Protein 5AJN (pdb70)

Radius of gyration: 24.86 Å; Cα contacts (8 Å, |Δi|>4): 1108; chains: 2; bounding box: 70×55×61 Å

Nearest PDB structures (foldseek):
  4d0z-assembly1_B  TM=9.347E-01  e=5.220E-97  Homo sapiens
  6nqt-assembly1_A  TM=9.256E-01  e=2.186E-97  Homo sapiens
  4d0z-assembly5_F  TM=9.179E-01  e=6.213E-97  Homo sapiens
  6nqt-assembly1_C  TM=9.306E-01  e=1.666E-96  Homo sapiens
  2ffu-assembly1_A  TM=7.455E-01  e=7.258E-98  Homo sapiens

Organism: Homo sapiens (NCBI:txid9606)

B-factor: mean 24.56, std 9.85, range [11.88, 100.44]

Foldseek 3Di:
DDALVPQDLCVLLPPVDADVVGDCCPQPQFRVNQLSPADLQHDADQPFDPVLVVDDDDPPQWAEEEEEEDASDNLSQQSSAVVLCVVADDVVNHQAYEYEYQPHVDPCSQVSCCVYPRYHYHYDPHHQAPQLSVVVSLVVIPTQKYKYAYRGKHWDHPQPRLQSVVCVVPQLEKEWEQEWAQERYNRHTGHDDLQWDWDDALLQAIDIAGHDPVQVVVCVVPVQDKDFAQWDDHRTIMHRSVNCVLLPPGDSLDGHADDNTPLVSLSSVQLPGTYIYGRSRYMYGYDNDPDDDDPPDCSSQRHLLNVCLRCVQAAVPSNQQSCLLRVVSVPHDRDDNVVSNVSCVVSVTHHNVCCCVPHNVVHDDDPPFFQFWDFKDQPQKTWFQVPDDFPAFIAIDGDPSHDPRRTWTLGNLQFTDDPQWTWFDPDPDAPDTTGTHGDDSPDLRRHWDQDDVQFFIARPPDQWTWFRPCRVVGHITTHRDDDDSRGTIHGSGRD/DDDDDDDDDDDPDDD

Structure (mmCIF, N/CA/C/O backbone):
data_5AJN
#
_entry.id   5AJN
#
_cell.length_a   87.351
_cell.length_b   87.351
_cell.length_c   178.433
_cell.angle_alpha   90.00
_cell.angle_beta   90.00
_cell.angle_gamma   90.00
#
_symmetry.space_group_name_H-M   'I 41'
#
loop_
_entity.id
_entity.type
_entity.pdbx_description
1 polymer 'POLYPEPTIDE N-ACETYLGALACTOSAMINYLTRANSFERASE 2'
2 polymer MUCIN
3 non-polymer 'SULFATE ION'
4 non-polymer 1,2-ETHANEDIOL
5 non-polymer 2-acetamido-2-deoxy-alpha-D-galactopyranose
6 water water
#
loop_
_atom_site.group_PDB
_atom_site.id
_atom_site.type_symbol
_atom_site.label_atom_id
_atom_site.label_alt_id
_atom_site.label_comp_id
_atom_site.label_asym_id
_atom_site.label_entity_id
_atom_site.label_seq_id
_atom_site.pdbx_PDB_ins_code
_atom_site.Cartn_x
_atom_site.Cartn_y
_atom_site.Cartn_z
_atom_site.occupancy
_atom_site.B_iso_or_equiv
_atom_site.auth_seq_id
_atom_site.auth_comp_id
_atom_site.auth_asym_id
_atom_site.auth_atom_id
_atom_site.pdbx_PDB_model_num
ATOM 1 N N . LYS A 1 75 ? 8.579 50.743 27.251 1.00 48.85 75 LYS A N 1
ATOM 2 C CA . LYS A 1 75 ? 8.514 50.275 25.825 1.00 48.43 75 LYS A CA 1
ATOM 3 C C . LYS A 1 75 ? 8.268 51.462 24.939 1.00 47.54 75 LYS A C 1
ATOM 4 O O . LYS A 1 75 ? 7.311 52.222 25.183 1.00 49.43 75 LYS A O 1
ATOM 10 N N . VAL A 1 76 ? 9.061 51.624 23.884 1.00 36.64 76 VAL A N 1
ATOM 11 C CA . VAL A 1 76 ? 8.825 52.762 22.979 1.00 36.19 76 VAL A CA 1
ATOM 12 C C . VAL A 1 76 ? 8.619 52.262 21.564 1.00 32.13 76 VAL A C 1
ATOM 13 O O . VAL A 1 76 ? 9.299 51.296 21.139 1.00 28.60 76 VAL A O 1
ATOM 17 N N . ARG A 1 77 ? 7.695 52.933 20.853 1.00 28.10 77 ARG A N 1
ATOM 18 C CA . ARG A 1 77 ? 7.509 52.732 19.428 1.00 27.27 77 ARG A CA 1
ATOM 19 C C . ARG A 1 77 ? 8.757 53.258 18.753 1.00 25.28 77 ARG A C 1
ATOM 20 O O . ARG A 1 77 ? 9.363 54.272 19.156 1.00 25.09 77 ARG A O 1
ATOM 28 N N . TRP A 1 78 ? 9.155 52.575 17.692 1.00 25.11 78 TRP A N 1
ATOM 29 C CA . TRP A 1 78 ? 10.446 52.866 17.111 1.00 22.64 78 TRP A CA 1
ATOM 30 C C . TRP A 1 78 ? 10.559 54.324 16.688 1.00 24.21 78 TRP A C 1
ATOM 31 O O . TRP A 1 78 ? 11.611 54.902 16.956 1.00 24.37 78 TRP A O 1
ATOM 42 N N . PRO A 1 79 ? 9.486 54.952 16.130 1.00 23.78 79 PRO A N 1
ATOM 43 C CA . PRO A 1 79 ? 9.703 56.352 15.779 1.00 24.25 79 PRO A CA 1
ATOM 44 C C . PRO A 1 79 ? 10.090 57.225 16.961 1.00 24.46 79 PRO A C 1
ATOM 45 O O . PRO A 1 79 ? 10.628 58.284 16.751 1.00 26.65 79 PRO A O 1
ATOM 49 N N . ASP A 1 80 ? 9.747 56.815 18.182 1.00 25.45 80 ASP A N 1
ATOM 50 C CA . ASP A 1 80 ? 10.037 57.664 19.344 1.00 24.86 80 ASP A CA 1
ATOM 51 C C . ASP A 1 80 ? 11.362 57.369 19.974 1.00 25.18 80 ASP A C 1
ATOM 52 O O . ASP A 1 80 ? 11.751 57.977 20.977 1.00 24.92 80 ASP A O 1
ATOM 57 N N . PHE A 1 81 ? 12.124 56.457 19.363 1.00 24.21 81 PHE A N 1
ATOM 58 C CA . PHE A 1 81 ? 13.380 56.062 19.951 1.00 23.83 81 PHE A CA 1
ATOM 59 C C . PHE A 1 81 ? 14.381 57.184 19.700 1.00 24.38 81 PHE A C 1
ATOM 60 O O . PHE A 1 81 ? 14.465 57.725 18.595 1.00 25.07 81 PHE A O 1
ATOM 68 N N . ASN A 1 82 ? 15.135 57.523 20.711 1.00 26.62 82 ASN A N 1
ATOM 69 C CA . ASN A 1 82 ? 16.091 58.648 20.646 1.00 29.21 82 ASN A CA 1
ATOM 70 C C . ASN A 1 82 ? 17.469 58.192 20.094 1.00 25.81 82 ASN A C 1
ATOM 71 O O . ASN A 1 82 ? 18.340 57.736 20.819 1.00 25.36 82 ASN A O 1
ATOM 76 N N . GLN A 1 83 ? 17.583 58.282 18.785 1.00 25.08 83 GLN A N 1
ATOM 77 C CA . GLN A 1 83 ? 18.752 57.894 18.017 1.00 23.57 83 GLN A CA 1
ATOM 78 C C . GLN A 1 83 ? 19.970 58.666 18.476 1.00 24.86 83 GLN A C 1
ATOM 79 O O . GLN A 1 83 ? 21.032 58.125 18.595 1.00 23.15 83 GLN A O 1
ATOM 85 N N . GLU A 1 84 ? 19.817 59.969 18.696 1.00 26.18 84 GLU A N 1
ATOM 86 C CA . GLU A 1 84 ? 20.995 60.838 18.905 1.00 28.68 84 GLU A CA 1
ATOM 87 C C . GLU A 1 84 ? 21.582 60.519 20.267 1.00 25.74 84 GLU A C 1
ATOM 88 O O . GLU A 1 84 ? 22.792 60.474 20.408 1.00 24.16 84 GLU A O 1
ATOM 94 N N . ALA A 1 85 ? 20.719 60.179 21.209 1.00 25.80 85 ALA A N 1
ATOM 95 C CA . ALA A 1 85 ? 21.194 59.759 22.529 1.00 26.36 85 ALA A CA 1
ATOM 96 C C . ALA A 1 85 ? 21.818 58.342 22.478 1.00 23.97 85 ALA A C 1
ATOM 97 O O . ALA A 1 85 ? 22.841 58.094 23.138 1.00 27.71 85 ALA A O 1
ATOM 99 N N . TYR A 1 86 ? 21.279 57.446 21.640 1.00 21.97 86 TYR A N 1
ATOM 100 C CA . TYR A 1 86 ? 21.847 56.138 21.562 1.00 20.68 86 TYR A CA 1
ATOM 101 C C . TYR A 1 86 ? 23.205 56.152 20.914 1.00 20.46 86 TYR A C 1
ATOM 102 O O . TYR A 1 86 ? 24.158 55.565 21.400 1.00 24.12 86 TYR A O 1
ATOM 111 N N . VAL A 1 87 ? 23.334 56.838 19.801 1.00 22.20 87 VAL A N 1
ATOM 112 C CA . VAL A 1 87 ? 24.595 56.776 19.066 1.00 24.52 87 VAL A CA 1
ATOM 113 C C . VAL A 1 87 ? 25.632 57.543 19.916 1.00 30.02 87 VAL A C 1
ATOM 114 O O . VAL A 1 87 ? 26.750 57.061 20.205 1.00 30.43 87 VAL A O 1
ATOM 118 N N . GLY A 1 88 ? 25.209 58.702 20.410 1.00 27.35 88 GLY A N 1
ATOM 119 C CA . GLY A 1 88 ? 25.812 59.253 21.630 1.00 28.96 88 GLY A CA 1
ATOM 120 C C . GLY A 1 88 ? 27.313 59.456 21.719 1.00 27.31 88 GLY A C 1
ATOM 121 O O . GLY A 1 88 ? 27.966 60.043 20.847 1.00 26.28 88 GLY A O 1
ATOM 122 N N . GLY A 1 89 ? 27.855 58.975 22.815 1.00 30.03 89 GLY A N 1
ATOM 123 C CA . GLY A 1 89 ? 29.266 58.978 23.096 1.00 31.36 89 GLY A CA 1
ATOM 124 C C . GLY A 1 89 ? 30.095 58.027 22.284 1.00 29.18 89 GLY A C 1
ATOM 125 O O . GLY A 1 89 ? 31.346 58.106 22.354 1.00 33.58 89 GLY A O 1
ATOM 126 N N . THR A 1 90 ? 29.451 57.161 21.490 1.00 31.96 90 THR A N 1
ATOM 127 C CA . THR A 1 90 ? 30.208 56.312 20.564 1.00 25.58 90 THR A CA 1
ATOM 128 C C . THR A 1 90 ? 30.592 56.970 19.223 1.00 23.55 90 THR A C 1
ATOM 129 O O . THR A 1 90 ? 31.293 56.348 18.446 1.00 22.40 90 THR A O 1
ATOM 133 N N . MET A 1 91 ? 30.242 58.233 18.982 1.00 21.90 91 MET A N 1
ATOM 134 C CA . MET A 1 91 ? 30.688 58.876 17.743 1.00 21.23 91 MET A CA 1
ATOM 135 C C . MET A 1 91 ? 32.182 58.936 17.638 1.00 21.68 91 MET A C 1
ATOM 136 O O . MET A 1 91 ? 32.895 58.909 18.652 1.00 23.94 91 MET A O 1
ATOM 141 N N . VAL A 1 92 ? 32.668 59.044 16.417 1.00 18.58 92 VAL A N 1
ATOM 142 C CA . VAL A 1 92 ? 34.123 59.054 16.139 1.00 19.01 92 VAL A CA 1
ATOM 143 C C . VAL A 1 92 ? 34.683 60.447 16.497 1.00 19.76 92 VAL A C 1
ATOM 144 O O . VAL A 1 92 ? 34.169 61.453 16.075 1.00 21.58 92 VAL A O 1
ATOM 148 N N . ARG A 1 93 ? 35.696 60.474 17.314 1.00 19.06 93 ARG A N 1
ATOM 149 C CA . ARG A 1 93 ? 36.392 61.707 17.583 1.00 21.18 93 ARG A CA 1
ATOM 150 C C . ARG A 1 93 ? 37.302 62.119 16.420 1.00 20.91 93 ARG A C 1
ATOM 151 O O . ARG A 1 93 ? 37.862 61.266 15.669 1.00 20.92 93 ARG A O 1
ATOM 159 N N . SER A 1 94 ? 37.557 63.423 16.291 1.00 21.64 94 SER A N 1
ATOM 160 C CA . SER A 1 94 ? 38.453 63.838 15.176 1.00 22.99 94 SER A CA 1
ATOM 161 C C . SER A 1 94 ? 39.868 63.263 15.395 1.00 23.75 94 SER A C 1
ATOM 162 O O . SER A 1 94 ? 40.473 63.476 16.417 1.00 26.79 94 SER A O 1
ATOM 165 N N . GLY A 1 95 ? 40.397 62.520 14.456 1.00 21.68 95 GLY A N 1
ATOM 166 C CA . GLY A 1 95 ? 41.699 61.924 14.737 1.00 22.08 95 GLY A CA 1
ATOM 167 C C . GLY A 1 95 ? 41.596 60.427 14.901 1.00 21.69 95 GLY A C 1
ATOM 168 O O . GLY A 1 95 ? 42.641 59.734 14.705 1.00 21.93 95 GLY A O 1
ATOM 169 N N . GLN A 1 96 ? 40.387 59.929 15.253 1.00 21.04 96 GLN A N 1
ATOM 170 C CA . GLN A 1 96 ? 40.176 58.508 15.347 1.00 21.27 96 GLN A CA 1
ATOM 171 C C . GLN A 1 96 ? 39.823 57.928 13.980 1.00 19.18 96 GLN A C 1
ATOM 172 O O . GLN A 1 96 ? 39.181 58.572 13.182 1.00 20.69 96 GLN A O 1
ATOM 178 N N . ASP A 1 97 ? 40.292 56.718 13.708 1.00 20.33 97 ASP A N 1
ATOM 179 C CA . ASP A 1 97 ? 40.029 56.005 12.422 1.00 19.75 97 ASP A CA 1
ATOM 180 C C . ASP A 1 97 ? 38.495 55.735 12.312 1.00 21.23 97 ASP A C 1
ATOM 181 O O . ASP A 1 97 ? 37.944 54.977 13.087 1.00 23.27 97 ASP A O 1
ATOM 186 N N . PRO A 1 98 ? 37.830 56.349 11.330 1.00 20.60 98 PRO A N 1
ATOM 187 C CA . PRO A 1 98 ? 36.369 56.097 11.216 1.00 20.40 98 PRO A CA 1
ATOM 188 C C . PRO A 1 98 ? 36.018 54.658 10.969 1.00 20.57 98 PRO A C 1
ATOM 189 O O . PRO A 1 98 ? 34.843 54.247 11.255 1.00 19.48 98 PRO A O 1
ATOM 193 N N . TYR A 1 99 ? 36.971 53.899 10.456 1.00 17.78 99 TYR A N 1
ATOM 194 C CA . TYR A 1 99 ? 36.764 52.510 10.052 1.00 19.98 99 TYR A CA 1
ATOM 195 C C . TYR A 1 99 ? 37.111 51.536 11.154 1.00 20.93 99 TYR A C 1
ATOM 196 O O . TYR A 1 99 ? 37.090 50.280 10.911 1.00 22.05 99 TYR A O 1
ATOM 205 N N . ALA A 1 100 ? 37.507 52.021 12.334 1.00 22.24 100 ALA A N 1
ATOM 206 C CA . ALA A 1 100 ? 38.088 51.161 13.363 1.00 24.43 100 ALA A CA 1
ATOM 207 C C . ALA A 1 100 ? 37.075 50.184 14.032 1.00 24.37 100 ALA A C 1
ATOM 208 O O . ALA A 1 100 ? 37.416 49.046 14.302 1.00 25.53 100 ALA A O 1
ATOM 210 N N . ARG A 1 101 ? 35.844 50.622 14.283 1.00 26.31 101 ARG A N 1
ATOM 211 C CA . ARG A 1 101 ? 34.856 49.814 15.033 1.00 25.90 101 ARG A CA 1
ATOM 212 C C . ARG A 1 101 ? 34.484 48.548 14.244 1.00 24.31 101 ARG A C 1
ATOM 213 O O . ARG A 1 101 ? 34.571 47.445 14.788 1.00 25.86 101 ARG A O 1
ATOM 221 N N . ASN A 1 102 ? 34.100 48.696 12.971 1.00 23.52 102 ASN A N 1
ATOM 222 C CA . ASN A 1 102 ? 33.643 47.551 12.162 1.00 21.39 102 ASN A CA 1
ATOM 223 C C . ASN A 1 102 ? 33.912 47.610 10.670 1.00 20.98 102 ASN A C 1
ATOM 224 O O . ASN A 1 102 ? 33.093 47.189 9.851 1.00 20.51 102 ASN A O 1
ATOM 229 N N . LYS A 1 103 ? 35.107 48.092 10.251 1.00 20.56 103 LYS A N 1
ATOM 230 C CA . LYS A 1 103 ? 35.525 48.047 8.856 1.00 21.45 103 LYS A CA 1
ATOM 231 C C . LYS A 1 103 ? 34.678 48.786 7.838 1.00 22.32 103 LYS A C 1
ATOM 232 O O . LYS A 1 103 ? 34.697 48.431 6.629 1.00 26.88 103 LYS A O 1
ATOM 238 N N . PHE A 1 104 ? 33.852 49.712 8.272 1.00 19.28 104 PHE A N 1
ATOM 239 C CA . PHE A 1 104 ? 33.186 50.615 7.328 1.00 17.04 104 PHE A CA 1
ATOM 240 C C . PHE A 1 104 ? 33.183 52.002 7.918 1.00 17.64 104 PHE A C 1
ATOM 241 O O . PHE A 1 104 ? 33.571 52.184 9.074 1.00 18.45 104 PHE A O 1
ATOM 249 N N . ASN A 1 105 ? 32.820 53.023 7.150 1.00 17.40 105 ASN A N 1
ATOM 250 C CA . ASN A 1 105 ? 33.022 54.366 7.661 1.00 17.41 105 ASN A CA 1
ATOM 251 C C . ASN A 1 105 ? 31.936 54.742 8.633 1.00 17.18 105 ASN A C 1
ATOM 252 O O . ASN A 1 105 ? 30.804 55.078 8.215 1.00 18.00 105 ASN A O 1
ATOM 257 N N . GLN A 1 106 ? 32.229 54.705 9.908 1.00 18.41 106 GLN A N 1
ATOM 258 C CA . GLN A 1 106 ? 31.268 55.053 10.931 1.00 19.01 106 GLN A CA 1
ATOM 259 C C . GLN A 1 106 ? 30.766 56.513 10.919 1.00 20.47 106 GLN A C 1
ATOM 260 O O . GLN A 1 106 ? 29.643 56.786 11.333 1.00 18.35 106 GLN A O 1
ATOM 266 N N . VAL A 1 107 ? 31.617 57.440 10.478 1.00 21.18 107 VAL A N 1
ATOM 267 C CA . VAL A 1 107 ? 31.285 58.833 10.410 1.00 21.16 107 VAL A CA 1
ATOM 268 C C . VAL A 1 107 ? 30.085 58.954 9.483 1.00 23.10 107 VAL A C 1
ATOM 269 O O . VAL A 1 107 ? 29.094 59.594 9.840 1.00 22.42 107 VAL A O 1
ATOM 273 N N . GLU A 1 108 ? 30.169 58.341 8.315 1.00 22.33 108 GLU A N 1
ATOM 274 C CA . GLU A 1 108 ? 29.051 58.374 7.405 1.00 21.40 108 GLU A CA 1
ATOM 275 C C . GLU A 1 108 ? 27.860 57.575 7.904 1.00 19.34 108 GLU A C 1
ATOM 276 O O . GLU A 1 108 ? 26.721 57.995 7.707 1.00 20.29 108 GLU A O 1
ATOM 282 N N . SER A 1 109 ? 28.071 56.411 8.503 1.00 17.03 109 SER A N 1
ATOM 283 C CA . SER A 1 109 ? 26.888 55.699 9.095 1.00 18.58 109 SER A CA 1
ATOM 284 C C . SER A 1 109 ? 26.148 56.589 10.125 1.00 18.45 109 SER A C 1
ATOM 285 O O . SER A 1 109 ? 24.905 56.628 10.231 1.00 19.85 109 SER A O 1
ATOM 288 N N . ASP A 1 110 ? 26.927 57.293 10.923 1.00 18.44 110 ASP A N 1
ATOM 289 C CA . ASP A 1 110 ? 26.330 58.063 12.010 1.00 19.62 110 ASP A CA 1
ATOM 290 C C . ASP A 1 110 ? 25.575 59.268 11.511 1.00 19.30 110 ASP A C 1
ATOM 291 O O . ASP A 1 110 ? 24.689 59.727 12.196 1.00 21.76 110 ASP A O 1
ATOM 296 N N . LYS A 1 111 ? 25.844 59.718 10.293 1.00 20.27 111 LYS A N 1
ATOM 297 C CA A LYS A 1 111 ? 25.164 60.876 9.729 0.50 20.77 111 LYS A CA 1
ATOM 298 C CA B LYS A 1 111 ? 25.166 60.870 9.697 0.50 21.03 111 LYS A CA 1
ATOM 299 C C . LYS A 1 111 ? 23.770 60.509 9.259 1.00 21.57 111 LYS A C 1
ATOM 300 O O . LYS A 1 111 ? 22.949 61.405 9.059 1.00 23.54 111 LYS A O 1
ATOM 311 N N . LEU A 1 112 ? 23.483 59.209 9.077 1.00 19.10 112 LEU A N 1
ATOM 312 C CA . LEU A 1 112 ? 22.176 58.845 8.552 1.00 21.12 112 LEU A CA 1
ATOM 313 C C . LEU A 1 112 ? 21.150 58.722 9.639 1.00 21.95 112 LEU A C 1
ATOM 314 O O . LEU A 1 112 ? 21.452 58.278 10.743 1.00 22.90 112 LEU A O 1
ATOM 319 N N . ARG A 1 113 ? 19.906 59.023 9.316 1.00 23.04 113 ARG A N 1
ATOM 320 C CA . ARG A 1 113 ? 18.869 58.698 10.254 1.00 24.73 113 ARG A CA 1
ATOM 321 C C . ARG A 1 113 ? 18.570 57.222 10.242 1.00 21.42 113 ARG A C 1
ATOM 322 O O . ARG A 1 113 ? 18.764 56.543 9.226 1.00 19.95 113 ARG A O 1
ATOM 330 N N . MET A 1 114 ? 18.001 56.791 11.350 1.00 19.53 114 MET A N 1
ATOM 331 C CA . MET A 1 114 ? 17.643 55.394 11.576 1.00 18.52 114 MET A CA 1
ATOM 332 C C . MET A 1 114 ? 16.644 54.849 10.561 1.00 17.03 114 MET A C 1
ATOM 333 O O . MET A 1 114 ? 16.579 53.685 10.391 1.00 17.36 114 MET A O 1
ATOM 338 N N . ASP A 1 115 ? 15.764 55.706 10.043 1.00 18.88 115 ASP A N 1
ATOM 339 C CA . ASP A 1 115 ? 14.741 55.384 9.088 1.00 18.86 115 ASP A CA 1
ATOM 340 C C . ASP A 1 115 ? 14.994 56.042 7.730 1.00 19.39 115 ASP A C 1
ATOM 341 O O . ASP A 1 115 ? 14.071 56.321 6.994 1.00 20.09 115 ASP A O 1
ATOM 346 N N . ARG A 1 116 ? 16.277 56.221 7.350 1.00 17.95 116 ARG A N 1
ATOM 347 C CA . ARG A 1 116 ? 16.611 56.951 6.155 1.00 17.45 116 ARG A CA 1
ATOM 348 C C . ARG A 1 116 ? 15.963 56.309 4.918 1.00 16.58 116 ARG A C 1
ATOM 349 O O . ARG A 1 116 ? 15.886 55.082 4.811 1.00 17.40 116 ARG A O 1
ATOM 357 N N . ALA A 1 117 ? 15.403 57.102 4.020 1.00 18.30 117 ALA A N 1
ATOM 358 C CA . ALA A 1 117 ? 14.920 56.582 2.729 1.00 18.54 117 ALA A CA 1
ATOM 359 C C . ALA A 1 117 ? 15.975 55.947 1.890 1.00 17.81 117 ALA A C 1
ATOM 360 O O . ALA A 1 117 ? 17.114 56.472 1.827 1.00 18.50 117 ALA A O 1
ATOM 362 N N . ILE A 1 118 ? 15.581 54.829 1.239 1.00 16.40 118 ILE A N 1
ATOM 363 C CA . ILE A 1 118 ? 16.425 54.127 0.293 1.00 16.14 118 ILE A CA 1
ATOM 364 C C . ILE A 1 118 ? 15.668 53.883 -0.993 1.00 15.63 118 ILE A C 1
ATOM 365 O O . ILE A 1 118 ? 14.433 53.872 -1.001 1.00 16.28 118 ILE A O 1
ATOM 370 N N . PRO A 1 119 ? 16.392 53.738 -2.104 1.00 15.92 119 PRO A N 1
ATOM 371 C CA . PRO A 1 119 ? 15.647 53.577 -3.366 1.00 16.59 119 PRO A CA 1
ATOM 372 C C . PRO A 1 119 ? 15.106 52.193 -3.472 1.00 17.05 119 PRO A C 1
ATOM 373 O O . PRO A 1 119 ? 15.729 51.244 -2.952 1.00 17.59 119 PRO A O 1
ATOM 377 N N . ASP A 1 120 ? 13.980 52.088 -4.159 1.00 17.92 120 ASP A N 1
ATOM 378 C CA . ASP A 1 120 ? 13.339 50.821 -4.430 1.00 17.85 120 ASP A CA 1
ATOM 379 C C . ASP A 1 120 ? 14.002 50.222 -5.626 1.00 16.41 120 ASP A C 1
ATOM 380 O O . ASP A 1 120 ? 13.673 50.572 -6.785 1.00 16.78 120 ASP A O 1
ATOM 385 N N . THR A 1 121 ? 14.865 49.232 -5.382 1.00 14.83 121 THR A N 1
ATOM 386 C CA . THR A 1 121 ? 15.618 48.604 -6.441 1.00 15.47 121 THR A CA 1
ATOM 387 C C . THR A 1 121 ? 14.974 47.328 -7.032 1.00 15.00 121 THR A C 1
ATOM 388 O O . THR A 1 121 ? 15.538 46.680 -7.950 1.00 15.95 121 THR A O 1
ATOM 392 N N . ARG A 1 122 ? 13.744 47.031 -6.656 1.00 14.83 122 ARG A N 1
ATOM 393 C CA . ARG A 1 122 ? 13.037 45.907 -7.232 1.00 14.77 122 ARG A CA 1
ATOM 394 C C . ARG A 1 122 ? 12.692 46.159 -8.713 1.00 15.26 122 ARG A C 1
ATOM 395 O O . ARG A 1 122 ? 12.442 47.298 -9.131 1.00 17.25 122 ARG A O 1
ATOM 403 N N . HIS A 1 123 ? 12.623 45.081 -9.476 1.00 16.28 123 HIS A N 1
ATOM 404 C CA . HIS A 1 123 ? 12.074 45.121 -10.805 1.00 18.20 123 HIS A CA 1
ATOM 405 C C . HIS A 1 123 ? 10.610 45.546 -10.753 1.00 19.12 123 HIS A C 1
ATOM 406 O O . HIS A 1 123 ? 9.954 45.295 -9.775 1.00 17.03 123 HIS A O 1
ATOM 413 N N . ASP A 1 124 ? 10.134 46.284 -11.767 1.00 21.01 124 ASP A N 1
ATOM 414 C CA . ASP A 1 124 ? 8.776 46.748 -11.841 1.00 25.79 124 ASP A CA 1
ATOM 415 C C . ASP A 1 124 ? 7.678 45.687 -11.663 1.00 22.41 124 ASP A C 1
ATOM 416 O O . ASP A 1 124 ? 6.633 45.953 -11.046 1.00 23.75 124 ASP A O 1
ATOM 421 N N . GLN A 1 125 ? 7.913 44.474 -12.157 1.00 22.33 125 GLN A N 1
ATOM 422 C CA . GLN A 1 125 ? 6.930 43.393 -11.954 1.00 24.28 125 GLN A CA 1
ATOM 423 C C . GLN A 1 125 ? 6.657 43.107 -10.456 1.00 21.60 125 GLN A C 1
ATOM 424 O O . GLN A 1 125 ? 5.591 42.668 -10.088 1.00 22.17 125 GLN A O 1
ATOM 430 N N . CYS A 1 126 ? 7.631 43.366 -9.579 1.00 18.59 126 CYS A N 1
ATOM 431 C CA . CYS A 1 126 ? 7.484 43.023 -8.197 1.00 17.66 126 CYS A CA 1
ATOM 432 C C . CYS A 1 126 ? 6.386 43.879 -7.528 1.00 20.00 126 CYS A C 1
ATOM 433 O O . CYS A 1 126 ? 5.879 43.497 -6.483 1.00 20.42 126 CYS A O 1
ATOM 436 N N . GLN A 1 127 ? 6.105 45.043 -8.100 1.00 18.74 127 GLN A N 1
ATOM 437 C CA . GLN A 1 127 ? 5.098 45.940 -7.548 1.00 26.55 127 GLN A CA 1
ATOM 438 C C . GLN A 1 127 ? 3.686 45.475 -7.830 1.00 25.35 127 GLN A C 1
ATOM 439 O O . GLN A 1 127 ? 2.728 46.049 -7.298 1.00 31.30 127 GLN A O 1
ATOM 445 N N . ARG A 1 128 ? 3.527 44.502 -8.681 1.00 23.41 128 ARG A N 1
ATOM 446 C CA . ARG A 1 128 ? 2.183 44.044 -9.007 1.00 28.64 128 ARG A CA 1
ATOM 447 C C . ARG A 1 128 ? 1.816 42.735 -8.309 1.00 28.66 128 ARG A C 1
ATOM 448 O O . ARG A 1 128 ? 1.156 41.919 -8.870 1.00 34.58 128 ARG A O 1
ATOM 456 N N . LYS A 1 129 ? 2.279 42.526 -7.077 1.00 31.19 129 LYS A N 1
ATOM 457 C CA . LYS A 1 129 ? 2.141 41.233 -6.401 1.00 28.28 129 LYS A CA 1
ATOM 458 C C . LYS A 1 129 ? 1.381 41.569 -5.138 1.00 26.88 129 LYS A C 1
ATOM 459 O O . LYS A 1 129 ? 1.626 42.628 -4.484 1.00 22.78 129 LYS A O 1
ATOM 465 N N . GLN A 1 130 ? 0.444 40.664 -4.830 1.00 23.80 130 GLN A N 1
ATOM 466 C CA . GLN A 1 130 ? -0.373 40.753 -3.659 1.00 22.99 130 GLN A CA 1
ATOM 467 C C . GLN A 1 130 ? -0.186 39.569 -2.762 1.00 20.60 130 GLN A C 1
ATOM 468 O O . GLN A 1 130 ? -0.006 38.462 -3.288 1.00 22.66 130 GLN A O 1
ATOM 474 N N . TRP A 1 131 ? -0.235 39.722 -1.425 1.00 20.75 131 TRP A N 1
ATOM 475 C CA . TRP A 1 131 ? -0.081 38.533 -0.566 1.00 18.88 131 TRP A CA 1
ATOM 476 C C . TRP A 1 131 ? -1.230 38.277 0.402 1.00 21.00 131 TRP A C 1
ATOM 477 O O . TRP A 1 131 ? -1.860 39.242 0.857 1.00 21.00 131 TRP A O 1
ATOM 488 N N . ARG A 1 132 ? -1.423 37.014 0.767 1.00 19.01 132 ARG A N 1
ATOM 489 C CA . ARG A 1 132 ? -2.443 36.689 1.779 1.00 20.18 132 ARG A CA 1
ATOM 490 C C . ARG A 1 132 ? -2.086 37.306 3.126 1.00 19.54 132 ARG A C 1
ATOM 491 O O . ARG A 1 132 ? -0.925 37.355 3.540 1.00 18.91 132 ARG A O 1
ATOM 499 N N . VAL A 1 133 ? -3.091 37.689 3.876 1.00 20.30 133 VAL A N 1
ATOM 500 C CA . VAL A 1 133 ? -2.877 38.221 5.170 1.00 22.28 133 VAL A CA 1
ATOM 501 C C . VAL A 1 133 ? -2.452 37.169 6.180 1.00 21.73 133 VAL A C 1
ATOM 502 O O . VAL A 1 133 ? -1.834 37.517 7.173 1.00 27.27 133 VAL A O 1
ATOM 506 N N . ASP A 1 134 ? -2.627 35.910 5.847 1.00 22.03 134 ASP A N 1
ATOM 507 C CA . ASP A 1 134 ? -2.377 34.799 6.779 1.00 25.55 134 ASP A CA 1
ATOM 508 C C . ASP A 1 134 ? -0.965 34.146 6.542 1.00 21.57 134 ASP A C 1
ATOM 509 O O . ASP A 1 134 ? -0.701 33.006 6.943 1.00 23.98 134 ASP A O 1
ATOM 514 N N . LEU A 1 135 ? -0.067 34.855 5.873 1.00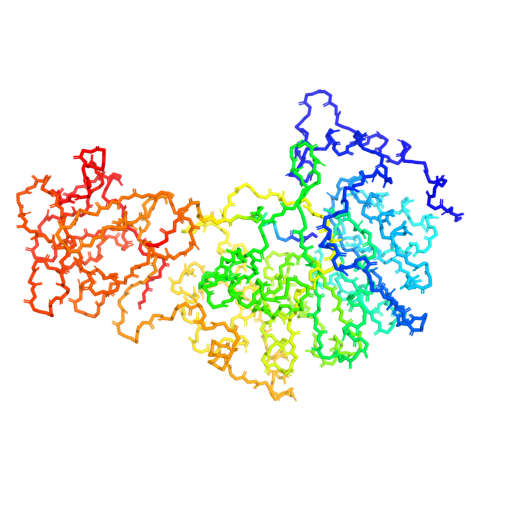 20.67 135 LEU A N 1
ATOM 515 C CA . LEU A 1 135 ? 1.307 34.370 5.792 1.00 19.41 135 LEU A CA 1
ATOM 516 C C . LEU A 1 135 ? 1.798 34.188 7.211 1.00 17.51 135 LEU A C 1
ATOM 517 O O . LEU A 1 135 ? 1.449 34.945 8.116 1.00 18.58 135 LEU A O 1
ATOM 522 N N . PRO A 1 136 ? 2.648 33.182 7.444 1.00 17.73 136 PRO A N 1
ATOM 523 C CA . PRO A 1 136 ? 3.134 32.940 8.807 1.00 18.60 136 PRO A CA 1
ATOM 524 C C . PRO A 1 136 ? 4.096 34.013 9.314 1.00 17.37 136 PRO A C 1
ATOM 525 O O . PRO A 1 136 ? 4.982 34.441 8.562 1.00 19.32 136 PRO A O 1
ATOM 529 N N . ALA A 1 137 ? 3.981 34.403 10.555 1.00 17.05 137 ALA A N 1
ATOM 530 C CA . ALA A 1 137 ? 4.832 35.423 11.141 1.00 17.05 137 ALA A CA 1
ATOM 531 C C . ALA A 1 137 ? 6.182 34.744 11.392 1.00 18.02 137 ALA A C 1
ATOM 532 O O . ALA A 1 137 ? 6.297 33.517 11.553 1.00 17.53 137 ALA A O 1
ATOM 534 N N . THR A 1 138 ? 7.142 35.608 11.527 1.00 17.03 138 THR A N 1
ATOM 535 C CA . THR A 1 138 ? 8.533 35.193 11.745 1.00 16.18 138 THR A CA 1
ATOM 536 C C . THR A 1 138 ? 9.161 35.831 12.985 1.00 16.12 138 THR A C 1
ATOM 537 O O . THR A 1 138 ? 8.859 36.920 13.386 1.00 16.99 138 THR A O 1
ATOM 541 N N . SER A 1 139 ? 10.080 35.102 13.577 1.00 16.58 139 SER A N 1
ATOM 542 C CA . SER A 1 139 ? 10.994 35.634 14.567 1.00 16.84 139 SER A CA 1
ATOM 543 C C . SER A 1 139 ? 12.291 35.992 13.829 1.00 15.94 139 SER A C 1
ATOM 544 O O . SER A 1 139 ? 12.940 35.140 13.265 1.00 16.84 139 SER A O 1
ATOM 547 N N . VAL A 1 140 ? 12.668 37.251 13.912 1.00 16.21 140 VAL A N 1
ATOM 548 C CA . VAL A 1 140 ? 13.879 37.762 13.224 1.00 16.11 140 VAL A CA 1
ATOM 549 C C . VAL A 1 140 ? 15.022 37.683 14.224 1.00 16.97 140 VAL A C 1
ATOM 550 O O . VAL A 1 140 ? 14.899 38.216 15.327 1.00 18.53 140 VAL A O 1
ATOM 554 N N . VAL A 1 141 ? 16.071 36.963 13.907 1.00 15.13 141 VAL A N 1
ATOM 555 C CA . VAL A 1 141 ? 17.163 36.743 14.858 1.00 15.82 141 VAL A CA 1
ATOM 556 C C . VAL A 1 141 ? 18.386 37.461 14.283 1.00 15.70 141 VAL A C 1
ATOM 557 O O . VAL A 1 141 ? 18.801 37.148 13.163 1.00 14.63 141 VAL A O 1
ATOM 561 N N . ILE A 1 142 ? 18.878 38.500 14.991 1.00 15.43 142 ILE A N 1
ATOM 562 C CA . ILE A 1 142 ? 20.068 39.251 14.585 1.00 16.24 142 ILE A CA 1
ATOM 563 C C . ILE A 1 142 ? 21.205 39.020 15.608 1.00 16.56 142 ILE A C 1
ATOM 564 O O . ILE A 1 142 ? 21.156 39.482 16.763 1.00 18.55 142 ILE A O 1
ATOM 569 N N . THR A 1 143 ? 22.234 38.337 15.181 1.00 15.92 143 THR A N 1
ATOM 570 C CA . THR A 1 143 ? 23.429 38.191 16.025 1.00 15.85 143 THR A CA 1
ATOM 571 C C . THR A 1 143 ? 24.387 39.340 15.734 1.00 17.01 143 THR A C 1
ATOM 572 O O . THR A 1 143 ? 24.417 39.864 14.592 1.00 17.78 143 THR A O 1
ATOM 576 N N . PHE A 1 144 ? 25.160 39.762 16.735 1.00 15.56 144 PHE A N 1
ATOM 577 C CA . PHE A 1 144 ? 26.149 40.793 16.548 1.00 16.38 144 PHE A CA 1
ATOM 578 C C . PHE A 1 144 ? 27.261 40.770 17.556 1.00 16.71 144 PHE A C 1
ATOM 579 O O . PHE A 1 144 ? 27.117 40.210 18.645 1.00 17.86 144 PHE A O 1
ATOM 587 N N . HIS A 1 145 ? 28.362 41.378 17.145 1.00 16.75 145 HIS A N 1
ATOM 588 C CA . HIS A 1 145 ? 29.536 41.533 18.009 1.00 17.21 145 HIS A CA 1
ATOM 589 C C . HIS A 1 145 ? 30.255 42.866 17.690 1.00 17.22 145 HIS A C 1
ATOM 590 O O . HIS A 1 145 ? 30.860 43.017 16.644 1.00 19.40 145 HIS A O 1
ATOM 597 N N . ASN A 1 146 ? 30.213 43.804 18.638 1.00 18.71 146 ASN A N 1
ATOM 598 C CA . ASN A 1 146 ? 30.835 45.127 18.478 1.00 18.40 146 ASN A CA 1
ATOM 599 C C . ASN A 1 146 ? 30.385 45.812 17.174 1.00 18.87 146 ASN A C 1
ATOM 600 O O . ASN A 1 146 ? 31.193 46.256 16.365 1.00 18.03 146 ASN A O 1
ATOM 605 N N . GLU A 1 147 ? 29.082 45.878 16.991 1.00 18.09 147 GLU A N 1
ATOM 606 C CA . GLU A 1 147 ? 28.555 46.541 15.811 1.00 17.13 147 GLU A CA 1
ATOM 607 C C . GLU A 1 147 ? 28.580 48.020 16.034 1.00 16.19 147 GLU A C 1
ATOM 608 O O . GLU A 1 147 ? 28.444 48.460 17.162 1.00 19.07 147 GLU A O 1
ATOM 614 N N . ALA A 1 148 ? 28.634 48.792 14.963 1.00 15.52 148 ALA A N 1
ATOM 615 C CA . ALA A 1 148 ? 28.457 50.224 15.099 1.00 16.78 148 ALA A CA 1
ATOM 616 C C . ALA A 1 148 ? 26.987 50.480 15.498 1.00 17.47 148 ALA A C 1
ATOM 617 O O . ALA A 1 148 ? 26.049 50.001 14.878 1.00 16.28 148 ALA A O 1
ATOM 619 N N . ARG A 1 149 ? 26.780 51.261 16.550 1.00 17.62 149 ARG A N 1
ATOM 620 C CA . ARG A 1 149 ? 25.464 51.508 17.016 1.00 17.55 149 ARG A CA 1
ATOM 621 C C . ARG A 1 149 ? 24.540 52.062 15.963 1.00 16.65 149 ARG A C 1
ATOM 622 O O . ARG A 1 149 ? 23.362 51.682 15.927 1.00 17.16 149 ARG A O 1
ATOM 630 N N . SER A 1 150 ? 25.005 52.979 15.130 1.00 17.72 150 SER A N 1
ATOM 631 C CA . SER A 1 150 ? 24.064 53.549 14.159 1.00 16.84 150 SER A CA 1
ATOM 632 C C . SER A 1 150 ? 23.602 52.426 13.218 1.00 16.22 150 SER A C 1
ATOM 633 O O . SER A 1 150 ? 22.412 52.474 12.799 1.00 16.02 150 SER A O 1
ATOM 636 N N . ALA A 1 151 ? 24.515 51.526 12.819 1.00 15.80 151 ALA A N 1
ATOM 637 C CA . ALA A 1 151 ? 24.222 50.532 11.857 1.00 14.84 151 ALA A CA 1
ATOM 638 C C . ALA A 1 151 ? 23.288 49.487 12.480 1.00 14.28 151 ALA A C 1
ATOM 639 O O . ALA A 1 151 ? 22.315 49.055 11.873 1.00 14.70 151 ALA A O 1
ATOM 641 N N . LEU A 1 152 ? 23.524 49.113 13.727 1.00 14.77 152 LEU A N 1
ATOM 642 C CA . LEU A 1 152 ? 22.666 48.113 14.385 1.00 15.31 152 LEU A CA 1
ATOM 643 C C . LEU A 1 152 ? 21.210 48.666 14.509 1.00 14.96 152 LEU A C 1
ATOM 644 O O . LEU A 1 152 ? 20.204 47.999 14.216 1.00 15.94 152 LEU A O 1
ATOM 649 N N . LEU A 1 153 ? 21.079 49.902 14.955 1.00 15.52 153 LEU A N 1
ATOM 650 C CA . LEU A 1 153 ? 19.784 50.506 15.123 1.00 17.14 153 LEU A CA 1
ATOM 651 C C . LEU A 1 153 ? 19.074 50.625 13.745 1.00 16.49 153 LEU A C 1
ATOM 652 O O . LEU A 1 153 ? 17.885 50.332 13.654 1.00 16.11 153 LEU A O 1
ATOM 657 N N . ARG A 1 154 ? 19.770 51.040 12.704 1.00 16.71 154 ARG A N 1
ATOM 658 C CA . ARG A 1 154 ? 19.147 51.160 11.372 1.00 17.19 154 ARG A CA 1
ATOM 659 C C . ARG A 1 154 ? 18.697 49.788 10.842 1.00 16.74 154 ARG A C 1
ATOM 660 O O . ARG A 1 154 ? 17.601 49.673 10.255 1.00 17.69 154 ARG A O 1
ATOM 668 N N . THR A 1 155 ? 19.438 48.724 11.149 1.00 14.92 155 THR A N 1
ATOM 669 C CA . THR A 1 155 ? 19.007 47.390 10.792 1.00 15.14 155 THR A CA 1
ATOM 670 C C . THR A 1 155 ? 17.594 47.093 11.415 1.00 15.55 155 THR A C 1
ATOM 671 O O . THR A 1 155 ? 16.643 46.618 10.710 1.00 16.76 155 THR A O 1
ATOM 675 N N . VAL A 1 156 ? 17.521 47.281 12.742 1.00 14.22 156 VAL A N 1
ATOM 676 C CA . VAL A 1 156 ? 16.282 47.007 13.511 1.00 14.95 156 VAL A CA 1
ATOM 677 C C . VAL A 1 156 ? 15.116 47.864 12.987 1.00 15.25 156 VAL A C 1
ATOM 678 O O . VAL A 1 156 ? 13.972 47.357 12.767 1.00 16.43 156 VAL A O 1
ATOM 682 N N . VAL A 1 157 ? 15.365 49.155 12.836 1.00 15.32 157 VAL A N 1
ATOM 683 C CA . VAL A 1 157 ? 14.319 50.052 12.372 1.00 16.25 157 VAL A CA 1
ATOM 684 C C . VAL A 1 157 ? 13.879 49.634 10.961 1.00 15.92 157 VAL A C 1
ATOM 685 O O . VAL A 1 157 ? 12.730 49.688 10.663 1.00 15.74 157 VAL A O 1
ATOM 689 N N . SER A 1 158 ? 14.811 49.258 10.088 1.00 14.40 158 SER A N 1
ATOM 690 C CA . SER A 1 158 ? 14.428 48.851 8.715 1.00 14.74 158 SER A CA 1
ATOM 691 C C . SER A 1 158 ? 13.428 47.696 8.758 1.00 15.01 158 SER A C 1
ATOM 692 O O . SER A 1 158 ? 12.457 47.659 8.005 1.00 14.28 158 SER A O 1
ATOM 695 N N . VAL A 1 159 ? 13.660 46.718 9.657 1.00 13.60 159 VAL A N 1
ATOM 696 C CA . VAL A 1 159 ? 12.782 45.558 9.788 1.00 14.17 159 VAL A CA 1
ATOM 697 C C . VAL A 1 159 ? 11.370 46.034 10.220 1.00 14.65 159 VAL A C 1
ATOM 698 O O . VAL A 1 159 ? 10.352 45.681 9.645 1.00 15.64 159 VAL A O 1
ATOM 702 N N . LEU A 1 160 ? 11.376 46.883 11.226 1.00 15.97 160 LEU A N 1
ATOM 703 C CA . LEU A 1 160 ? 10.111 47.338 11.825 1.00 15.87 160 LEU A CA 1
ATOM 704 C C . LEU A 1 160 ? 9.333 48.242 10.854 1.00 16.69 160 LEU A C 1
ATOM 705 O O . LEU A 1 160 ? 8.100 48.186 10.821 1.00 17.34 160 LEU A O 1
ATOM 710 N N . LYS A 1 161 ? 10.039 49.078 10.105 1.00 15.51 161 LYS A N 1
ATOM 711 C CA . LYS A 1 161 ? 9.430 50.054 9.227 1.00 16.72 161 LYS A CA 1
ATOM 712 C C . LYS A 1 161 ? 8.914 49.373 7.958 1.00 16.26 161 LYS A C 1
ATOM 713 O O . LYS A 1 161 ? 7.841 49.740 7.463 1.00 17.20 161 LYS A O 1
ATOM 719 N N . LYS A 1 162 ? 9.678 48.457 7.400 1.00 15.48 162 LYS A N 1
ATOM 720 C CA . LYS A 1 162 ? 9.347 47.887 6.091 1.00 15.38 162 LYS A CA 1
ATOM 721 C C . LYS A 1 162 ? 8.501 46.635 6.105 1.00 16.35 162 LYS A C 1
ATOM 722 O O . LYS A 1 162 ? 8.128 46.193 5.052 1.00 16.84 162 LYS A O 1
ATOM 728 N N . SER A 1 163 ? 8.281 46.023 7.280 1.00 15.89 163 SER A N 1
ATOM 729 C CA . SER A 1 163 ? 7.609 44.744 7.355 1.00 17.20 163 SER A CA 1
ATOM 730 C C . SER A 1 163 ? 6.184 44.939 7.893 1.00 16.67 163 SER A C 1
ATOM 731 O O . SER A 1 163 ? 6.020 45.722 8.825 1.00 16.57 163 SER A O 1
ATOM 734 N N . PRO A 1 164 ? 5.202 44.238 7.318 1.00 16.88 164 PRO A N 1
ATOM 735 C CA . PRO A 1 164 ? 3.885 44.189 7.965 1.00 17.07 164 PRO A CA 1
ATOM 736 C C . PRO A 1 164 ? 4.031 43.821 9.424 1.00 15.97 164 PRO A C 1
ATOM 737 O O . PRO A 1 164 ? 4.639 42.803 9.725 1.00 17.61 164 PRO A O 1
ATOM 741 N N . PRO A 1 165 ? 3.575 44.695 10.353 1.00 16.90 165 PRO A N 1
ATOM 742 C CA . PRO A 1 165 ? 3.769 44.369 11.766 1.00 15.97 165 PRO A CA 1
ATOM 743 C C . PRO A 1 165 ? 3.345 43.029 12.206 1.00 17.85 165 PRO A C 1
ATOM 744 O O . PRO A 1 165 ? 4.054 42.407 13.010 1.00 17.59 165 PRO A O 1
ATOM 748 N N . HIS A 1 166 ? 2.201 42.516 11.739 1.00 17.00 166 HIS A N 1
ATOM 749 C CA A HIS A 1 166 ? 1.826 41.180 12.148 0.50 19.85 166 HIS A CA 1
ATOM 750 C CA B HIS A 1 166 ? 1.772 41.141 12.053 0.50 19.39 166 HIS A CA 1
ATOM 751 C C . HIS A 1 166 ? 2.800 40.051 11.782 1.00 19.75 166 HIS A C 1
ATOM 752 O O . HIS A 1 166 ? 2.842 39.028 12.492 1.00 22.61 166 HIS A O 1
ATOM 765 N N . LEU A 1 167 ? 3.620 40.253 10.753 1.00 17.86 167 LEU A N 1
ATOM 766 C CA . LEU A 1 167 ? 4.588 39.267 10.332 1.00 17.23 167 LEU A CA 1
ATOM 767 C C . LEU A 1 167 ? 5.853 39.262 11.154 1.00 17.47 167 LEU A C 1
ATOM 768 O O . LEU A 1 167 ? 6.598 38.271 11.105 1.00 18.01 167 LEU A O 1
ATOM 773 N N . ILE A 1 168 ? 6.041 40.305 11.953 1.00 16.57 168 ILE A N 1
ATOM 774 C CA . ILE A 1 168 ? 7.160 40.342 12.890 1.00 15.74 168 ILE A CA 1
ATOM 775 C C . ILE A 1 168 ? 6.645 39.909 14.266 1.00 16.73 168 ILE A C 1
ATOM 776 O O . ILE A 1 168 ? 6.129 40.733 15.055 1.00 17.12 168 ILE A O 1
ATOM 781 N N . LYS A 1 169 ? 6.818 38.632 14.578 1.00 17.65 169 LYS A N 1
ATOM 782 C CA . LYS A 1 169 ? 6.486 38.158 15.913 1.00 19.14 169 LYS A CA 1
ATOM 783 C C . LYS A 1 169 ? 7.367 38.841 16.969 1.00 19.64 169 LYS A C 1
ATOM 784 O O . LYS A 1 169 ? 6.867 39.295 18.055 1.00 19.88 169 LYS A O 1
ATOM 790 N N . GLU A 1 170 ? 8.668 38.975 16.657 1.00 17.82 170 GLU A N 1
ATOM 791 C CA . GLU A 1 170 ? 9.662 39.499 17.573 1.00 17.32 170 GLU A CA 1
ATOM 792 C C . GLU A 1 170 ? 10.963 39.649 16.799 1.00 16.92 170 GLU A C 1
ATOM 793 O O . GLU A 1 170 ? 11.127 39.022 15.751 1.00 17.44 170 GLU A O 1
ATOM 799 N N . ILE A 1 171 ? 11.809 40.530 17.292 1.00 16.72 171 ILE A N 1
ATOM 800 C CA . ILE A 1 171 ? 13.214 40.647 16.847 1.00 17.15 171 ILE A CA 1
ATOM 801 C C . ILE A 1 171 ? 14.066 40.232 18.056 1.00 17.38 171 ILE A C 1
ATOM 802 O O . ILE A 1 171 ? 14.002 40.866 19.090 1.00 19.71 171 ILE A O 1
ATOM 807 N N . ILE A 1 172 ? 14.819 39.171 17.917 1.00 17.44 172 ILE A N 1
ATOM 808 C CA . ILE A 1 172 ? 15.691 38.684 18.972 1.00 17.15 172 ILE A CA 1
ATOM 809 C C . ILE A 1 172 ? 17.092 39.112 18.588 1.00 17.42 172 ILE A C 1
ATOM 810 O O . ILE A 1 172 ? 17.610 38.646 17.573 1.00 17.17 172 ILE A O 1
ATOM 815 N N . LEU A 1 173 ? 17.661 40.056 19.322 1.00 17.54 173 LEU A N 1
ATOM 816 C CA . LEU A 1 173 ? 19.081 40.415 19.159 1.00 17.20 173 LEU A CA 1
ATOM 817 C C . LEU A 1 173 ? 19.905 39.534 20.024 1.00 19.05 173 LEU A C 1
ATOM 818 O O . LEU A 1 173 ? 19.689 39.499 21.253 1.00 19.66 173 LEU A O 1
ATOM 823 N N . VAL A 1 174 ? 20.905 38.856 19.444 1.00 17.17 174 VAL A N 1
ATOM 824 C CA . VAL A 1 174 ? 21.796 38.001 20.242 1.00 16.31 174 VAL A CA 1
ATOM 825 C C . VAL A 1 174 ? 23.146 38.713 20.243 1.00 17.23 174 VAL A C 1
ATOM 826 O O . VAL A 1 174 ? 23.902 38.700 19.255 1.00 15.61 174 VAL A O 1
ATOM 830 N N . ASP A 1 175 ? 23.418 39.375 21.380 1.00 16.75 175 ASP A N 1
ATOM 831 C CA . ASP A 1 175 ? 24.640 40.078 21.607 1.00 17.25 175 ASP A CA 1
ATOM 832 C C . ASP A 1 175 ? 25.735 39.088 21.989 1.00 17.57 175 ASP A C 1
ATOM 833 O O . ASP A 1 175 ? 25.681 38.569 23.106 1.00 18.17 175 ASP A O 1
ATOM 838 N N . ASP A 1 176 ? 26.626 38.799 21.034 1.00 15.48 176 ASP A N 1
ATOM 839 C CA . ASP A 1 176 ? 27.670 37.792 21.204 1.00 16.91 176 ASP A CA 1
ATOM 840 C C . ASP A 1 176 ? 28.890 38.383 21.942 1.00 16.91 176 ASP A C 1
ATOM 841 O O . ASP A 1 176 ? 29.967 38.564 21.371 1.00 19.26 176 ASP A O 1
ATOM 846 N N . TYR A 1 177 ? 28.659 38.781 23.193 1.00 18.42 177 TYR A N 1
ATOM 847 C CA . TYR A 1 177 ? 29.674 39.283 24.093 1.00 20.78 177 TYR A CA 1
ATOM 848 C C . TYR A 1 177 ? 30.385 40.515 23.556 1.00 19.67 177 TYR A C 1
ATOM 849 O O . TYR A 1 177 ? 31.630 40.625 23.538 1.00 21.31 177 TYR A O 1
ATOM 858 N N . SER A 1 178 ? 29.608 41.480 23.104 1.00 19.34 178 SER A N 1
ATOM 859 C CA . SER A 1 178 ? 30.173 42.765 22.689 1.00 19.06 178 SER A CA 1
ATOM 860 C C . SER A 1 178 ? 30.831 43.409 23.912 1.00 20.62 178 SER A C 1
ATOM 861 O O . SER A 1 178 ? 30.388 43.194 25.046 1.00 20.81 178 SER A O 1
ATOM 864 N N . ASN A 1 179 ? 31.853 44.216 23.674 1.00 22.03 179 ASN A N 1
ATOM 865 C CA . ASN A 1 179 ? 32.523 44.918 24.763 1.00 23.32 179 ASN A CA 1
ATOM 866 C C . ASN A 1 179 ? 31.581 45.702 25.646 1.00 24.82 179 ASN A C 1
ATOM 867 O O . ASN A 1 179 ? 31.693 45.585 26.844 1.00 24.01 179 ASN A O 1
ATOM 872 N N . ASP A 1 180 ? 30.614 46.451 25.087 1.00 21.96 180 ASP A N 1
ATOM 873 C CA . ASP A 1 180 ? 29.677 47.174 25.909 1.00 23.73 180 ASP A CA 1
ATOM 874 C C . ASP A 1 180 ? 28.315 46.586 25.826 1.00 22.01 180 ASP A C 1
ATOM 875 O O . ASP A 1 180 ? 27.694 46.640 24.779 1.00 20.77 180 ASP A O 1
ATOM 880 N N . PRO A 1 181 ? 27.802 46.053 26.915 1.00 24.29 181 PRO A N 1
ATOM 881 C CA . PRO A 1 181 ? 26.473 45.470 26.825 1.00 22.72 181 PRO A CA 1
ATOM 882 C C . PRO A 1 181 ? 25.348 46.481 26.577 1.00 23.21 181 PRO A C 1
ATOM 883 O O . PRO A 1 181 ? 24.209 46.052 26.273 1.00 22.30 181 PRO A O 1
ATOM 887 N N . GLU A 1 182 ? 25.636 47.788 26.751 1.00 23.28 182 GLU A N 1
ATOM 888 C CA . GLU A 1 182 ? 24.620 48.805 26.419 1.00 24.35 182 GLU A CA 1
ATOM 889 C C . GLU A 1 182 ? 24.283 48.819 24.957 1.00 22.47 182 GLU A C 1
ATOM 890 O O . GLU A 1 182 ? 23.194 49.099 24.649 1.00 21.24 182 GLU A O 1
ATOM 896 N N . ASP A 1 183 ? 25.192 48.463 24.053 1.00 22.78 183 ASP A N 1
ATOM 897 C CA . ASP A 1 183 ? 24.825 48.536 22.603 1.00 24.75 183 ASP A CA 1
ATOM 898 C C . ASP A 1 183 ? 23.532 47.793 22.370 1.00 20.63 183 ASP A C 1
ATOM 899 O O . ASP A 1 183 ? 22.624 48.250 21.683 1.00 20.33 183 ASP A O 1
ATOM 904 N N . GLY A 1 184 ? 23.442 46.606 22.929 1.00 21.21 184 GLY A N 1
ATOM 905 C CA . GLY A 1 184 ? 22.206 45.872 22.850 1.00 21.19 184 GLY A CA 1
ATOM 906 C C . GLY A 1 184 ? 21.123 46.278 23.851 1.00 22.29 184 GLY A C 1
ATOM 907 O O . GLY A 1 184 ? 19.941 46.415 23.506 1.00 23.62 184 GLY A O 1
ATOM 908 N N . ALA A 1 185 ? 21.466 46.402 25.106 1.00 22.46 185 ALA A N 1
ATOM 909 C CA . ALA A 1 185 ? 20.427 46.573 26.110 1.00 23.15 185 ALA A CA 1
ATOM 910 C C . ALA A 1 185 ? 19.622 47.819 25.833 1.00 21.37 185 ALA A C 1
ATOM 911 O O . ALA A 1 185 ? 18.402 47.822 26.002 1.00 22.61 185 ALA A O 1
ATOM 913 N N . LEU A 1 186 ? 20.271 48.913 25.462 1.00 21.30 186 LEU A N 1
ATOM 914 C CA . LEU A 1 186 ? 19.473 50.107 25.168 1.00 22.73 186 LEU A CA 1
ATOM 915 C C . LEU A 1 186 ? 18.382 49.874 24.063 1.00 22.71 186 LEU A C 1
ATOM 916 O O . LEU A 1 186 ? 17.344 50.563 24.037 1.00 23.62 186 LEU A O 1
ATOM 921 N N . LEU A 1 187 ? 18.616 48.944 23.128 1.00 20.88 187 LEU A N 1
ATOM 922 C CA . LEU A 1 187 ? 17.652 48.706 22.051 1.00 20.84 187 LEU A CA 1
ATOM 923 C C . LEU A 1 187 ? 16.465 47.853 22.476 1.00 21.64 187 LEU A C 1
ATOM 924 O O . LEU A 1 187 ? 15.402 47.839 21.808 1.00 20.71 187 LEU A O 1
ATOM 929 N N . GLY A 1 188 ? 16.610 47.157 23.594 1.00 23.37 188 GLY A N 1
ATOM 930 C CA . GLY A 1 188 ? 15.560 46.309 24.105 1.00 25.00 188 GLY A CA 1
ATOM 931 C C . GLY A 1 188 ? 14.360 47.104 24.582 1.00 25.07 188 GLY A C 1
ATOM 932 O O . GLY A 1 188 ? 13.303 46.529 24.723 1.00 26.10 188 GLY A O 1
ATOM 933 N N . LYS A 1 189 ? 14.511 48.412 24.755 1.00 25.87 189 LYS A N 1
ATOM 934 C CA . LYS A 1 189 ? 13.365 49.295 25.028 1.00 28.55 189 LYS A CA 1
ATOM 935 C C . LYS A 1 189 ? 12.354 49.367 23.828 1.00 27.75 189 LYS A C 1
ATOM 936 O O . LYS A 1 189 ? 11.207 49.732 23.960 1.00 29.52 189 LYS A O 1
ATOM 942 N N . ILE A 1 190 ? 12.822 49.085 22.627 1.00 22.57 190 ILE A N 1
ATOM 943 C CA A ILE A 1 190 ? 11.990 49.207 21.449 0.50 22.60 190 ILE A CA 1
ATOM 944 C CA B ILE A 1 190 ? 11.996 49.224 21.448 0.50 21.53 190 ILE A CA 1
ATOM 945 C C . ILE A 1 190 ? 10.980 48.090 21.353 1.00 22.82 190 ILE A C 1
ATOM 946 O O . ILE A 1 190 ? 11.298 46.909 21.637 1.00 20.65 190 ILE A O 1
ATOM 955 N N . GLU A 1 191 ? 9.737 48.486 21.019 1.00 25.65 191 GLU A N 1
ATOM 956 C CA . GLU A 1 191 ? 8.649 47.595 20.672 1.00 28.11 191 GLU A CA 1
ATOM 957 C C . GLU A 1 191 ? 9.167 46.393 19.927 1.00 24.86 191 GLU A C 1
ATOM 958 O O . GLU A 1 191 ? 9.804 46.559 18.958 1.00 27.31 191 GLU A O 1
ATOM 964 N N . LYS A 1 192 ? 8.875 45.179 20.397 1.00 24.36 192 LYS A N 1
ATOM 965 C CA . LYS A 1 192 ? 9.151 43.925 19.697 1.00 23.18 192 LYS A CA 1
ATOM 966 C C . LYS A 1 192 ? 10.586 43.409 19.879 1.00 21.14 192 LYS A C 1
ATOM 967 O O . LYS A 1 192 ? 10.857 42.250 19.522 1.00 20.04 192 LYS A O 1
ATOM 973 N N . VAL A 1 193 ? 11.479 44.223 20.414 1.00 21.89 193 VAL A N 1
ATOM 974 C CA . VAL A 1 193 ? 12.935 43.852 20.459 1.00 21.34 193 VAL A CA 1
ATOM 975 C C . VAL A 1 193 ? 13.280 43.209 21.775 1.00 22.54 193 VAL A C 1
ATOM 976 O O . VAL A 1 193 ? 13.066 43.830 22.837 1.00 24.60 193 VAL A O 1
ATOM 980 N N . ARG A 1 194 ? 13.790 41.974 21.711 1.00 23.34 194 ARG A N 1
ATOM 981 C CA . ARG A 1 194 ? 14.258 41.220 22.859 1.00 23.72 194 ARG A CA 1
ATOM 982 C C . ARG A 1 194 ? 15.744 41.030 22.734 1.00 21.94 194 ARG A C 1
ATOM 983 O O . ARG A 1 194 ? 16.209 40.705 21.664 1.00 20.55 194 ARG A O 1
ATOM 991 N N . VAL A 1 195 ? 16.453 41.103 23.824 1.00 20.92 195 VAL A N 1
ATOM 992 C CA . VAL A 1 195 ? 17.941 41.030 23.788 1.00 22.90 195 VAL A CA 1
ATOM 993 C C . VAL A 1 195 ? 18.450 39.844 24.642 1.00 23.42 195 VAL A C 1
ATOM 994 O O . VAL A 1 195 ? 18.103 39.710 25.820 1.00 24.47 195 VAL A O 1
ATOM 998 N N . LEU A 1 196 ? 19.220 38.959 24.016 1.00 21.05 196 LEU A N 1
ATOM 999 C CA . LEU A 1 196 ? 19.869 37.850 24.679 1.00 20.91 196 LEU A CA 1
ATOM 1000 C C . LEU A 1 196 ? 21.360 38.169 24.647 1.00 20.53 196 LEU A C 1
ATOM 1001 O O . LEU A 1 196 ? 21.872 38.539 23.571 1.00 19.29 196 LEU A O 1
ATOM 1006 N N . ARG A 1 197 ? 22.041 38.194 25.802 1.00 20.13 197 ARG A N 1
ATOM 1007 C CA . ARG A 1 197 ? 23.461 38.494 25.782 1.00 20.93 197 ARG A CA 1
ATOM 1008 C C . ARG A 1 197 ? 24.291 37.270 26.173 1.00 21.86 197 ARG A C 1
ATOM 1009 O O . ARG A 1 197 ? 24.028 36.660 27.201 1.00 23.44 197 ARG A O 1
ATOM 1017 N N . ASN A 1 198 ? 25.197 36.834 25.309 1.00 19.86 198 ASN A N 1
ATOM 1018 C CA . ASN A 1 198 ? 26.128 35.757 25.620 1.00 20.18 198 ASN A CA 1
ATOM 1019 C C . ASN A 1 198 ? 27.221 36.259 26.554 1.00 21.40 198 ASN A C 1
ATOM 1020 O O . ASN A 1 198 ? 27.721 37.365 26.374 1.00 22.72 198 ASN A O 1
ATOM 1025 N N . ASP A 1 199 ? 27.534 35.441 27.567 1.00 22.52 199 ASP A N 1
ATOM 1026 C CA . ASP A 1 199 ? 28.533 35.784 28.548 1.00 23.31 199 ASP A CA 1
ATOM 1027 C C . ASP A 1 199 ? 29.948 35.508 28.098 1.00 22.54 199 ASP A C 1
ATOM 1028 O O . ASP A 1 199 ? 30.828 35.662 28.904 1.00 22.42 199 ASP A O 1
ATOM 1033 N N . ARG A 1 200 ? 30.177 35.089 26.844 1.00 18.67 200 ARG A N 1
ATOM 1034 C CA . ARG A 1 200 ? 31.443 34.946 26.219 1.00 19.53 200 ARG A CA 1
ATOM 1035 C C . ARG A 1 200 ? 31.159 34.878 24.710 1.00 19.26 200 ARG A C 1
ATOM 1036 O O . ARG A 1 200 ? 29.998 34.67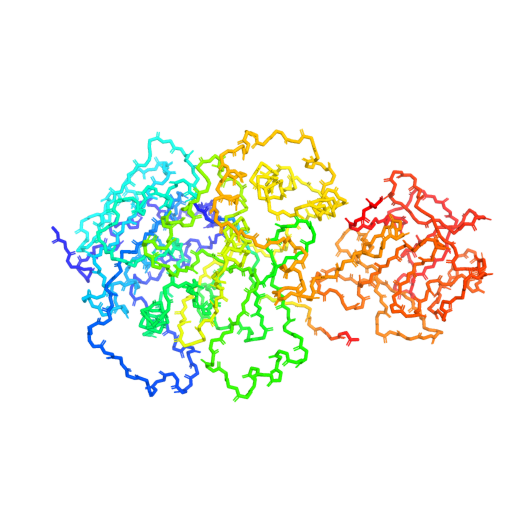5 24.312 1.00 19.78 200 ARG A O 1
ATOM 1044 N N . ARG A 1 201 ? 32.205 35.029 23.911 1.00 19.70 201 ARG A N 1
ATOM 1045 C CA . ARG A 1 201 ? 32.077 35.036 22.443 1.00 20.03 201 ARG A CA 1
ATOM 1046 C C . ARG A 1 201 ? 31.896 33.615 21.931 1.00 19.70 201 ARG A C 1
ATOM 1047 O O . ARG A 1 201 ? 32.830 32.824 22.039 1.00 21.03 201 ARG A O 1
ATOM 1055 N N . GLU A 1 202 ? 30.689 33.276 21.444 1.00 17.13 202 GLU A N 1
ATOM 1056 C CA . GLU A 1 202 ? 30.331 31.979 20.999 1.00 18.19 202 GLU A CA 1
ATOM 1057 C C . GLU A 1 202 ? 30.412 31.824 19.485 1.00 17.68 202 GLU A C 1
ATOM 1058 O O . GLU A 1 202 ? 30.604 30.739 19.013 1.00 19.52 202 GLU A O 1
ATOM 1064 N N . GLY A 1 203 ? 30.279 32.915 18.743 1.00 16.80 203 GLY A N 1
ATOM 1065 C CA . GLY A 1 203 ? 30.267 32.839 17.291 1.00 16.43 203 GLY A CA 1
ATOM 1066 C C . GLY A 1 203 ? 28.842 32.894 16.754 1.00 17.00 203 GLY A C 1
ATOM 1067 O O . GLY A 1 203 ? 27.845 32.675 17.506 1.00 16.23 203 GLY A O 1
ATOM 1068 N N . LEU A 1 204 ? 28.735 33.276 15.466 1.00 16.97 204 LEU A N 1
ATOM 1069 C CA . LEU A 1 204 ? 27.424 33.485 14.834 1.00 16.24 204 LEU A CA 1
ATOM 1070 C C . LEU A 1 204 ? 26.613 32.231 14.855 1.00 15.65 204 LEU A C 1
ATOM 1071 O O . LEU A 1 204 ? 25.391 32.306 15.126 1.00 15.86 204 LEU A O 1
ATOM 1076 N N . MET A 1 205 ? 27.234 31.082 14.598 1.00 15.12 205 MET A N 1
ATOM 1077 C CA . MET A 1 205 ? 26.449 29.859 14.452 1.00 16.33 205 MET A CA 1
ATOM 1078 C C . MET A 1 205 ? 25.838 29.460 15.788 1.00 16.27 205 MET A C 1
ATOM 1079 O O . MET A 1 205 ? 24.605 29.248 15.884 1.00 15.35 205 MET A O 1
ATOM 1084 N N . ARG A 1 206 ? 26.665 29.419 16.849 1.00 17.04 206 ARG A N 1
ATOM 1085 C CA . ARG A 1 206 ? 26.095 29.124 18.141 1.00 16.83 206 ARG A CA 1
ATOM 1086 C C . ARG A 1 206 ? 25.096 30.166 18.618 1.00 17.30 206 ARG A C 1
ATOM 1087 O O . ARG A 1 206 ? 24.095 29.827 19.278 1.00 17.76 206 ARG A O 1
ATOM 1095 N N . SER A 1 207 ? 25.362 31.438 18.308 1.00 15.49 207 SER A N 1
ATOM 1096 C CA . SER A 1 207 ? 24.461 32.494 18.697 1.00 15.58 207 SER A CA 1
ATOM 1097 C C . SER A 1 207 ? 23.120 32.315 17.992 1.00 15.28 207 SER A C 1
ATOM 1098 O O . SER A 1 207 ? 22.063 32.552 18.597 1.00 16.25 207 SER A O 1
ATOM 1101 N N . ARG A 1 208 ? 23.150 31.951 16.702 1.00 14.86 208 ARG A N 1
ATOM 1102 C CA . ARG A 1 208 ? 21.866 31.764 15.940 1.00 15.96 208 ARG A CA 1
ATOM 1103 C C . ARG A 1 208 ? 21.060 30.635 16.520 1.00 15.61 208 ARG A C 1
ATOM 1104 O O . ARG A 1 208 ? 19.831 30.703 16.550 1.00 18.77 208 ARG A O 1
ATOM 1112 N N . VAL A 1 209 ? 21.708 29.584 16.973 1.00 16.27 209 VAL A N 1
ATOM 1113 C CA . VAL A 1 209 ? 20.999 28.500 17.620 1.00 17.38 209 VAL A CA 1
ATOM 1114 C C . VAL A 1 209 ? 20.323 29.000 18.903 1.00 17.70 209 VAL A C 1
ATOM 1115 O O . VAL A 1 209 ? 19.167 28.686 19.191 1.00 18.19 209 VAL A O 1
ATOM 1119 N N . ARG A 1 210 ? 21.029 29.828 19.655 1.00 18.44 210 ARG A N 1
ATOM 1120 C CA . ARG A 1 210 ? 20.404 30.338 20.851 1.00 19.79 210 ARG A CA 1
ATOM 1121 C C . ARG A 1 210 ? 19.179 31.135 20.530 1.00 19.15 210 ARG A C 1
ATOM 1122 O O . ARG A 1 210 ? 18.139 31.004 21.194 1.00 17.76 210 ARG A O 1
ATOM 1130 N N . GLY A 1 211 ? 19.299 32.011 19.519 1.00 17.17 211 GLY A N 1
ATOM 1131 C CA . GLY A 1 211 ? 18.151 32.836 19.101 1.00 16.65 211 GLY A CA 1
ATOM 1132 C C . GLY A 1 211 ? 16.998 32.018 18.583 1.00 16.79 211 GLY A C 1
ATOM 1133 O O . GLY A 1 211 ? 15.857 32.237 19.013 1.00 17.93 211 GLY A O 1
ATOM 1134 N N . ALA A 1 212 ? 17.306 31.002 17.787 1.00 17.99 212 ALA A N 1
ATOM 1135 C CA . ALA A 1 212 ? 16.329 30.062 17.254 1.00 18.62 212 ALA A CA 1
ATOM 1136 C C . ALA A 1 212 ? 15.622 29.211 18.290 1.00 19.95 212 ALA A C 1
ATOM 1137 O O . ALA A 1 212 ? 14.387 29.042 18.219 1.00 18.55 212 ALA A O 1
ATOM 1139 N N . ASP A 1 213 ? 16.352 28.772 19.302 1.00 19.90 213 ASP A N 1
ATOM 1140 C CA . ASP A 1 213 ? 15.709 28.050 20.395 1.00 23.15 213 ASP A CA 1
ATOM 1141 C C . ASP A 1 213 ? 14.728 28.907 21.162 1.00 22.30 213 ASP A C 1
ATOM 1142 O O . ASP A 1 213 ? 13.767 28.403 21.704 1.00 22.54 213 ASP A O 1
ATOM 1147 N N . ALA A 1 214 ? 15.025 30.204 21.273 1.00 22.46 214 ALA A N 1
ATOM 1148 C CA . ALA A 1 214 ? 14.187 31.177 21.930 1.00 21.63 214 ALA A CA 1
ATOM 1149 C C . ALA A 1 214 ? 12.976 31.629 21.078 1.00 22.04 214 ALA A C 1
ATOM 1150 O O . ALA A 1 214 ? 12.026 32.201 21.632 1.00 21.47 214 ALA A O 1
ATOM 1152 N N . ALA A 1 215 ? 13.016 31.402 19.766 1.00 20.20 215 ALA A N 1
ATOM 1153 C CA . ALA A 1 215 ? 11.971 31.904 18.851 1.00 20.22 215 ALA A CA 1
ATOM 1154 C C . ALA A 1 215 ? 10.585 31.339 19.085 1.00 20.65 215 ALA A C 1
ATOM 1155 O O . ALA A 1 215 ? 10.429 30.123 19.149 1.00 24.03 215 ALA A O 1
ATOM 1157 N N . GLN A 1 216 ? 9.593 32.213 19.109 1.00 21.24 216 GLN A N 1
ATOM 1158 C CA . GLN A 1 216 ? 8.158 31.846 19.308 1.00 22.19 216 GLN A CA 1
ATOM 1159 C C . GLN A 1 216 ? 7.408 31.534 18.021 1.00 22.66 216 GLN A C 1
ATOM 1160 O O . GLN A 1 216 ? 6.394 30.828 18.040 1.00 23.82 216 GLN A O 1
ATOM 1166 N N . ALA A 1 217 ? 7.892 32.057 16.877 1.00 20.77 217 ALA A N 1
ATOM 1167 C CA . ALA A 1 217 ? 7.181 31.925 15.605 1.00 19.46 217 ALA A CA 1
ATOM 1168 C C . ALA A 1 217 ? 7.506 30.602 14.947 1.00 20.05 217 ALA A C 1
ATOM 1169 O O . ALA A 1 217 ? 8.466 29.885 15.367 1.00 22.76 217 ALA A O 1
ATOM 1171 N N . LYS A 1 218 ? 6.797 30.314 13.867 1.00 19.55 218 LYS A N 1
ATOM 1172 C CA . LYS A 1 218 ? 7.011 29.026 13.165 1.00 21.26 218 LYS A CA 1
ATOM 1173 C C . LYS A 1 218 ? 8.055 29.155 12.032 1.00 19.32 218 LYS A C 1
ATOM 1174 O O . LYS A 1 218 ? 8.372 28.175 11.329 1.00 18.17 218 LYS A O 1
ATOM 1180 N N . VAL A 1 219 ? 8.493 30.381 11.803 1.00 17.73 219 VAL A N 1
ATOM 1181 C CA . VAL A 1 219 ? 9.449 30.679 10.683 1.00 16.61 219 VAL A CA 1
ATOM 1182 C C . VAL A 1 219 ? 10.538 31.543 11.205 1.00 15.98 219 VAL A C 1
ATOM 1183 O O . VAL A 1 219 ? 10.277 32.470 11.957 1.00 16.65 219 VAL A O 1
ATOM 1187 N N . LEU A 1 220 ? 11.804 31.166 10.948 1.00 15.35 220 LEU A N 1
ATOM 1188 C CA . LEU A 1 220 ? 12.955 31.964 11.386 1.00 14.54 220 LEU A CA 1
ATOM 1189 C C . LEU A 1 220 ? 13.496 32.859 10.266 1.00 14.26 220 LEU A C 1
ATOM 1190 O O . LEU A 1 220 ? 13.588 32.400 9.129 1.00 15.14 220 LEU A O 1
ATOM 1195 N N . THR A 1 221 ? 13.850 34.096 10.602 1.00 14.46 221 THR A N 1
ATOM 1196 C CA . THR A 1 221 ? 14.489 34.941 9.661 1.00 14.86 221 THR A CA 1
ATOM 1197 C C . THR A 1 221 ? 15.818 35.367 10.283 1.00 15.90 221 THR A C 1
ATOM 1198 O O . THR A 1 221 ? 15.835 35.967 11.347 1.00 15.79 221 THR A O 1
ATOM 1202 N N . PHE A 1 222 ? 16.945 35.095 9.615 1.00 15.20 222 PHE A N 1
ATOM 1203 C CA . PHE A 1 222 ? 18.226 35.457 10.138 1.00 14.82 222 PHE A CA 1
ATOM 1204 C C . PHE A 1 222 ? 18.706 36.670 9.334 1.00 15.12 222 PHE A C 1
ATOM 1205 O O . PHE A 1 222 ? 18.734 36.608 8.104 1.00 14.52 222 PHE A O 1
ATOM 1213 N N . LEU A 1 223 ? 19.042 37.750 10.043 1.00 15.54 223 LEU A N 1
ATOM 1214 C CA . LEU A 1 223 ? 19.661 38.911 9.430 1.00 17.17 223 LEU A CA 1
ATOM 1215 C C . LEU A 1 223 ? 20.988 39.230 10.048 1.00 17.93 223 LEU A C 1
ATOM 1216 O O . LEU A 1 223 ? 21.208 38.947 11.187 1.00 19.01 223 LEU A O 1
ATOM 1221 N N . ASP A 1 224 ? 21.903 39.820 9.299 1.00 18.22 224 ASP A N 1
ATOM 1222 C CA . ASP A 1 224 ? 23.062 40.442 9.936 1.00 16.96 224 ASP A CA 1
ATOM 1223 C C . ASP A 1 224 ? 22.807 41.815 10.496 1.00 16.65 224 ASP A C 1
ATOM 1224 O O . ASP A 1 224 ? 21.770 42.408 10.307 1.00 16.90 224 ASP A O 1
ATOM 1229 N N . SER A 1 225 ? 23.814 42.370 11.191 1.00 14.32 225 SER A N 1
ATOM 1230 C CA . SER A 1 225 ? 23.630 43.530 12.018 1.00 14.63 225 SER A CA 1
ATOM 1231 C C . SER A 1 225 ? 23.938 44.868 11.307 1.00 14.49 225 SER A C 1
ATOM 1232 O O . SER A 1 225 ? 23.820 45.934 11.890 1.00 15.33 225 SER A O 1
ATOM 1235 N N . HIS A 1 226 ? 24.235 44.805 10.037 1.00 13.72 226 HIS A N 1
ATOM 1236 C CA . HIS A 1 226 ? 24.421 46.012 9.258 1.00 14.08 226 HIS A CA 1
ATOM 1237 C C . HIS A 1 226 ? 23.783 45.890 7.871 1.00 13.80 226 HIS A C 1
ATOM 1238 O O . HIS A 1 226 ? 24.486 45.874 6.907 1.00 14.87 226 HIS A O 1
ATOM 1245 N N A CYS A 1 227 ? 22.443 45.792 7.961 0.50 15.46 227 CYS A N 1
ATOM 1246 N N B CYS A 1 227 ? 22.463 45.792 7.903 0.50 13.53 227 CYS A N 1
ATOM 1247 C CA A CYS A 1 227 ? 21.561 45.632 6.783 0.50 16.47 227 CYS A CA 1
ATOM 1248 C CA B CYS A 1 227 ? 21.743 45.693 6.641 0.50 13.19 227 CYS A CA 1
ATOM 1249 C C A CYS A 1 227 ? 20.522 46.723 6.752 0.50 15.04 227 CYS A C 1
ATOM 1250 C C B CYS A 1 227 ? 20.500 46.606 6.742 0.50 13.24 227 CYS A C 1
ATOM 1251 O O A CYS A 1 227 ? 20.270 47.417 7.779 0.50 14.95 227 CYS A O 1
ATOM 1252 O O B CYS A 1 227 ? 20.150 47.138 7.834 0.50 13.21 227 CYS A O 1
ATOM 1257 N N . GLU A 1 228 ? 19.872 46.867 5.594 1.00 14.07 228 GLU A N 1
ATOM 1258 C CA . GLU A 1 228 ? 18.684 47.753 5.539 1.00 13.66 228 GLU A CA 1
ATOM 1259 C C . GLU A 1 228 ? 17.670 47.113 4.623 1.00 14.94 228 GLU A C 1
ATOM 1260 O O . GLU A 1 228 ? 17.890 46.942 3.430 1.00 15.28 228 GLU A O 1
ATOM 1266 N N . CYS A 1 229 ? 16.551 46.717 5.201 1.00 14.66 229 CYS A N 1
ATOM 1267 C CA . CYS A 1 229 ? 15.495 46.061 4.417 1.00 15.49 229 CYS A CA 1
ATOM 1268 C C . CYS A 1 229 ? 14.827 47.011 3.488 1.00 14.74 229 CYS A C 1
ATOM 1269 O O . CYS A 1 229 ? 14.547 48.143 3.873 1.00 15.12 229 CYS A O 1
ATOM 1272 N N . ASN A 1 230 ? 14.452 46.543 2.299 1.00 14.89 230 ASN A N 1
ATOM 1273 C CA . ASN A 1 230 ? 13.718 47.363 1.360 1.00 15.12 230 ASN A CA 1
ATOM 1274 C C . ASN A 1 230 ? 12.221 47.045 1.315 1.00 15.01 230 ASN A C 1
ATOM 1275 O O . ASN A 1 230 ? 11.726 46.177 2.023 1.00 14.14 230 ASN A O 1
ATOM 1280 N N . GLU A 1 231 ? 11.539 47.798 0.464 1.00 15.17 231 GLU A N 1
ATOM 1281 C CA . GLU A 1 231 ? 10.058 47.763 0.277 1.00 15.33 231 GLU A CA 1
ATOM 1282 C C . GLU A 1 231 ? 9.588 46.328 0.047 1.00 14.42 231 GLU A C 1
ATOM 1283 O O . GLU A 1 231 ? 10.008 45.662 -0.898 1.00 14.04 231 GLU A O 1
ATOM 1289 N N . HIS A 1 232 ? 8.603 45.855 0.846 1.00 13.75 232 HIS A N 1
ATOM 1290 C CA . HIS A 1 232 ? 8.080 44.482 0.694 1.00 13.95 232 HIS A CA 1
ATOM 1291 C C . HIS A 1 232 ? 9.106 43.394 0.559 1.00 14.65 232 HIS A C 1
ATOM 1292 O O . HIS A 1 232 ? 8.958 42.499 -0.239 1.00 14.43 232 HIS A O 1
ATOM 1299 N N . TRP A 1 233 ? 10.191 43.477 1.341 1.00 14.33 233 TRP A N 1
ATOM 1300 C CA . TRP A 1 233 ? 11.229 42.483 1.324 1.00 13.84 233 TRP A CA 1
ATOM 1301 C C . TRP A 1 233 ? 10.764 41.169 1.926 1.00 13.82 233 TRP A C 1
ATOM 1302 O O . TRP A 1 233 ? 11.275 40.127 1.576 1.00 13.66 233 TRP A O 1
ATOM 1313 N N . LEU A 1 234 ? 9.858 41.198 2.899 1.00 13.60 234 LEU A N 1
ATOM 1314 C CA . LEU A 1 234 ? 9.647 39.998 3.729 1.00 14.37 234 LEU A CA 1
ATOM 1315 C C . LEU A 1 234 ? 8.632 39.060 3.116 1.00 14.07 234 LEU A C 1
ATOM 1316 O O . LEU A 1 234 ? 8.828 37.824 3.069 1.00 12.60 234 LEU A O 1
ATOM 1321 N N . GLU A 1 235 ? 7.528 39.590 2.587 1.00 13.72 235 GLU A N 1
ATOM 1322 C CA . GLU A 1 235 ? 6.476 38.725 2.068 1.00 14.46 235 GLU A CA 1
ATOM 1323 C C . GLU A 1 235 ? 6.885 37.710 0.992 1.00 14.05 235 GLU A C 1
ATOM 1324 O O . GLU A 1 235 ? 6.499 36.569 1.060 1.00 12.38 235 GLU A O 1
ATOM 1330 N N . PRO A 1 236 ? 7.728 38.129 0.014 1.00 13.58 236 PRO A N 1
ATOM 1331 C CA . PRO A 1 236 ? 8.149 37.151 -1.009 1.00 13.39 236 PRO A CA 1
ATOM 1332 C C . PRO A 1 236 ? 8.895 35.969 -0.424 1.00 14.29 236 PRO A C 1
ATOM 1333 O O . PRO A 1 236 ? 8.802 34.855 -0.945 1.00 14.22 236 PRO A O 1
ATOM 1337 N N . LEU A 1 237 ? 9.671 36.199 0.661 1.00 14.29 237 LEU A N 1
ATOM 1338 C CA . LEU A 1 237 ? 10.437 35.153 1.300 1.00 13.76 237 LEU A CA 1
ATOM 1339 C C . LEU A 1 237 ? 9.494 34.210 2.025 1.00 14.53 237 LEU A C 1
ATOM 1340 O O . LEU A 1 237 ? 9.563 33.024 1.928 1.00 14.89 237 LEU A O 1
ATOM 1345 N N . LEU A 1 238 ? 8.554 34.772 2.763 1.00 15.15 238 LEU A N 1
ATOM 1346 C CA . LEU A 1 238 ? 7.662 33.943 3.551 1.00 16.38 238 LEU A CA 1
ATOM 1347 C C . LEU A 1 238 ? 6.742 33.166 2.635 1.00 16.26 238 LEU A C 1
ATOM 1348 O O . LEU A 1 238 ? 6.364 32.034 2.960 1.00 16.03 238 LEU A O 1
ATOM 1353 N N . GLU A 1 239 ? 6.340 33.765 1.526 1.00 16.73 239 GLU A N 1
ATOM 1354 C CA . GLU A 1 239 ? 5.376 33.075 0.659 1.00 18.63 239 GLU A CA 1
ATOM 1355 C C . GLU A 1 239 ? 6.054 31.786 0.122 1.00 17.07 239 GLU A C 1
ATOM 1356 O O . GLU A 1 239 ? 5.434 30.723 0.004 1.00 17.31 239 GLU A O 1
ATOM 1362 N N . ARG A 1 240 ? 7.359 31.836 -0.177 1.00 16.16 240 ARG A N 1
ATOM 1363 C CA . ARG A 1 240 ? 8.024 30.596 -0.683 1.00 16.09 240 ARG A CA 1
ATOM 1364 C C . ARG A 1 240 ? 8.053 29.512 0.368 1.00 16.85 240 ARG A C 1
ATOM 1365 O O . ARG A 1 240 ? 7.831 28.349 0.068 1.00 16.90 240 ARG A O 1
ATOM 1373 N N . VAL A 1 241 ? 8.391 29.884 1.601 1.00 16.57 241 VAL A N 1
ATOM 1374 C CA . VAL A 1 241 ? 8.565 28.911 2.689 1.00 17.65 241 VAL A CA 1
ATOM 1375 C C . VAL A 1 241 ? 7.237 28.352 3.138 1.00 17.25 241 VAL A C 1
ATOM 1376 O O . VAL A 1 241 ? 7.135 27.166 3.493 1.00 18.20 241 VAL A O 1
ATOM 1380 N N . ALA A 1 242 ? 6.222 29.202 3.083 1.00 17.53 242 ALA A N 1
ATOM 1381 C CA . ALA A 1 242 ? 4.858 28.751 3.451 1.00 19.30 242 ALA A CA 1
ATOM 1382 C C . ALA A 1 242 ? 4.365 27.754 2.441 1.00 20.19 242 ALA A C 1
ATOM 1383 O O . ALA A 1 242 ? 3.682 26.769 2.845 1.00 21.99 242 ALA A O 1
ATOM 1385 N N . GLU A 1 243 ? 4.694 27.919 1.166 1.00 20.70 243 GLU A N 1
ATOM 1386 C CA . GLU A 1 243 ? 4.321 26.936 0.143 1.00 21.40 243 GLU A CA 1
ATOM 1387 C C . GLU A 1 243 ? 5.091 25.619 0.259 1.00 22.35 243 GLU A C 1
ATOM 1388 O O . GLU A 1 243 ? 4.514 24.540 0.100 1.00 23.42 243 GLU A O 1
ATOM 1394 N N . ASP A 1 244 ? 6.385 25.692 0.533 1.00 21.35 244 ASP A N 1
ATOM 1395 C CA . ASP A 1 244 ? 7.213 24.459 0.673 1.00 19.92 244 ASP A CA 1
ATOM 1396 C C . ASP A 1 244 ? 8.259 24.699 1.731 1.00 19.93 244 ASP A C 1
ATOM 1397 O O . ASP A 1 244 ? 9.163 25.500 1.550 1.00 20.49 244 ASP A O 1
ATOM 1402 N N . ARG A 1 245 ? 8.114 23.970 2.836 1.00 19.12 245 ARG A N 1
ATOM 1403 C CA . ARG A 1 245 ? 8.875 24.177 4.063 1.00 19.50 245 ARG A CA 1
ATOM 1404 C C . ARG A 1 245 ? 10.328 23.737 3.855 1.00 18.10 245 ARG A C 1
ATOM 1405 O O . ARG A 1 245 ? 11.124 23.975 4.730 1.00 18.42 245 ARG A O 1
ATOM 1413 N N . THR A 1 246 ? 10.635 23.093 2.745 1.00 16.78 246 THR A N 1
ATOM 1414 C CA . THR A 1 246 ? 11.989 22.628 2.498 1.00 17.60 246 THR A CA 1
ATOM 1415 C C . THR A 1 246 ? 12.822 23.661 1.733 1.00 17.07 246 THR A C 1
ATOM 1416 O O . THR A 1 246 ? 14.031 23.442 1.457 1.00 16.88 246 THR A O 1
ATOM 1420 N N . ARG A 1 247 ? 12.231 24.811 1.398 1.00 16.88 247 ARG A N 1
ATOM 1421 C CA . ARG A 1 247 ? 12.982 25.878 0.719 1.00 16.27 247 ARG A CA 1
ATOM 1422 C C . ARG A 1 247 ? 13.620 26.774 1.758 1.00 15.86 247 ARG A C 1
ATOM 1423 O O . ARG A 1 247 ? 12.952 27.285 2.618 1.00 15.84 247 ARG A O 1
ATOM 1431 N N . VAL A 1 248 ? 14.897 27.097 1.572 1.00 15.05 248 VAL A N 1
ATOM 1432 C CA . VAL A 1 248 ? 15.655 28.063 2.408 1.00 15.36 248 VAL A CA 1
ATOM 1433 C C . VAL A 1 248 ? 15.964 29.217 1.493 1.00 14.60 248 VAL A C 1
ATOM 1434 O O . VAL A 1 248 ? 16.575 29.023 0.413 1.00 15.74 248 VAL A O 1
ATOM 1438 N N . VAL A 1 249 ? 15.472 30.401 1.807 1.00 12.81 249 VAL A N 1
ATOM 1439 C CA . VAL A 1 249 ? 15.338 31.426 0.793 1.00 13.59 249 VAL A CA 1
ATOM 1440 C C . VAL A 1 249 ? 16.021 32.732 1.264 1.00 13.51 249 VAL A C 1
ATOM 1441 O O . VAL A 1 249 ? 15.982 33.089 2.434 1.00 14.33 249 VAL A O 1
ATOM 1445 N N . SER A 1 250 ? 16.579 33.470 0.317 1.00 13.46 250 SER A N 1
ATOM 1446 C CA . SER A 1 250 ? 17.262 34.719 0.606 1.00 14.03 250 SER A CA 1
ATOM 1447 C C . SER A 1 250 ? 16.838 35.823 -0.331 1.00 13.14 250 SER A C 1
ATOM 1448 O O . SER A 1 250 ? 16.424 35.565 -1.478 1.00 13.66 250 SER A O 1
ATOM 1451 N N . PRO A 1 251 ? 16.989 37.061 0.087 1.00 12.87 251 PRO A N 1
ATOM 1452 C CA . PRO A 1 251 ? 16.845 38.175 -0.833 1.00 13.19 251 PRO A CA 1
ATOM 1453 C C . PRO A 1 251 ? 17.991 38.303 -1.819 1.00 14.11 251 PRO A C 1
ATOM 1454 O O . PRO A 1 251 ? 19.086 37.749 -1.589 1.00 15.46 251 PRO A O 1
ATOM 1458 N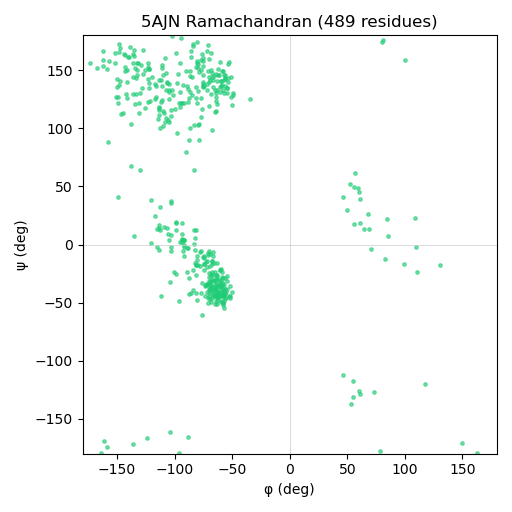 N . ILE A 1 252 ? 17.797 39.104 -2.850 1.00 12.98 252 ILE A N 1
ATOM 1459 C CA . ILE A 1 252 ? 18.963 39.727 -3.524 1.00 13.93 252 ILE A CA 1
ATOM 1460 C C . ILE A 1 252 ? 19.581 40.698 -2.558 1.00 14.70 252 ILE A C 1
ATOM 1461 O O . ILE A 1 252 ? 18.886 41.487 -1.941 1.00 15.58 252 ILE A O 1
ATOM 1466 N N A ILE A 1 253 ? 20.901 40.621 -2.412 0.50 14.90 253 ILE A N 1
ATOM 1467 N N B ILE A 1 253 ? 20.892 40.684 -2.430 0.50 13.97 253 ILE A N 1
ATOM 1468 C CA A ILE A 1 253 ? 21.671 41.516 -1.575 0.50 15.17 253 ILE A CA 1
ATOM 1469 C CA B ILE A 1 253 ? 21.540 41.576 -1.520 0.50 13.73 253 ILE A CA 1
ATOM 1470 C C A ILE A 1 253 ? 22.011 42.760 -2.396 0.50 15.00 253 ILE A C 1
ATOM 1471 C C B ILE A 1 253 ? 22.099 42.757 -2.253 0.50 14.05 253 ILE A C 1
ATOM 1472 O O A ILE A 1 253 ? 22.685 42.652 -3.418 0.50 15.04 253 ILE A O 1
ATOM 1473 O O B ILE A 1 253 ? 23.054 42.615 -3.003 0.50 13.60 253 ILE A O 1
ATOM 1482 N N . ASP A 1 254 ? 21.542 43.920 -1.962 1.00 13.99 254 ASP A N 1
ATOM 1483 C CA . ASP A 1 254 ? 21.968 45.172 -2.549 1.00 14.62 254 ASP A CA 1
ATOM 1484 C C . ASP A 1 254 ? 23.192 45.644 -1.715 1.00 14.21 254 ASP A C 1
ATOM 1485 O O . ASP A 1 254 ? 23.462 45.129 -0.628 1.00 13.72 254 ASP A O 1
ATOM 1490 N N . VAL A 1 255 ? 23.936 46.644 -2.228 1.00 13.78 255 VAL A N 1
ATOM 1491 C CA . VAL A 1 255 ? 25.193 47.075 -1.661 1.00 14.09 255 VAL A CA 1
ATOM 1492 C C . VAL A 1 255 ? 24.946 48.385 -0.933 1.00 14.27 255 VAL A C 1
ATOM 1493 O O . VAL A 1 255 ? 24.409 49.320 -1.503 1.00 16.11 255 VAL A O 1
ATOM 1497 N N . ILE A 1 256 ? 25.453 48.480 0.287 1.00 14.24 256 ILE A N 1
ATOM 1498 C CA . ILE A 1 256 ? 25.504 49.742 0.966 1.00 13.70 256 ILE A CA 1
ATOM 1499 C C . ILE A 1 256 ? 26.997 50.073 0.982 1.00 15.34 256 ILE A C 1
ATOM 1500 O O . ILE A 1 256 ? 27.734 49.318 1.615 1.00 13.96 256 ILE A O 1
ATOM 1505 N N . ASN A 1 257 ? 27.421 51.124 0.255 1.00 14.48 257 ASN A N 1
ATOM 1506 C CA . ASN A 1 257 ? 28.853 51.366 0.076 1.00 17.18 257 ASN A CA 1
ATOM 1507 C C . ASN A 1 257 ? 29.514 51.585 1.427 1.00 17.06 257 ASN A C 1
ATOM 1508 O O . ASN A 1 257 ? 29.003 52.356 2.231 1.00 16.37 257 ASN A O 1
ATOM 1513 N N . MET A 1 258 ? 30.673 50.985 1.678 1.00 18.10 258 MET A N 1
ATOM 1514 C CA . MET A 1 258 ? 31.314 51.017 2.996 1.00 19.49 258 MET A CA 1
ATOM 1515 C C . MET A 1 258 ? 31.938 52.362 3.296 1.00 20.12 258 MET A C 1
ATOM 1516 O O . MET A 1 258 ? 32.189 52.679 4.460 1.00 19.43 258 MET A O 1
ATOM 1521 N N . ASP A 1 259 ? 32.135 53.173 2.265 1.00 20.85 259 ASP A N 1
ATOM 1522 C CA . ASP A 1 259 ? 32.767 54.514 2.391 1.00 24.06 259 ASP A CA 1
ATOM 1523 C C . ASP A 1 259 ? 31.730 55.603 2.488 1.00 22.40 259 ASP A C 1
ATOM 1524 O O . ASP A 1 259 ? 31.835 56.463 3.355 1.00 26.18 259 ASP A O 1
ATOM 1529 N N . ASN A 1 260 ? 30.736 55.608 1.600 1.00 21.41 260 ASN A N 1
ATOM 1530 C CA . ASN A 1 260 ? 29.800 56.710 1.547 1.00 20.47 260 ASN A CA 1
ATOM 1531 C C . ASN A 1 260 ? 28.352 56.356 1.903 1.00 18.66 260 ASN A C 1
ATOM 1532 O O . ASN A 1 260 ? 27.445 57.215 1.927 1.00 19.46 260 ASN A O 1
ATOM 1537 N N . PHE A 1 261 ? 28.130 55.080 2.174 1.00 16.90 261 PHE A N 1
ATOM 1538 C CA . PHE A 1 261 ? 26.823 54.584 2.612 1.00 16.35 261 PHE A CA 1
ATOM 1539 C C . PHE A 1 261 ? 25.689 54.708 1.605 1.00 16.05 261 PHE A C 1
ATOM 1540 O O . PHE A 1 261 ? 24.502 54.529 1.955 1.00 16.94 261 PHE A O 1
ATOM 1548 N N . GLN A 1 262 ? 26.018 54.997 0.342 1.00 16.65 262 GLN A N 1
ATOM 1549 C CA . GLN A 1 262 ? 24.937 54.991 -0.663 1.00 16.70 262 GLN A CA 1
ATOM 1550 C C . GLN A 1 262 ? 24.458 53.552 -0.880 1.00 15.41 262 GLN A C 1
ATOM 1551 O O . GLN A 1 262 ? 25.242 52.619 -0.843 1.00 14.79 262 GLN A O 1
ATOM 1557 N N . TYR A 1 263 ? 23.132 53.418 -1.042 1.00 14.96 263 TYR A N 1
ATOM 1558 C CA . TYR A 1 263 ? 22.457 52.167 -1.268 1.00 14.26 263 TYR A CA 1
ATOM 1559 C C . TYR A 1 263 ? 22.254 51.952 -2.770 1.00 14.12 263 TYR A C 1
ATOM 1560 O O . TYR A 1 263 ? 21.586 52.754 -3.389 1.00 14.04 263 TYR A O 1
ATOM 1569 N N . VAL A 1 264 ? 22.828 50.905 -3.314 1.00 13.71 264 VAL A N 1
ATOM 1570 C CA . VAL A 1 264 ? 22.744 50.632 -4.742 1.00 13.99 264 VAL A CA 1
ATOM 1571 C C . VAL A 1 264 ? 22.559 49.146 -5.058 1.00 14.72 264 VAL A C 1
ATOM 1572 O O . VAL A 1 264 ? 22.881 48.224 -4.266 1.00 15.50 264 VAL A O 1
ATOM 1576 N N . GLY A 1 265 ? 22.092 48.893 -6.275 1.00 14.78 265 GLY A N 1
ATOM 1577 C CA . GLY A 1 265 ? 22.050 47.506 -6.758 1.00 14.29 265 GLY A CA 1
ATOM 1578 C C . GLY A 1 265 ? 23.306 46.994 -7.416 1.00 14.31 265 GLY A C 1
ATOM 1579 O O . GLY A 1 265 ? 23.928 47.725 -8.176 1.00 16.16 265 GLY A O 1
ATOM 1580 N N . ALA A 1 266 ? 23.619 45.724 -7.230 1.00 14.33 266 ALA A N 1
ATOM 1581 C CA . ALA A 1 266 ? 24.684 45.032 -7.918 1.00 15.38 266 ALA A CA 1
ATOM 1582 C C . ALA A 1 266 ? 24.156 44.303 -9.145 1.00 16.11 266 ALA A C 1
ATOM 1583 O O . ALA A 1 266 ? 22.977 44.462 -9.468 1.00 17.65 266 ALA A O 1
ATOM 1585 N N . SER A 1 267 ? 25.065 43.671 -9.880 1.00 16.31 267 SER A N 1
ATOM 1586 C CA . SER A 1 267 ? 24.643 42.896 -11.033 1.00 17.64 267 SER A CA 1
ATOM 1587 C C . SER A 1 267 ? 23.707 41.814 -10.677 1.00 17.70 267 SER A C 1
ATOM 1588 O O . SER A 1 267 ? 23.925 41.025 -9.785 1.00 16.94 267 SER A O 1
ATOM 1591 N N . ALA A 1 268 ? 22.687 41.705 -11.507 1.00 20.04 268 ALA A N 1
ATOM 1592 C CA . ALA A 1 268 ? 21.719 40.693 -11.389 1.00 21.01 268 ALA A CA 1
ATOM 1593 C C . ALA A 1 268 ? 22.207 39.306 -11.843 1.00 19.30 268 ALA A C 1
ATOM 1594 O O . ALA A 1 268 ? 21.601 38.289 -11.538 1.00 20.36 268 ALA A O 1
ATOM 1596 N N . ASP A 1 269 ? 23.358 39.254 -12.460 1.00 19.21 269 ASP A N 1
ATOM 1597 C CA . ASP A 1 269 ? 23.880 38.023 -12.965 1.00 19.67 269 ASP A CA 1
ATOM 1598 C C . ASP A 1 269 ? 24.904 37.372 -12.078 1.00 21.58 269 ASP A C 1
ATOM 1599 O O . ASP A 1 269 ? 25.721 36.575 -12.621 1.00 23.00 269 ASP A O 1
ATOM 1604 N N . LEU A 1 270 ? 24.919 37.770 -10.792 1.00 21.07 270 LEU A N 1
ATOM 1605 C CA . LEU A 1 270 ? 25.831 37.253 -9.778 1.00 20.95 270 LEU A CA 1
ATOM 1606 C C . LEU A 1 270 ? 25.068 36.427 -8.735 1.00 19.93 270 LEU A C 1
ATOM 1607 O O . LEU A 1 270 ? 23.887 36.696 -8.412 1.00 23.09 270 LEU A O 1
ATOM 1612 N N . LYS A 1 271 ? 25.668 35.335 -8.273 1.00 18.22 271 LYS A N 1
ATOM 1613 C CA . LYS A 1 271 ? 25.056 34.525 -7.240 1.00 19.83 271 LYS A CA 1
ATOM 1614 C C . LYS A 1 271 ? 26.202 33.926 -6.426 1.00 18.96 271 LYS A C 1
ATOM 1615 O O . LYS A 1 271 ? 27.406 33.978 -6.838 1.00 16.71 271 LYS A O 1
ATOM 1621 N N . GLY A 1 272 ? 25.855 33.268 -5.328 1.00 18.42 272 GLY A N 1
ATOM 1622 C CA . GLY A 1 272 ? 26.864 32.738 -4.427 1.00 18.39 272 GLY A CA 1
ATOM 1623 C C . GLY A 1 272 ? 27.465 31.432 -4.953 1.00 16.68 272 GLY A C 1
ATOM 1624 O O . GLY A 1 272 ? 26.921 30.772 -5.748 1.00 17.87 272 GLY A O 1
ATOM 1625 N N . GLY A 1 273 ? 28.742 31.245 -4.611 1.00 16.97 273 GLY A N 1
ATOM 1626 C CA . GLY A 1 273 ? 29.556 30.134 -5.067 1.00 15.83 273 GLY A CA 1
ATOM 1627 C C . GLY A 1 273 ? 30.774 29.969 -4.159 1.00 15.29 273 GLY A C 1
ATOM 1628 O O . GLY A 1 273 ? 30.912 30.588 -3.114 1.00 15.41 273 GLY A O 1
ATOM 1629 N N . PHE A 1 274 ? 31.693 29.128 -4.614 1.00 14.77 274 PHE A N 1
ATOM 1630 C CA . PHE A 1 274 ? 32.987 28.889 -3.948 1.00 14.13 274 PHE A CA 1
ATOM 1631 C C . PHE A 1 274 ? 33.905 28.130 -4.848 1.00 14.41 274 PHE A C 1
ATOM 1632 O O . PHE A 1 274 ? 33.512 27.359 -5.716 1.00 14.67 274 PHE A O 1
ATOM 1640 N N . ASP A 1 275 ? 35.229 28.346 -4.643 1.00 15.69 275 ASP A N 1
ATOM 1641 C CA . ASP A 1 275 ? 36.243 27.500 -5.227 1.00 17.50 275 ASP A CA 1
ATOM 1642 C 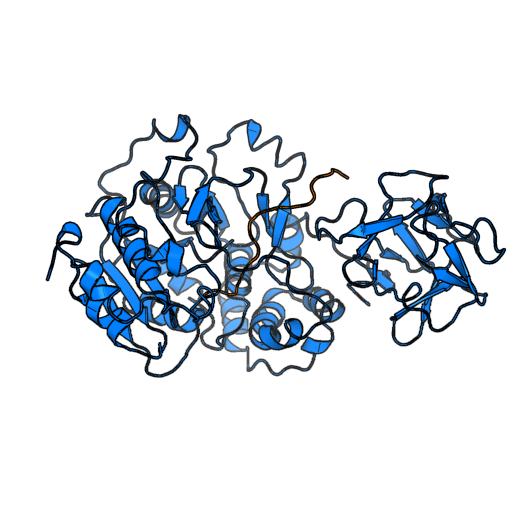C . ASP A 1 275 ? 36.661 26.435 -4.185 1.00 17.04 275 ASP A C 1
ATOM 1643 O O . ASP A 1 275 ? 36.096 26.369 -3.083 1.00 16.24 275 ASP A O 1
ATOM 1648 N N . TRP A 1 276 ? 37.597 25.580 -4.554 1.00 16.18 276 TRP A N 1
ATOM 1649 C CA . TRP A 1 276 ? 37.962 24.417 -3.734 1.00 16.49 276 TRP A CA 1
ATOM 1650 C C . TRP A 1 276 ? 38.608 24.876 -2.408 1.00 15.79 276 TRP A C 1
ATOM 1651 O O . TRP A 1 276 ? 38.690 24.056 -1.519 1.00 17.04 276 TRP A O 1
ATOM 1662 N N . ASN A 1 277 ? 39.055 26.143 -2.276 1.00 15.23 277 ASN A N 1
ATOM 1663 C CA . ASN A 1 277 ? 39.492 26.670 -0.925 1.00 14.90 277 ASN A CA 1
ATOM 1664 C C . ASN A 1 277 ? 38.328 26.842 0.069 1.00 15.04 277 ASN A C 1
ATOM 1665 O O . ASN A 1 277 ? 38.534 27.061 1.236 1.00 16.01 277 ASN A O 1
ATOM 1670 N N . LEU A 1 278 ? 37.081 26.677 -0.391 1.00 15.34 278 LEU A N 1
ATOM 1671 C CA . LEU A 1 278 ? 35.865 26.685 0.376 1.00 15.83 278 LEU A CA 1
ATOM 1672 C C . LEU A 1 278 ? 35.543 28.048 1.043 1.00 16.69 278 LEU A C 1
ATOM 1673 O O . LEU A 1 278 ? 34.915 28.119 2.083 1.00 18.76 278 LEU A O 1
ATOM 1678 N N A VAL A 1 279 ? 36.015 29.120 0.451 0.50 16.31 279 VAL A N 1
ATOM 1679 N N B VAL A 1 279 ? 36.001 29.113 0.424 0.50 16.24 279 VAL A N 1
ATOM 1680 C CA A VAL A 1 279 ? 35.633 30.446 0.937 0.50 16.27 279 VAL A CA 1
ATOM 1681 C CA B VAL A 1 279 ? 35.642 30.443 0.907 0.50 16.16 279 VAL A CA 1
ATOM 1682 C C A VAL A 1 279 ? 34.520 30.879 0.002 0.50 16.26 279 VAL A C 1
ATOM 1683 C C B VAL A 1 279 ? 34.559 30.943 -0.035 0.50 16.28 279 VAL A C 1
ATOM 1684 O O A VAL A 1 279 ? 34.530 30.507 -1.178 0.50 16.66 279 VAL A O 1
ATOM 1685 O O B VAL A 1 279 ? 34.621 30.676 -1.254 0.50 16.57 279 VAL A O 1
ATOM 1692 N N . PHE A 1 280 ? 33.579 31.667 0.525 1.00 17.19 280 PHE A N 1
ATOM 1693 C CA . PHE A 1 280 ? 32.521 32.253 -0.276 1.00 17.98 280 PHE A CA 1
ATOM 1694 C C . PHE A 1 280 ? 33.100 33.115 -1.402 1.00 18.12 280 PHE A C 1
ATOM 1695 O O . PHE A 1 280 ? 34.017 33.923 -1.173 1.00 16.07 280 PHE A O 1
ATOM 1703 N N . LYS A 1 281 ? 32.522 33.022 -2.615 1.00 16.43 281 LYS A N 1
ATOM 1704 C CA . LYS A 1 281 ? 32.747 34.013 -3.668 1.00 17.66 281 LYS A CA 1
ATOM 1705 C C . LYS A 1 281 ? 31.494 34.261 -4.471 1.00 17.78 281 LYS A C 1
ATOM 1706 O O . LYS A 1 281 ? 30.569 33.527 -4.425 1.00 17.63 281 LYS A O 1
ATOM 1712 N N . TRP A 1 282 ? 31.484 35.368 -5.206 1.00 16.73 282 TRP A N 1
ATOM 1713 C CA . TRP A 1 282 ? 30.435 35.658 -6.131 1.00 16.83 282 TRP A CA 1
ATOM 1714 C C . TRP A 1 282 ? 30.782 34.997 -7.453 1.00 17.85 282 TRP A C 1
ATOM 1715 O O . TRP A 1 282 ? 31.922 35.129 -8.001 1.00 18.98 282 TRP A O 1
ATOM 1726 N N . ASP A 1 283 ? 29.825 34.292 -8.003 1.00 15.87 283 ASP A N 1
ATOM 1727 C CA . ASP A 1 283 ? 29.965 33.659 -9.344 1.00 17.10 283 ASP A CA 1
ATOM 1728 C C . ASP A 1 283 ? 29.140 34.424 -10.358 1.00 19.01 283 ASP A C 1
ATOM 1729 O O . ASP A 1 283 ? 27.997 34.790 -10.044 1.00 19.63 283 ASP A O 1
ATOM 1734 N N . TYR A 1 284 ? 29.695 34.584 -11.552 1.00 18.79 284 TYR A N 1
ATOM 1735 C CA . TYR A 1 284 ? 28.964 35.168 -12.688 1.00 20.16 284 TYR A CA 1
ATOM 1736 C C . TYR A 1 284 ? 28.181 34.066 -13.343 1.00 19.33 284 TYR A C 1
ATOM 1737 O O . TYR A 1 284 ? 28.736 32.979 -13.717 1.00 20.85 284 TYR A O 1
ATOM 1746 N N . MET A 1 285 ? 26.888 34.299 -13.532 1.00 19.85 285 MET A N 1
ATOM 1747 C CA . MET A 1 285 ? 26.035 33.293 -14.156 1.00 19.72 285 MET A CA 1
ATOM 1748 C C . MET A 1 285 ? 26.538 32.881 -15.532 1.00 19.37 285 MET A C 1
ATOM 1749 O O . MET A 1 285 ? 27.017 33.722 -16.311 1.00 21.07 285 MET A O 1
ATOM 1754 N N . THR A 1 286 ? 26.334 31.612 -15.850 1.00 19.31 286 THR A N 1
ATOM 1755 C CA . THR A 1 286 ? 26.707 31.082 -17.166 1.00 21.51 286 THR A CA 1
ATOM 1756 C C . THR A 1 286 ? 25.786 31.617 -18.195 1.00 22.23 286 THR A C 1
ATOM 1757 O O . THR A 1 286 ? 24.727 32.183 -17.887 1.00 21.60 286 THR A O 1
ATOM 1761 N N . PRO A 1 287 ? 26.124 31.356 -19.457 1.00 24.01 287 PRO A N 1
ATOM 1762 C CA . PRO A 1 287 ? 25.185 31.794 -20.485 1.00 24.79 287 PRO A CA 1
ATOM 1763 C C . PRO A 1 287 ? 23.791 31.244 -20.390 1.00 22.86 287 PRO A C 1
ATOM 1764 O O . PRO A 1 287 ? 22.882 31.963 -20.606 1.00 23.00 287 PRO A O 1
ATOM 1768 N N . GLU A 1 288 ? 23.615 29.934 -20.130 1.00 23.74 288 GLU A N 1
ATOM 1769 C CA . GLU A 1 288 ? 22.326 29.336 -19.901 1.00 25.31 288 GLU A CA 1
ATOM 1770 C C . GLU A 1 288 ? 21.588 30.018 -18.737 1.00 22.19 288 GLU A C 1
ATOM 1771 O O . GLU A 1 288 ? 20.471 30.394 -18.850 1.00 26.88 288 GLU A O 1
ATOM 1777 N N . GLN A 1 289 ? 22.277 30.196 -17.629 1.00 23.39 289 GLN A N 1
ATOM 1778 C CA . GLN A 1 289 ? 21.631 30.807 -16.485 1.00 21.48 289 GLN A CA 1
ATOM 1779 C C . GLN A 1 289 ? 21.210 32.242 -16.781 1.00 20.20 289 GLN A C 1
ATOM 1780 O O . GLN A 1 289 ? 20.173 32.715 -16.288 1.00 19.72 289 GLN A O 1
ATOM 1786 N N A ARG A 1 290 ? 22.041 32.967 -17.517 0.50 20.94 290 ARG A N 1
ATOM 1787 N N B ARG A 1 290 ? 22.026 32.967 -17.522 0.50 19.92 290 ARG A N 1
ATOM 1788 C CA A ARG A 1 290 ? 21.726 34.351 -17.840 0.50 22.36 290 ARG A CA 1
ATOM 1789 C CA B ARG A 1 290 ? 21.690 34.346 -17.810 0.50 20.64 290 ARG A CA 1
ATOM 1790 C C A ARG A 1 290 ? 20.547 34.397 -18.796 0.50 22.78 290 ARG A C 1
ATOM 1791 C C B ARG A 1 290 ? 20.555 34.416 -18.818 0.50 21.77 290 ARG A C 1
ATOM 1792 O O A ARG A 1 290 ? 19.694 35.261 -18.685 0.50 22.63 290 ARG A O 1
ATOM 1793 O O B ARG A 1 290 ? 19.738 35.317 -18.766 0.50 21.88 290 ARG A O 1
ATOM 1808 N N . ARG A 1 291 ? 20.508 33.446 -19.730 1.00 23.53 291 ARG A N 1
ATOM 1809 C CA . ARG A 1 291 ? 19.362 33.340 -20.685 1.00 25.46 291 ARG A CA 1
ATOM 1810 C C . ARG A 1 291 ? 18.104 33.102 -19.919 1.00 24.44 291 ARG A C 1
ATOM 1811 O O . ARG A 1 291 ? 17.073 33.706 -20.173 1.00 25.63 291 ARG A O 1
ATOM 1819 N N A SER A 1 292 ? 18.159 32.170 -18.973 0.50 23.56 292 SER A N 1
ATOM 1820 N N B SER A 1 292 ? 18.175 32.165 -18.994 0.50 22.75 292 SER A N 1
ATOM 1821 C CA A SER A 1 292 ? 16.998 31.841 -18.174 0.50 22.71 292 SER A CA 1
ATOM 1822 C CA B SER A 1 292 ? 17.048 31.845 -18.186 0.50 21.34 292 SER A CA 1
ATOM 1823 C C A SER A 1 292 ? 16.532 33.027 -17.340 0.50 22.28 292 SER A C 1
ATOM 1824 C C B SER A 1 292 ? 16.554 33.095 -17.465 0.50 21.51 292 SER A C 1
ATOM 1825 O O A SER A 1 292 ? 15.337 33.232 -17.138 0.50 21.72 292 SER A O 1
ATOM 1826 O O B SER A 1 292 ? 15.370 33.452 -17.528 0.50 21.35 292 SER A O 1
ATOM 1831 N N . ARG A 1 293 ? 17.484 33.780 -16.808 1.00 20.68 293 ARG A N 1
ATOM 1832 C CA . ARG A 1 293 ? 17.133 34.955 -15.948 1.00 19.99 293 ARG A CA 1
ATOM 1833 C C . ARG A 1 293 ? 16.453 36.069 -16.696 1.00 20.04 293 ARG A C 1
ATOM 1834 O O . ARG A 1 293 ? 15.448 36.627 -16.240 1.00 19.78 293 ARG A O 1
ATOM 1842 N N . GLN A 1 294 ? 16.934 36.294 -17.906 1.00 22.80 294 GLN A N 1
ATOM 1843 C CA . GLN A 1 294 ? 16.343 37.254 -18.821 1.00 27.60 294 GLN A CA 1
ATOM 1844 C C . GLN A 1 294 ? 14.904 36.940 -19.134 1.00 24.92 294 GLN A C 1
ATOM 1845 O O . GLN A 1 294 ? 14.120 37.851 -19.272 1.00 28.07 294 GLN A O 1
ATOM 1851 N N . GLY A 1 295 ? 14.554 35.659 -19.220 1.00 24.87 295 GLY A N 1
ATOM 1852 C CA . GLY A 1 295 ? 13.203 35.265 -19.567 1.00 24.06 295 GLY A CA 1
ATOM 1853 C C . GLY A 1 295 ? 12.232 35.475 -18.419 1.00 21.91 295 GLY A C 1
ATOM 1854 O O . GLY A 1 295 ? 11.021 35.627 -18.648 1.00 21.11 295 GLY A O 1
ATOM 1855 N N . ASN A 1 296 ? 12.730 35.533 -17.182 1.00 19.98 296 ASN A N 1
ATOM 1856 C CA . ASN A 1 296 ? 11.887 35.950 -16.049 1.00 19.18 296 ASN A CA 1
ATOM 1857 C C . ASN A 1 296 ? 12.707 36.450 -14.890 1.00 20.20 296 ASN A C 1
ATOM 1858 O O . ASN A 1 296 ? 13.079 35.680 -14.012 1.00 16.51 296 ASN A O 1
ATOM 1863 N N . PRO A 1 297 ? 13.013 37.762 -14.918 1.00 19.94 297 PRO A N 1
ATOM 1864 C CA . PRO A 1 297 ? 13.950 38.328 -13.924 1.00 21.17 297 PRO A CA 1
ATOM 1865 C C . PRO A 1 297 ? 13.422 38.309 -12.461 1.00 21.22 297 PRO A C 1
ATOM 1866 O O . PRO A 1 297 ? 14.220 38.530 -11.527 1.00 23.51 297 PRO A O 1
ATOM 1870 N N . VAL A 1 298 ? 12.149 38.000 -12.241 1.00 21.35 298 VAL A N 1
ATOM 1871 C CA . VAL A 1 298 ? 11.629 37.796 -10.911 1.00 20.87 298 VAL A CA 1
ATOM 1872 C C . VAL A 1 298 ? 11.365 36.379 -10.477 1.00 18.99 298 VAL A C 1
ATOM 1873 O O . VAL A 1 298 ? 10.954 36.180 -9.338 1.00 19.60 298 VAL A O 1
ATOM 1877 N N . ALA A 1 299 ? 11.693 35.373 -11.298 1.00 17.32 299 ALA A N 1
ATOM 1878 C CA . ALA A 1 299 ? 11.577 34.020 -10.831 1.00 16.21 299 ALA A CA 1
ATOM 1879 C C . ALA A 1 299 ? 12.624 33.764 -9.727 1.00 15.51 299 ALA A C 1
ATOM 1880 O O . ALA A 1 299 ? 13.742 34.226 -9.860 1.00 16.86 299 ALA A O 1
ATOM 1882 N N . PRO A 1 300 ? 12.308 32.929 -8.763 1.00 15.27 300 PRO A N 1
ATOM 1883 C CA . PRO A 1 300 ? 13.275 32.424 -7.802 1.00 14.65 300 PRO A CA 1
ATOM 1884 C C . PRO A 1 300 ? 14.431 31.741 -8.539 1.00 15.83 300 PRO A C 1
ATOM 1885 O O . PRO A 1 300 ? 14.224 31.065 -9.576 1.00 18.24 300 PRO A O 1
ATOM 1889 N N . ILE A 1 301 ? 15.652 31.897 -8.007 1.00 15.75 301 ILE A N 1
ATOM 1890 C CA . ILE A 1 301 ? 16.848 31.401 -8.615 1.00 16.28 301 ILE A CA 1
ATOM 1891 C C . ILE A 1 301 ? 17.444 30.377 -7.656 1.00 16.55 301 ILE A C 1
ATOM 1892 O O . ILE A 1 301 ? 17.681 30.713 -6.512 1.00 15.70 301 ILE A O 1
ATOM 1897 N N . LYS A 1 302 ? 17.700 29.152 -8.118 1.00 17.44 302 LYS A N 1
ATOM 1898 C CA . LYS A 1 302 ? 18.346 28.165 -7.264 1.00 17.77 302 LYS A CA 1
ATOM 1899 C C . LYS A 1 302 ? 19.838 28.538 -7.169 1.00 17.66 302 LYS A C 1
ATOM 1900 O O . LYS A 1 302 ? 20.422 29.109 -8.107 1.00 18.81 302 LYS A O 1
ATOM 1906 N N . THR A 1 303 ? 20.437 28.290 -6.004 1.00 15.14 303 THR A N 1
ATOM 1907 C CA . THR A 1 303 ? 21.800 28.641 -5.840 1.00 14.76 303 THR A CA 1
ATOM 1908 C C . THR A 1 303 ? 22.506 27.601 -5.008 1.00 14.29 303 THR A C 1
ATOM 1909 O O . THR A 1 303 ? 21.916 26.981 -4.147 1.00 14.08 303 THR A O 1
ATOM 1913 N N . PRO A 1 304 ? 23.827 27.387 -5.240 1.00 13.93 304 PRO A N 1
ATOM 1914 C CA . PRO A 1 304 ? 24.522 26.304 -4.518 1.00 14.54 304 PRO A CA 1
ATOM 1915 C C . PRO A 1 304 ? 24.971 26.680 -3.154 1.00 14.66 304 PRO A C 1
ATOM 1916 O O . PRO A 1 304 ? 25.323 25.765 -2.393 1.00 14.88 304 PRO A O 1
ATOM 1920 N N . MET A 1 305 ? 25.011 27.986 -2.842 1.00 15.03 305 MET A N 1
ATOM 1921 C CA . MET A 1 305 ? 25.617 28.417 -1.554 1.00 15.57 305 MET A CA 1
ATOM 1922 C C . MET A 1 305 ? 24.947 29.691 -1.129 1.00 16.62 305 MET A C 1
ATOM 1923 O O . MET A 1 305 ? 24.884 30.637 -1.943 1.00 16.33 305 MET A O 1
ATOM 1928 N N . ILE A 1 306 ? 24.430 29.735 0.101 1.00 15.92 306 ILE A N 1
ATOM 1929 C CA . ILE A 1 306 ? 23.847 30.956 0.631 1.00 17.67 306 ILE A CA 1
ATOM 1930 C C . ILE A 1 306 ? 24.859 32.084 0.625 1.00 20.05 306 ILE A C 1
ATOM 1931 O O . ILE A 1 306 ? 26.049 31.891 1.008 1.00 18.07 306 ILE A O 1
ATOM 1936 N N . ALA A 1 307 ? 24.393 33.240 0.133 1.00 20.89 307 ALA A N 1
ATOM 1937 C CA . ALA A 1 307 ? 25.205 34.445 0.168 1.00 23.26 307 ALA A CA 1
ATOM 1938 C C . ALA A 1 307 ? 24.858 35.299 1.436 1.00 26.24 307 ALA A C 1
ATOM 1939 O O . ALA A 1 307 ? 23.694 35.529 1.802 1.00 29.77 307 ALA A O 1
ATOM 1941 N N . GLY A 1 308 ? 25.849 35.731 2.163 1.00 28.68 308 GLY A N 1
ATOM 1942 C CA . GLY A 1 308 ? 25.531 36.741 3.172 1.00 28.54 308 GLY A CA 1
ATOM 1943 C C . GLY A 1 308 ? 24.897 36.161 4.418 1.00 27.46 308 GLY A C 1
ATOM 1944 O O . GLY A 1 308 ? 24.680 34.937 4.606 1.00 25.64 308 GLY A O 1
ATOM 1945 N N . GLY A 1 309 ? 24.572 37.076 5.297 1.00 26.10 309 GLY A N 1
ATOM 1946 C CA . GLY A 1 309 ? 24.049 36.693 6.522 1.00 28.80 309 GLY A CA 1
ATOM 1947 C C . GLY A 1 309 ? 22.559 36.383 6.465 1.00 27.98 309 GLY A C 1
ATOM 1948 O O . GLY A 1 309 ? 21.949 36.212 7.542 1.00 28.55 309 GLY A O 1
ATOM 1949 N N . LEU A 1 310 ? 21.954 36.254 5.279 1.00 25.88 310 LEU A N 1
ATOM 1950 C CA . LEU A 1 310 ? 20.531 36.518 5.266 1.00 22.93 310 LEU A CA 1
ATOM 1951 C C . LEU A 1 310 ? 19.678 35.382 4.694 1.00 19.25 310 LEU A C 1
ATOM 1952 O O . LEU A 1 310 ? 19.833 35.097 3.535 1.00 17.90 310 LEU A O 1
ATOM 1957 N N . PHE A 1 311 ? 18.786 34.773 5.484 1.00 16.45 311 PHE A N 1
ATOM 1958 C CA . PHE A 1 311 ? 17.877 33.730 4.941 1.00 15.31 311 PHE A CA 1
ATOM 1959 C C . PHE A 1 311 ? 16.738 33.518 5.861 1.00 14.85 311 PHE A C 1
ATOM 1960 O O . PHE A 1 311 ? 16.805 33.920 7.052 1.00 13.44 311 PHE A O 1
ATOM 1968 N N . VAL A 1 312 ? 15.706 32.963 5.268 1.00 13.95 312 VAL A N 1
ATOM 1969 C CA . VAL A 1 312 ? 14.458 32.586 5.917 1.00 14.08 312 VAL A CA 1
ATOM 1970 C C . VAL A 1 312 ? 14.315 31.043 5.829 1.00 14.64 312 VAL A C 1
ATOM 1971 O O . VAL A 1 312 ? 14.518 30.443 4.769 1.00 13.63 312 VAL A O 1
ATOM 1975 N N . MET A 1 313 ? 13.899 30.410 6.951 1.00 14.57 313 MET A N 1
ATOM 1976 C CA . MET A 1 313 ? 13.764 2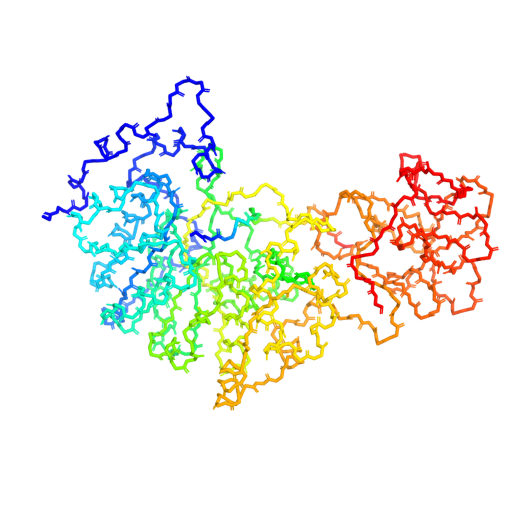8.944 7.008 1.00 15.44 313 MET A CA 1
ATOM 1977 C C . MET A 1 313 ? 12.643 28.602 7.992 1.00 15.07 313 MET A C 1
ATOM 1978 O O . MET A 1 313 ? 12.529 29.236 9.039 1.00 15.31 313 MET A O 1
ATOM 1983 N N . ASP A 1 314 ? 11.791 27.665 7.594 1.00 16.51 314 ASP A N 1
ATOM 1984 C CA . ASP A 1 314 ? 10.756 27.104 8.499 1.00 16.92 314 ASP A CA 1
ATOM 1985 C C . ASP A 1 314 ? 11.509 26.614 9.744 1.00 17.01 314 ASP A C 1
ATOM 1986 O O . ASP A 1 314 ? 12.605 26.049 9.650 1.00 16.48 314 ASP A O 1
ATOM 1991 N N . LYS A 1 315 ? 11.004 27.016 10.897 1.00 17.62 315 LYS A N 1
ATOM 1992 C CA . LYS A 1 315 ? 11.694 26.737 12.167 1.00 18.21 315 LYS A CA 1
ATOM 1993 C C . LYS A 1 315 ? 11.766 25.231 12.410 1.00 17.79 315 LYS A C 1
ATOM 1994 O O . LYS A 1 315 ? 12.739 24.706 12.839 1.00 17.45 315 LYS A O 1
ATOM 2000 N N . PHE A 1 316 ? 10.677 24.528 12.162 1.00 19.98 316 PHE A N 1
ATOM 2001 C CA . PHE A 1 316 ? 10.694 23.070 12.370 1.00 21.16 316 PHE A CA 1
ATOM 2002 C C . PHE A 1 316 ? 11.625 22.345 11.459 1.00 20.45 316 PHE A C 1
ATOM 2003 O O . PHE A 1 316 ? 12.286 21.418 11.916 1.00 23.04 316 PHE A O 1
ATOM 2011 N N . TYR A 1 317 ? 11.721 22.776 10.201 1.00 18.90 317 TYR A N 1
ATOM 2012 C CA . TYR A 1 317 ? 12.714 22.285 9.266 1.00 18.81 317 TYR A CA 1
ATOM 2013 C C . TYR A 1 317 ? 14.122 22.587 9.704 1.00 18.03 317 TYR A C 1
ATOM 2014 O O . TYR A 1 317 ? 14.955 21.744 9.598 1.00 17.48 317 TYR A O 1
ATOM 2023 N N . PHE A 1 318 ? 14.385 23.797 10.183 1.00 17.84 318 PHE A N 1
ATOM 2024 C CA . PHE A 1 318 ? 15.731 24.143 10.736 1.00 15.96 318 PHE A CA 1
ATOM 2025 C C . PHE A 1 318 ? 16.100 23.154 11.832 1.00 17.84 318 PHE A C 1
ATOM 2026 O O . PHE A 1 318 ? 17.224 22.626 11.894 1.00 17.53 318 PHE A O 1
ATOM 2034 N N . GLU A 1 319 ? 15.154 22.885 12.719 1.00 18.76 319 GLU A N 1
ATOM 2035 C CA . GLU A 1 319 ? 15.414 21.928 13.849 1.00 21.08 319 GLU A CA 1
ATOM 2036 C C . GLU A 1 319 ? 15.600 20.522 13.367 1.00 20.43 319 GLU A C 1
ATOM 2037 O O . GLU A 1 319 ? 16.563 19.916 13.765 1.00 20.67 319 GLU A O 1
ATOM 2043 N N . GLU A 1 320 ? 14.728 20.041 12.475 1.00 21.26 320 GLU A N 1
ATOM 2044 C CA . GLU A 1 320 ? 14.793 18.675 11.944 1.00 23.55 320 GLU A CA 1
ATOM 2045 C C . GLU A 1 320 ? 16.061 18.373 11.211 1.00 23.61 320 GLU A C 1
ATOM 2046 O O . GLU A 1 320 ? 16.623 17.230 11.296 1.00 23.12 320 GLU A O 1
ATOM 2052 N N . LEU A 1 321 ? 16.544 19.396 10.498 1.00 22.60 321 LEU A N 1
ATOM 2053 C CA . LEU A 1 321 ? 17.762 19.195 9.735 1.00 22.38 321 LEU A CA 1
ATOM 2054 C C . LEU A 1 321 ? 19.035 19.281 10.539 1.00 22.21 321 LEU A C 1
ATOM 2055 O O . LEU A 1 321 ? 20.095 18.971 10.006 1.00 23.61 321 LEU A O 1
ATOM 2060 N N . GLY A 1 322 ? 18.982 19.721 11.790 1.00 21.78 322 GLY A N 1
ATOM 2061 C CA . GLY A 1 322 ? 20.175 19.780 12.651 1.00 19.88 322 GLY A CA 1
ATOM 2062 C C . GLY A 1 322 ? 20.702 21.179 12.962 1.00 20.09 322 GLY A C 1
ATOM 2063 O O . GLY A 1 322 ? 21.915 21.366 13.295 1.00 20.70 322 GLY A O 1
ATOM 2064 N N . LYS A 1 323 ? 19.835 22.177 12.855 1.00 18.63 323 LYS A N 1
ATOM 2065 C CA . LYS A 1 323 ? 20.114 23.506 13.310 1.00 18.30 323 LYS A CA 1
ATOM 2066 C C . LYS A 1 323 ? 21.389 24.094 12.713 1.00 17.96 323 LYS A C 1
ATOM 2067 O O . LYS A 1 323 ? 21.449 24.202 11.531 1.00 17.33 323 LYS A O 1
ATOM 2073 N N . TYR A 1 324 ? 22.378 24.407 13.554 1.00 17.28 324 TYR A N 1
ATOM 2074 C CA . TYR A 1 324 ? 23.806 24.532 13.134 1.00 17.57 324 TYR A CA 1
ATOM 2075 C C . TYR A 1 324 ? 24.583 23.578 13.994 1.00 18.38 324 TYR A C 1
ATOM 2076 O O . TYR A 1 324 ? 24.164 23.283 15.093 1.00 17.94 324 TYR A O 1
ATOM 2085 N N . ASP A 1 325 ? 25.750 23.147 13.499 1.00 17.95 325 ASP A N 1
ATOM 2086 C CA . ASP A 1 325 ? 26.688 22.402 14.282 1.00 18.80 325 ASP A CA 1
ATOM 2087 C C . ASP A 1 325 ? 27.252 23.240 15.456 1.00 18.39 325 ASP A C 1
ATOM 2088 O O . ASP A 1 325 ? 27.929 24.226 15.256 1.00 16.98 325 ASP A O 1
ATOM 2093 N N . MET A 1 326 ? 26.926 22.828 16.700 1.00 20.69 326 MET A N 1
ATOM 2094 C CA . MET A 1 326 ? 27.185 23.633 17.856 1.00 21.19 326 MET A CA 1
ATOM 2095 C C . MET A 1 326 ? 28.662 23.556 18.204 1.00 21.60 326 MET A C 1
ATOM 2096 O O . MET A 1 326 ? 29.119 24.281 19.101 1.00 22.67 326 MET A O 1
ATOM 2101 N N . MET A 1 327 ? 29.449 22.711 17.505 1.00 20.56 327 MET A N 1
ATOM 2102 C CA . MET A 1 327 ? 30.896 22.650 17.718 1.00 20.37 327 MET A CA 1
ATOM 2103 C C . MET A 1 327 ? 31.676 23.550 16.774 1.00 17.96 327 MET A C 1
ATOM 2104 O O . MET A 1 327 ? 32.897 23.629 16.836 1.00 18.31 327 MET A O 1
ATOM 2109 N N . MET A 1 328 ? 31.015 24.335 15.944 1.00 17.94 328 MET A N 1
ATOM 2110 C CA . MET A 1 328 ? 31.691 25.397 15.205 1.00 17.62 328 MET A CA 1
ATOM 2111 C C . MET A 1 328 ? 32.089 26.537 16.142 1.00 18.90 328 MET A C 1
ATOM 2112 O O . MET A 1 328 ? 31.364 26.849 17.140 1.00 19.96 328 MET A O 1
ATOM 2117 N N . ASP A 1 329 ? 33.198 27.200 15.785 1.00 18.76 329 ASP A N 1
ATOM 2118 C CA . ASP A 1 329 ? 33.697 28.354 16.537 1.00 19.02 329 ASP A CA 1
ATOM 2119 C C . ASP A 1 329 ? 33.397 29.690 15.813 1.00 17.97 329 ASP A C 1
ATOM 2120 O O . ASP A 1 329 ? 32.538 29.761 14.956 1.00 18.98 329 ASP A O 1
ATOM 2125 N N . VAL A 1 330 ? 34.105 30.729 16.191 1.00 18.38 330 VAL A N 1
ATOM 2126 C CA . VAL A 1 330 ? 33.794 32.070 15.731 1.00 18.53 330 VAL A CA 1
ATOM 2127 C C . VAL A 1 330 ? 34.065 32.265 14.254 1.00 21.07 330 VAL A C 1
ATOM 2128 O O . VAL A 1 330 ? 33.313 33.001 13.561 1.00 23.08 330 VAL A O 1
ATOM 2132 N N . TRP A 1 331 ? 35.070 31.557 13.729 1.00 19.49 331 TRP A N 1
ATOM 2133 C CA . TRP A 1 331 ? 35.742 31.980 12.492 1.00 18.93 331 TRP A CA 1
ATOM 2134 C C . TRP A 1 331 ? 35.464 31.217 11.188 1.00 18.86 331 TRP A C 1
ATOM 2135 O O . TRP A 1 331 ? 35.844 30.039 11.031 1.00 19.40 331 TRP A O 1
ATOM 2146 N N . GLY A 1 332 ? 34.705 31.870 10.277 1.00 19.33 332 GLY A N 1
ATOM 2147 C CA . GLY A 1 332 ? 34.440 31.303 8.978 1.00 19.67 332 GLY A CA 1
ATOM 2148 C C . GLY A 1 332 ? 33.326 30.258 8.883 1.00 20.88 332 GLY A C 1
ATOM 2149 O O . GLY A 1 332 ? 32.784 29.766 9.856 1.00 18.25 332 GLY A O 1
ATOM 2150 N N . GLY A 1 333 ? 33.096 29.855 7.628 1.00 23.10 333 GLY A N 1
ATOM 2151 C CA . GLY A 1 333 ? 32.288 28.732 7.320 1.00 22.14 333 GLY A CA 1
ATOM 2152 C C . GLY A 1 333 ? 30.800 28.825 7.585 1.00 21.01 333 GLY A C 1
ATOM 2153 O O . GLY A 1 333 ? 30.179 27.740 7.592 1.00 21.57 333 GLY A O 1
ATOM 2154 N N . GLU A 1 334 ? 30.234 30.022 7.839 1.00 22.25 334 GLU A N 1
ATOM 2155 C CA . GLU A 1 334 ? 28.867 30.119 8.409 1.00 23.21 334 GLU A CA 1
ATOM 2156 C C . GLU A 1 334 ? 27.856 29.587 7.435 1.00 21.98 334 GLU A C 1
ATOM 2157 O O . GLU A 1 334 ? 26.774 29.197 7.834 1.00 20.64 334 GLU A O 1
ATOM 2163 N N . ASN A 1 335 ? 28.128 29.735 6.149 1.00 20.22 335 ASN A N 1
ATOM 2164 C CA . ASN A 1 335 ? 27.137 29.288 5.161 1.00 19.59 335 ASN A CA 1
ATOM 2165 C C . ASN A 1 335 ? 27.486 27.974 4.507 1.00 17.94 335 ASN A C 1
ATOM 2166 O O . ASN A 1 335 ? 26.686 27.445 3.738 1.00 16.80 335 ASN A O 1
ATOM 2171 N N . LEU A 1 336 ? 28.676 27.435 4.796 1.00 17.61 336 LEU A N 1
ATOM 2172 C CA . LEU A 1 336 ? 29.134 26.288 4.069 1.00 17.59 336 LEU A CA 1
ATOM 2173 C C . LEU A 1 336 ? 28.478 25.021 4.478 1.00 16.50 336 LEU A C 1
ATOM 2174 O O . LEU A 1 336 ? 27.850 24.358 3.675 1.00 15.88 336 LEU A O 1
ATOM 2179 N N . GLU A 1 337 ? 28.623 24.635 5.748 1.00 16.82 337 GLU A N 1
ATOM 2180 C CA . GLU A 1 337 ? 28.003 23.403 6.201 1.00 16.96 337 GLU A CA 1
ATOM 2181 C C . GLU A 1 337 ? 26.495 23.429 5.950 1.00 17.05 337 GLU A C 1
ATOM 2182 O O . GLU A 1 337 ? 25.973 22.427 5.493 1.00 16.74 337 GLU A O 1
ATOM 2188 N N . ILE A 1 338 ? 25.807 24.538 6.226 1.00 17.16 338 ILE A N 1
ATOM 2189 C CA . ILE A 1 338 ? 24.360 24.537 6.099 1.00 16.64 338 ILE A CA 1
ATOM 2190 C C . ILE A 1 338 ? 23.918 24.392 4.635 1.00 16.29 338 ILE A C 1
ATOM 2191 O O . ILE A 1 338 ? 22.942 23.735 4.308 1.00 16.24 338 ILE A O 1
ATOM 2196 N N . SER A 1 339 ? 24.668 24.977 3.718 1.00 15.47 339 SER A N 1
ATOM 2197 C CA . SER A 1 339 ? 24.268 24.894 2.273 1.00 14.66 339 SER A CA 1
ATOM 2198 C C . SER A 1 339 ? 24.427 23.510 1.732 1.00 15.98 339 SER A C 1
ATOM 2199 O O . SER A 1 339 ? 23.541 23.015 1.050 1.00 16.12 339 SER A O 1
ATOM 2202 N N . PHE A 1 340 ? 25.517 22.846 2.143 1.00 16.65 340 PHE A N 1
ATOM 2203 C CA . PHE A 1 340 ? 25.711 21.447 1.724 1.00 16.26 340 PHE A CA 1
ATOM 2204 C C . PHE A 1 340 ? 24.599 20.575 2.298 1.00 16.51 340 PHE A C 1
ATOM 2205 O O . PHE A 1 340 ? 23.933 19.791 1.620 1.00 17.30 340 PHE A O 1
ATOM 2213 N N . ARG A 1 341 ? 24.372 20.742 3.590 1.00 16.55 341 ARG A N 1
ATOM 2214 C CA . ARG A 1 341 ? 23.358 19.920 4.292 1.00 17.61 341 ARG A CA 1
ATOM 2215 C C . ARG A 1 341 ? 21.965 20.081 3.769 1.00 17.28 341 ARG A C 1
ATOM 2216 O O . ARG A 1 341 ? 21.259 19.068 3.575 1.00 19.29 341 ARG A O 1
ATOM 2224 N N . VAL A 1 342 ? 21.551 21.313 3.481 1.00 17.15 342 VAL A N 1
ATOM 2225 C CA . VAL A 1 342 ? 20.211 21.568 2.985 1.00 16.00 342 VAL A CA 1
ATOM 2226 C C . VAL A 1 342 ? 20.096 20.853 1.641 1.00 15.62 342 VAL A C 1
ATOM 2227 O O . VAL A 1 342 ? 19.138 20.103 1.428 1.00 15.89 342 VAL A O 1
ATOM 2231 N N . TRP A 1 343 ? 21.036 21.072 0.726 1.00 15.44 343 TRP A N 1
ATOM 2232 C CA . TRP A 1 343 ? 20.934 20.445 -0.609 1.00 15.39 343 TRP A CA 1
ATOM 2233 C C . TRP A 1 343 ? 21.074 18.915 -0.573 1.00 16.97 343 TRP A C 1
ATOM 2234 O O . TRP A 1 343 ? 20.258 18.181 -1.137 1.00 17.78 343 TRP A O 1
ATOM 2245 N N . GLN A 1 344 ? 22.031 18.417 0.206 1.00 16.85 344 GLN A N 1
ATOM 2246 C CA . GLN A 1 344 ? 22.281 16.996 0.215 1.00 17.86 344 GLN A CA 1
ATOM 2247 C C . GLN A 1 344 ? 21.135 16.256 0.887 1.00 18.68 344 GLN A C 1
ATOM 2248 O O . GLN A 1 344 ? 20.909 15.097 0.545 1.00 21.74 344 GLN A O 1
ATOM 2254 N N . CYS A 1 345 ? 20.392 16.913 1.764 1.00 18.33 345 CYS A N 1
ATOM 2255 C CA . CYS A 1 345 ? 19.448 16.187 2.614 1.00 20.91 345 CYS A CA 1
ATOM 2256 C C . CYS A 1 345 ? 18.018 16.506 2.182 1.00 19.77 345 CYS A C 1
ATOM 2257 O O . CYS A 1 345 ? 17.066 16.194 2.914 1.00 20.64 345 CYS A O 1
ATOM 2260 N N . GLY A 1 346 ? 17.891 17.087 0.981 1.00 20.21 346 GLY A N 1
ATOM 2261 C CA . GLY A 1 346 ? 16.614 17.094 0.207 1.00 20.13 346 GLY A CA 1
ATOM 2262 C C . GLY A 1 346 ? 15.875 18.454 0.075 1.00 20.13 346 GLY A C 1
ATOM 2263 O O . GLY A 1 346 ? 14.811 18.503 -0.531 1.00 20.61 346 GLY A O 1
ATOM 2264 N N . GLY A 1 347 ? 16.410 19.514 0.692 1.00 16.85 347 GLY A N 1
ATOM 2265 C CA . GLY A 1 347 ? 15.872 20.879 0.576 1.00 17.21 347 GLY A CA 1
ATOM 2266 C C . GLY A 1 347 ? 16.486 21.589 -0.609 1.00 16.73 347 GLY A C 1
ATOM 2267 O O . GLY A 1 347 ? 17.133 20.979 -1.460 1.00 18.50 347 GLY A O 1
ATOM 2268 N N . SER A 1 348 ? 16.306 22.898 -0.626 1.00 16.39 348 SER A N 1
ATOM 2269 C CA . SER A 1 348 ? 16.874 23.722 -1.645 1.00 16.24 348 SER A CA 1
ATOM 2270 C C . SER A 1 348 ? 17.136 25.107 -1.127 1.00 14.85 348 SER A C 1
ATOM 2271 O O . SER A 1 348 ? 16.607 25.507 -0.097 1.00 14.69 348 SER A O 1
ATOM 2274 N N . LEU A 1 349 ? 18.092 25.762 -1.807 1.00 14.51 349 LEU A N 1
ATOM 2275 C CA . LEU A 1 349 ? 18.441 27.184 -1.604 1.00 13.70 349 LEU A CA 1
ATOM 2276 C C . LEU A 1 349 ? 17.984 28.068 -2.728 1.00 14.25 349 LEU A C 1
ATOM 2277 O O . LEU A 1 349 ? 18.234 27.748 -3.884 1.00 14.75 349 LEU A O 1
ATOM 2282 N N . GLU A 1 350 ? 17.355 29.192 -2.431 1.00 15.12 350 GLU A N 1
ATOM 2283 C CA . GLU A 1 350 ? 16.901 30.095 -3.468 1.00 15.64 350 GLU A CA 1
ATOM 2284 C C . GLU A 1 350 ? 17.246 31.571 -3.156 1.00 14.84 350 GLU A C 1
ATOM 2285 O O . GLU A 1 350 ? 17.355 31.957 -2.012 1.00 15.06 350 GLU A O 1
ATOM 2291 N N . ILE A 1 351 ? 17.410 32.336 -4.205 1.00 13.41 351 ILE A N 1
ATOM 2292 C CA . ILE A 1 351 ? 17.450 33.767 -4.223 1.00 14.21 351 ILE A CA 1
ATOM 2293 C C . ILE A 1 351 ? 16.135 34.274 -4.777 1.00 14.39 351 ILE A C 1
ATOM 2294 O O . ILE A 1 351 ? 15.720 33.799 -5.845 1.00 13.72 351 ILE A O 1
ATOM 2299 N N . ILE A 1 352 ? 15.527 35.244 -4.079 1.00 13.20 352 ILE A N 1
ATOM 2300 C CA . ILE A 1 352 ? 14.226 35.726 -4.424 1.00 15.00 352 ILE A CA 1
ATOM 2301 C C . ILE A 1 352 ? 14.355 37.164 -4.900 1.00 14.06 352 ILE A C 1
ATOM 2302 O O . ILE A 1 352 ? 14.417 38.061 -4.076 1.00 12.63 352 ILE A O 1
ATOM 2307 N N . PRO A 1 353 ? 14.362 37.437 -6.238 1.00 13.31 353 PRO A N 1
ATOM 2308 C CA . PRO A 1 353 ? 14.645 38.780 -6.739 1.00 14.14 353 PRO A CA 1
ATOM 2309 C C . PRO A 1 353 ? 13.738 39.933 -6.267 1.00 14.33 353 PRO A C 1
ATOM 2310 O O . PRO A 1 353 ? 14.209 41.085 -6.187 1.00 14.60 353 PRO A O 1
ATOM 2314 N N . CYS A 1 354 ? 12.489 39.607 -5.964 1.00 14.42 354 CYS A N 1
ATOM 2315 C CA . CYS A 1 354 ? 11.620 40.670 -5.477 1.00 15.64 354 CYS A CA 1
ATOM 2316 C C . CYS A 1 354 ? 11.805 41.069 -4.018 1.00 13.90 354 CYS A C 1
ATOM 2317 O O . CYS A 1 354 ? 11.172 42.043 -3.559 1.00 14.04 354 CYS A O 1
ATOM 2320 N N . SER A 1 355 ? 12.639 40.321 -3.291 1.00 13.44 355 SER A N 1
ATOM 2321 C CA . SER A 1 355 ? 13.074 40.603 -1.904 1.00 13.43 355 SER A CA 1
ATOM 2322 C C . SER A 1 355 ? 14.464 41.250 -1.973 1.00 13.17 355 SER A C 1
ATOM 2323 O O . SER A 1 355 ? 15.395 40.668 -2.564 1.00 11.88 355 SER A O 1
ATOM 2326 N N . ARG A 1 356 ? 14.529 42.496 -1.506 1.00 13.02 356 ARG A N 1
ATOM 2327 C CA . ARG A 1 356 ? 15.820 43.227 -1.500 1.00 12.55 356 ARG A CA 1
ATOM 2328 C C . ARG A 1 356 ? 16.197 43.669 -0.114 1.00 13.01 356 ARG A C 1
ATOM 2329 O O . ARG A 1 356 ? 15.395 44.323 0.573 1.00 13.27 356 ARG A O 1
ATOM 2337 N N . VAL A 1 357 ? 17.444 43.467 0.241 1.00 13.17 357 VAL A N 1
ATOM 2338 C CA . VAL A 1 357 ? 17.963 43.942 1.488 1.00 12.96 357 VAL A CA 1
ATOM 2339 C C . VAL A 1 357 ? 19.359 44.424 1.207 1.00 12.93 357 VAL A C 1
ATOM 2340 O O . VAL A 1 357 ? 20.132 43.702 0.619 1.00 12.96 357 VAL A O 1
ATOM 2344 N N . GLY A 1 358 ? 19.636 45.662 1.569 1.00 12.14 358 GLY A N 1
ATOM 2345 C CA . GLY A 1 358 ? 20.997 46.190 1.394 1.00 13.00 358 GLY A CA 1
ATOM 2346 C C . GLY A 1 358 ? 21.912 45.768 2.515 1.00 13.47 358 GLY A C 1
ATOM 2347 O O . GLY A 1 358 ? 21.477 45.602 3.676 1.00 14.80 358 GLY A O 1
ATOM 2348 N N . HIS A 1 359 ? 23.195 45.688 2.240 1.00 13.39 359 HIS A N 1
ATOM 2349 C CA . HIS A 1 359 ? 24.149 45.213 3.214 1.00 14.26 359 HIS A CA 1
ATOM 2350 C C . HIS A 1 359 ? 25.515 45.887 3.087 1.00 13.69 359 HIS A C 1
ATOM 2351 O O . HIS A 1 359 ? 26.009 46.074 1.989 1.00 13.32 359 HIS A O 1
ATOM 2358 N N . VAL A 1 360 ? 26.156 46.200 4.204 1.00 13.59 360 VAL A N 1
ATOM 2359 C CA . VAL A 1 360 ? 27.517 46.769 4.132 1.00 14.51 360 VAL A CA 1
ATOM 2360 C C . VAL A 1 360 ? 28.548 45.648 4.083 1.00 16.23 360 VAL A C 1
ATOM 2361 O O . VAL A 1 360 ? 28.906 45.133 5.093 1.00 17.43 360 VAL A O 1
ATOM 2365 N N . PHE A 1 361 ? 29.053 45.346 2.893 1.00 16.40 361 PHE A N 1
ATOM 2366 C CA . PHE A 1 361 ? 30.189 44.507 2.673 1.00 16.60 361 PHE A CA 1
ATOM 2367 C C . PHE A 1 361 ? 31.489 45.242 3.116 1.00 19.30 361 PHE A C 1
ATOM 2368 O O . PHE A 1 361 ? 31.689 46.440 2.927 1.00 19.24 361 PHE A O 1
ATOM 2376 N N . ARG A 1 362 ? 32.328 44.472 3.758 1.00 18.99 362 ARG A N 1
ATOM 2377 C CA . ARG A 1 362 ? 33.449 45.053 4.459 1.00 21.28 362 ARG A CA 1
ATOM 2378 C C . ARG A 1 362 ? 34.790 44.688 3.870 1.00 22.26 362 ARG A C 1
ATOM 2379 O O . ARG A 1 362 ? 35.765 45.168 4.365 1.00 23.96 362 ARG A O 1
ATOM 2387 N N . LYS A 1 363 ? 34.859 43.836 2.878 1.00 22.20 363 LYS A N 1
ATOM 2388 C CA . LYS A 1 363 ? 36.152 43.616 2.253 1.00 23.25 363 LYS A CA 1
ATOM 2389 C C . LYS A 1 363 ? 36.212 44.302 0.939 1.00 26.96 363 LYS A C 1
ATOM 2390 O O . LYS A 1 363 ? 35.265 44.270 0.166 1.00 25.07 363 LYS A O 1
ATOM 2396 N N . GLN A 1 364 ? 37.348 44.926 0.666 1.00 29.35 364 GLN A N 1
ATOM 2397 C CA . GLN A 1 364 ? 37.623 45.369 -0.675 1.00 38.14 364 GLN A CA 1
ATOM 2398 C C . GLN A 1 364 ? 38.168 44.294 -1.624 1.00 34.87 364 GLN A C 1
ATOM 2399 O O . GLN A 1 364 ? 38.041 44.430 -2.844 1.00 38.39 364 GLN A O 1
ATOM 2405 N N . HIS A 1 365 ? 38.829 43.270 -1.087 1.00 32.50 365 HIS A N 1
ATOM 2406 C CA . HIS A 1 365 ? 39.423 42.235 -1.917 1.00 29.13 365 HIS A CA 1
ATOM 2407 C C . HIS A 1 365 ? 39.084 40.882 -1.422 1.00 29.24 365 HIS A C 1
ATOM 2408 O O . HIS A 1 365 ? 38.870 40.717 -0.230 1.00 31.67 365 HIS A O 1
ATOM 2415 N N . PRO A 1 366 ? 39.135 39.866 -2.306 1.00 32.85 366 PRO A N 1
ATOM 2416 C CA . PRO A 1 366 ? 39.128 38.442 -1.824 1.00 35.03 366 PRO A CA 1
ATOM 2417 C C . PRO A 1 366 ? 40.193 38.073 -0.783 1.00 36.04 366 PRO A C 1
ATOM 2418 O O . PRO A 1 366 ? 41.275 38.684 -0.742 1.00 37.07 366 PRO A O 1
ATOM 2422 N N . TYR A 1 367 ? 39.931 37.041 0.031 1.00 32.57 367 TYR A N 1
ATOM 2423 C CA . TYR A 1 367 ? 40.945 36.586 0.951 1.00 32.53 367 TYR A CA 1
ATOM 2424 C C . TYR A 1 367 ? 42.057 36.024 0.123 1.00 31.73 367 TYR A C 1
ATOM 2425 O O . TYR A 1 367 ? 41.821 35.322 -0.833 1.00 31.81 367 TYR A O 1
ATOM 2434 N N . THR A 1 368 ? 43.280 36.364 0.479 1.00 34.36 368 THR A N 1
ATOM 2435 C CA . THR A 1 368 ? 44.426 35.817 -0.203 1.00 33.06 368 THR A CA 1
ATOM 2436 C C . THR A 1 368 ? 44.692 34.393 0.196 1.00 30.11 368 THR A C 1
ATOM 2437 O O . THR A 1 368 ? 44.750 34.069 1.385 1.00 27.55 368 THR A O 1
ATOM 2441 N N . PHE A 1 369 ? 45.015 33.584 -0.814 1.00 31.72 369 PHE A N 1
ATOM 2442 C CA . PHE A 1 369 ? 45.447 32.209 -0.626 1.00 29.86 369 PHE A CA 1
ATOM 2443 C C . PHE A 1 369 ? 46.644 31.935 -1.548 1.00 34.65 369 PHE A C 1
ATOM 2444 O O . PHE A 1 369 ? 46.566 32.308 -2.716 1.00 32.16 369 PHE A O 1
ATOM 2452 N N . PRO A 1 370 ? 47.765 31.373 -1.035 1.00 32.65 370 PRO A N 1
ATOM 2453 C CA . PRO A 1 370 ? 48.221 31.076 0.323 1.00 29.96 370 PRO A CA 1
ATOM 2454 C C . PRO A 1 370 ? 48.142 32.325 1.208 1.00 27.52 370 PRO A C 1
ATOM 2455 O O . PRO A 1 370 ? 48.142 33.437 0.703 1.00 26.46 370 PRO A O 1
ATOM 2459 N N . GLY A 1 371 ? 48.059 32.110 2.511 1.00 29.51 371 GLY A N 1
ATOM 2460 C CA . GLY A 1 371 ? 47.804 33.160 3.492 1.00 25.95 371 GLY A CA 1
ATOM 2461 C C . GLY A 1 371 ? 47.355 32.524 4.772 1.00 27.70 371 GLY A C 1
ATOM 2462 O O . GLY A 1 371 ? 47.259 31.268 4.790 1.00 31.69 371 GLY A O 1
ATOM 2463 N N . GLY A 1 372 ? 47.058 33.358 5.800 1.00 23.54 372 GLY A N 1
ATOM 2464 C CA . GLY A 1 372 ? 46.674 32.902 7.139 1.00 22.84 372 GLY A CA 1
ATOM 2465 C C . GLY A 1 372 ? 45.202 32.577 7.295 1.00 23.35 372 GLY A C 1
ATOM 2466 O O . GLY A 1 372 ? 44.833 31.819 8.196 1.00 21.16 372 GLY A O 1
ATOM 2467 N N . SER A 1 373 ? 44.365 33.132 6.427 1.00 21.58 373 SER A N 1
ATOM 2468 C CA . SER A 1 373 ? 42.918 32.824 6.455 1.00 21.02 373 SER A CA 1
ATOM 2469 C C . SER A 1 373 ? 42.588 31.334 6.379 1.00 20.57 373 SER A C 1
ATOM 2470 O O . SER A 1 373 ? 41.601 30.867 6.943 1.00 20.75 373 SER A O 1
ATOM 2473 N N . GLY A 1 374 ? 43.346 30.587 5.569 1.00 19.93 374 GLY A N 1
ATOM 2474 C CA . GLY A 1 374 ? 43.149 29.152 5.423 1.00 19.45 374 GLY A CA 1
ATOM 2475 C C . GLY A 1 374 ? 43.267 28.433 6.770 1.00 19.95 374 GLY A C 1
ATOM 2476 O O . GLY A 1 374 ? 42.538 27.440 7.047 1.00 20.01 374 GLY A O 1
ATOM 2477 N N . THR A 1 375 ? 44.126 28.956 7.658 1.00 18.24 375 THR A N 1
ATOM 2478 C CA . THR A 1 375 ? 44.211 28.377 8.996 1.00 18.31 375 THR A CA 1
ATOM 2479 C C . THR A 1 375 ? 43.089 28.902 9.922 1.00 16.77 375 THR A C 1
ATOM 2480 O O . THR A 1 375 ? 42.466 28.085 10.634 1.00 18.65 375 THR A O 1
ATOM 2484 N N . VAL A 1 376 ? 42.801 30.217 9.857 1.00 18.43 376 VAL A N 1
ATOM 2485 C CA . VAL A 1 376 ? 41.832 30.874 10.686 1.00 17.93 376 VAL A CA 1
ATOM 2486 C C . VAL A 1 376 ? 40.472 30.172 10.496 1.00 16.93 376 VAL A C 1
ATOM 2487 O O . VAL A 1 376 ? 39.745 29.900 11.499 1.00 18.35 376 VAL A O 1
ATOM 2491 N N . PHE A 1 377 ? 40.157 29.832 9.250 1.00 16.50 377 PHE A N 1
ATOM 2492 C CA . PHE A 1 377 ? 38.827 29.257 8.938 1.00 16.33 377 PHE A CA 1
ATOM 2493 C C . PHE A 1 377 ? 38.824 27.720 9.005 1.00 16.38 377 PHE A C 1
ATOM 2494 O O . PHE A 1 377 ? 37.794 27.091 8.824 1.00 16.60 377 PHE A O 1
ATOM 2502 N N . ALA A 1 378 ? 39.972 27.080 9.285 1.00 16.52 378 ALA A N 1
ATOM 2503 C CA . ALA A 1 378 ? 40.057 25.669 9.084 1.00 17.72 378 ALA A CA 1
ATOM 2504 C C . ALA A 1 378 ? 39.188 24.841 9.990 1.00 18.91 378 ALA A C 1
ATOM 2505 O O . ALA A 1 378 ? 38.693 23.815 9.554 1.00 17.66 378 ALA A O 1
ATOM 2507 N N . ARG A 1 379 ? 39.052 25.188 11.285 1.00 18.95 379 ARG A N 1
ATOM 2508 C CA . ARG A 1 379 ? 38.191 24.323 12.161 1.00 19.32 379 ARG A CA 1
ATOM 2509 C C . ARG A 1 379 ? 36.797 24.236 11.604 1.00 17.03 379 ARG A C 1
ATOM 2510 O O . ARG A 1 379 ? 36.287 23.140 11.299 1.00 16.60 379 ARG A O 1
ATOM 2518 N N . ASN A 1 380 ? 36.207 25.371 11.301 1.00 16.57 380 ASN A N 1
ATOM 2519 C CA . ASN A 1 380 ? 34.841 25.284 10.796 1.00 15.11 380 ASN A CA 1
ATOM 2520 C C . ASN A 1 380 ? 34.763 24.678 9.422 1.00 16.04 380 ASN A C 1
ATOM 2521 O O . ASN A 1 380 ? 33.777 24.005 9.102 1.00 18.13 380 ASN A O 1
ATOM 2526 N N . THR A 1 381 ? 35.773 24.899 8.601 1.00 13.96 381 THR A N 1
ATOM 2527 C CA . THR A 1 381 ? 35.734 24.446 7.227 1.00 14.38 381 THR A CA 1
ATOM 2528 C C . THR A 1 381 ? 35.920 22.920 7.176 1.00 15.49 381 THR A C 1
ATOM 2529 O O . THR A 1 381 ? 35.197 22.223 6.486 1.00 15.33 381 THR A O 1
ATOM 2533 N N . ARG A 1 382 ? 36.879 22.441 7.960 1.00 16.21 382 ARG A N 1
ATOM 2534 C CA . ARG A 1 382 ? 37.069 20.994 8.092 1.00 16.25 382 ARG A CA 1
ATOM 2535 C C . ARG A 1 382 ? 35.820 20.286 8.650 1.00 16.75 382 ARG A C 1
ATOM 2536 O O . ARG A 1 382 ? 35.487 19.150 8.255 1.00 16.97 382 ARG A O 1
ATOM 2544 N N . ARG A 1 383 ? 35.127 20.878 9.618 1.00 16.60 383 ARG A N 1
ATOM 2545 C CA . ARG A 1 383 ? 33.911 20.248 10.131 1.00 17.09 383 ARG A CA 1
ATOM 2546 C C . ARG A 1 383 ? 32.888 20.101 9.033 1.00 18.70 383 ARG A C 1
ATOM 2547 O O . ARG A 1 383 ? 32.137 19.137 8.988 1.00 19.38 383 ARG A O 1
ATOM 2555 N N . ALA A 1 384 ? 32.828 21.050 8.095 1.00 18.40 384 ALA A N 1
ATOM 2556 C CA . ALA A 1 384 ? 31.955 20.882 6.931 1.00 17.72 384 ALA A CA 1
ATOM 2557 C C . ALA A 1 384 ? 32.497 19.806 5.974 1.00 18.81 384 ALA A C 1
ATOM 2558 O O . ALA A 1 384 ? 31.745 18.914 5.558 1.00 18.07 384 ALA A O 1
ATOM 2560 N N . ALA A 1 385 ? 33.782 19.891 5.603 1.00 18.52 385 ALA A N 1
ATOM 2561 C CA . ALA A 1 385 ? 34.354 19.045 4.566 1.00 19.21 385 ALA A CA 1
ATOM 2562 C C . ALA A 1 385 ? 34.386 17.583 4.996 1.00 20.40 385 ALA A C 1
ATOM 2563 O O . ALA A 1 385 ? 34.078 16.666 4.228 1.00 19.70 385 ALA A O 1
ATOM 2565 N N . GLU A 1 386 ? 34.776 17.375 6.265 1.00 18.84 386 GLU A N 1
ATOM 2566 C CA . GLU A 1 386 ? 34.888 15.997 6.775 1.00 19.43 386 GLU A CA 1
ATOM 2567 C C . GLU A 1 386 ? 33.562 15.255 6.926 1.00 20.89 386 GLU A C 1
ATOM 2568 O O . GLU A 1 386 ? 33.504 14.004 6.831 1.00 21.31 386 GLU A O 1
ATOM 2574 N N . VAL A 1 387 ? 32.505 16.005 7.142 1.00 19.54 387 VAL A N 1
ATOM 2575 C CA . VAL A 1 387 ? 31.145 15.399 7.241 1.00 19.85 387 VAL A CA 1
ATOM 2576 C C . VAL A 1 387 ? 30.436 15.207 5.883 1.00 19.25 387 VAL A C 1
ATOM 2577 O O . VAL A 1 387 ? 29.804 14.200 5.647 1.00 22.21 387 VAL A O 1
ATOM 2581 N N . TRP A 1 388 ? 30.539 16.199 5.000 1.00 17.22 388 TRP A N 1
ATOM 2582 C CA . TRP A 1 388 ? 29.751 16.291 3.823 1.00 18.15 388 TRP A CA 1
ATOM 2583 C C . TRP A 1 388 ? 30.373 15.950 2.520 1.00 17.81 388 TRP A C 1
ATOM 2584 O O . TRP A 1 388 ? 29.653 15.571 1.584 1.00 20.17 388 TRP A O 1
ATOM 2595 N N . MET A 1 389 ? 31.661 16.199 2.360 1.00 17.66 389 MET A N 1
ATOM 2596 C CA . MET A 1 389 ? 32.276 16.234 1.013 1.00 17.87 389 MET A CA 1
ATOM 2597 C C . MET A 1 389 ? 32.806 14.907 0.477 1.00 18.96 389 MET A C 1
ATOM 2598 O O . MET A 1 389 ? 33.218 14.827 -0.676 1.00 20.03 389 MET A O 1
ATOM 2603 N N . ASP A 1 390 ? 32.712 13.869 1.289 1.00 20.72 390 ASP A N 1
ATOM 2604 C CA . ASP A 1 390 ? 33.225 12.535 0.890 1.00 21.34 390 ASP A CA 1
ATOM 2605 C C . ASP A 1 390 ? 34.732 12.747 0.438 1.00 22.17 390 ASP A C 1
ATOM 2606 O O . ASP A 1 390 ? 35.440 13.494 1.087 1.00 23.41 390 ASP A O 1
ATOM 2611 N N . GLU A 1 391 ? 35.145 12.113 -0.677 1.00 23.14 391 GLU A N 1
ATOM 2612 C CA . GLU A 1 391 ? 36.484 12.153 -1.184 1.00 24.82 391 GLU A CA 1
ATOM 2613 C C . GLU A 1 391 ? 36.891 13.529 -1.737 1.00 22.86 391 GLU A C 1
ATOM 2614 O O . GLU A 1 391 ? 38.066 13.847 -1.806 1.00 23.24 391 GLU A O 1
ATOM 2620 N N . TYR A 1 392 ? 35.897 14.339 -2.018 1.00 20.12 392 TYR A N 1
ATOM 2621 C CA . TYR A 1 392 ? 36.160 15.696 -2.548 1.00 18.57 392 TYR A CA 1
ATOM 2622 C C . TYR A 1 392 ? 36.831 16.595 -1.515 1.00 18.95 392 TYR A C 1
ATOM 2623 O O . TYR A 1 392 ? 37.390 17.628 -1.879 1.00 18.83 392 TYR A O 1
ATOM 2632 N N . LYS A 1 393 ? 36.809 16.249 -0.236 1.00 18.92 393 LYS A N 1
ATOM 2633 C CA . LYS A 1 393 ? 37.577 16.999 0.724 1.00 19.61 393 LYS A CA 1
ATOM 2634 C C . LYS A 1 393 ? 39.073 17.101 0.331 1.00 19.12 393 LYS A C 1
ATOM 2635 O O . LYS A 1 393 ? 39.737 18.085 0.645 1.00 18.03 393 LYS A O 1
ATOM 2641 N N . ASN A 1 394 ? 39.554 16.124 -0.419 1.00 19.70 394 ASN A N 1
ATOM 2642 C CA . ASN A 1 394 ? 40.931 16.148 -0.888 1.00 22.36 394 ASN A CA 1
ATOM 2643 C C . ASN A 1 394 ? 41.283 17.296 -1.811 1.00 20.35 394 ASN A C 1
ATOM 2644 O O . ASN A 1 394 ? 42.417 17.737 -1.815 1.00 19.33 394 ASN A O 1
ATOM 2649 N N . PHE A 1 395 ? 40.284 17.830 -2.527 1.00 19.85 395 PHE A N 1
ATOM 2650 C CA . PHE A 1 395 ? 40.567 19.003 -3.335 1.00 17.75 395 PHE A CA 1
ATOM 2651 C C . PHE A 1 395 ? 40.669 20.266 -2.483 1.00 17.54 395 PHE A C 1
ATOM 2652 O O . PHE A 1 395 ? 41.425 21.162 -2.788 1.00 16.73 395 PHE A O 1
ATOM 2660 N N . TYR A 1 396 ? 39.893 20.342 -1.411 1.00 16.32 396 TYR A N 1
ATOM 2661 C CA . TYR A 1 396 ? 40.022 21.389 -0.409 1.00 16.14 396 TYR A CA 1
ATOM 2662 C C . TYR A 1 396 ? 41.445 21.347 0.166 1.00 17.14 396 TYR A C 1
ATOM 2663 O O . TYR A 1 396 ? 42.092 22.361 0.221 1.00 15.46 396 TYR A O 1
ATOM 2672 N N . TYR A 1 397 ? 41.898 20.158 0.632 1.00 15.96 397 TYR A N 1
ATOM 2673 C CA . TYR A 1 397 ? 43.276 20.090 1.152 1.00 16.27 397 TYR A CA 1
ATOM 2674 C C . TYR A 1 397 ? 44.337 20.365 0.105 1.00 16.64 397 TYR A C 1
ATOM 2675 O O . TYR A 1 397 ? 45.391 20.796 0.482 1.00 16.17 397 TYR A O 1
ATOM 2684 N N . ALA A 1 398 ? 44.061 20.117 -1.159 1.00 16.15 398 ALA A N 1
ATOM 2685 C CA . ALA A 1 398 ? 44.979 20.527 -2.242 1.00 17.43 398 ALA A CA 1
ATOM 2686 C C . ALA A 1 398 ? 45.087 22.022 -2.372 1.00 18.11 398 ALA A C 1
ATOM 2687 O O . ALA A 1 398 ? 46.124 22.594 -2.780 1.00 18.98 398 ALA A O 1
ATOM 2689 N N . ALA A 1 399 ? 43.991 22.666 -2.033 1.00 17.00 399 ALA A N 1
ATOM 2690 C CA . ALA A 1 399 ? 43.912 24.133 -2.134 1.00 17.04 399 ALA A CA 1
ATOM 2691 C C . ALA A 1 399 ? 44.415 24.809 -0.892 1.00 17.31 399 ALA A C 1
ATOM 2692 O O . ALA A 1 399 ? 44.883 25.951 -0.964 1.00 17.14 399 ALA A O 1
ATOM 2694 N N . VAL A 1 400 ? 44.290 24.148 0.242 1.00 17.35 400 VAL A N 1
ATOM 2695 C CA . VAL A 1 400 ? 44.556 24.702 1.553 1.00 18.10 400 VAL A CA 1
ATOM 2696 C C . VAL A 1 400 ? 45.327 23.653 2.384 1.00 18.73 400 VAL A C 1
ATOM 2697 O O . VAL A 1 400 ? 44.836 23.074 3.346 1.00 19.67 400 VAL A O 1
ATOM 2701 N N . PRO A 1 401 ? 46.561 23.384 1.969 1.00 19.34 401 PRO A N 1
ATOM 2702 C CA . PRO A 1 401 ? 47.359 22.338 2.636 1.00 20.69 401 PRO A CA 1
ATOM 2703 C C . PRO A 1 401 ? 47.630 22.720 4.141 1.00 21.51 401 PRO A C 1
ATOM 2704 O O . PRO A 1 401 ? 47.754 21.823 5.001 1.00 20.70 401 PRO A O 1
ATOM 2708 N N . SER A 1 402 ? 47.667 24.013 4.462 1.00 21.11 402 SER A N 1
ATOM 2709 C CA . SER A 1 402 ? 47.804 24.482 5.834 1.00 21.93 402 SER A CA 1
ATOM 2710 C C . SER A 1 402 ? 46.666 24.009 6.763 1.00 22.47 402 SER A C 1
ATOM 2711 O O . SER A 1 402 ? 46.849 24.066 7.997 1.00 24.58 402 SER A O 1
ATOM 2714 N N . ALA A 1 403 ? 45.499 23.634 6.207 1.00 20.01 403 ALA A N 1
ATOM 2715 C CA . ALA A 1 403 ? 44.403 23.179 6.984 1.00 20.31 403 ALA A CA 1
ATOM 2716 C C . ALA A 1 403 ? 44.490 21.729 7.402 1.00 21.77 403 ALA A C 1
ATOM 2717 O O . ALA A 1 403 ? 43.742 21.277 8.259 1.00 22.34 403 ALA A O 1
ATOM 2719 N N . ARG A 1 404 ? 45.336 20.994 6.728 1.00 21.71 404 ARG A N 1
ATOM 2720 C CA . ARG A 1 404 ? 45.292 19.539 6.717 1.00 25.36 404 ARG A CA 1
ATOM 2721 C C . ARG A 1 404 ? 45.438 18.960 8.057 1.00 27.36 404 ARG A C 1
ATOM 2722 O O . ARG A 1 404 ? 44.916 17.888 8.267 1.00 30.22 404 ARG A O 1
ATOM 2730 N N . ASN A 1 405 ? 46.184 19.661 8.936 1.00 26.14 405 ASN A N 1
ATOM 2731 C CA . ASN A 1 405 ? 46.511 19.208 10.265 1.00 28.22 405 ASN A CA 1
ATOM 2732 C C . ASN A 1 405 ? 45.918 20.057 11.414 1.00 26.84 405 ASN A C 1
ATOM 2733 O O . ASN A 1 405 ? 46.271 19.886 12.582 1.00 26.25 405 ASN A O 1
ATOM 2738 N N . VAL A 1 406 ? 44.958 20.938 11.103 1.00 22.26 406 VAL A N 1
ATOM 2739 C CA . VAL A 1 406 ? 44.357 21.800 12.116 1.00 21.29 406 VAL A CA 1
ATOM 2740 C C . VAL A 1 406 ? 43.276 20.996 12.856 1.00 21.26 406 VAL A C 1
ATOM 2741 O O . VAL A 1 406 ? 42.437 20.423 12.222 1.00 20.46 406 VAL A O 1
ATOM 2745 N N . PRO A 1 407 ? 43.340 20.934 14.194 1.00 19.48 407 PRO A N 1
ATOM 2746 C CA . PRO A 1 407 ? 42.271 20.247 14.922 1.00 19.98 407 PRO A CA 1
ATOM 2747 C C . PRO A 1 407 ? 40.915 20.814 14.629 1.00 20.69 407 PRO A C 1
ATOM 2748 O O . PRO A 1 407 ? 40.750 22.086 14.600 1.00 19.23 407 PRO A O 1
ATOM 2752 N N . TYR A 1 408 ? 39.950 19.891 14.541 1.00 19.88 408 TYR A N 1
ATOM 2753 C CA . TYR A 1 408 ? 38.588 20.309 14.263 1.00 20.46 408 TYR A CA 1
ATOM 2754 C C . TYR A 1 408 ? 37.508 19.650 15.105 1.00 20.61 408 TYR A C 1
ATOM 2755 O O . TYR A 1 408 ? 36.320 19.921 14.886 1.00 19.44 408 TYR A O 1
ATOM 2764 N N . GLY A 1 409 ? 37.876 18.863 16.110 1.00 21.76 409 GLY A N 1
ATOM 2765 C CA . GLY A 1 409 ? 36.913 18.251 17.027 1.00 24.37 409 GLY A CA 1
ATOM 2766 C C . GLY A 1 409 ? 36.250 17.013 16.485 1.00 25.00 409 GLY A C 1
ATOM 2767 O O . GLY A 1 409 ? 36.322 16.680 15.323 1.00 27.03 409 GLY A O 1
ATOM 2768 N N . ASN A 1 410 ? 35.466 16.389 17.335 1.00 27.69 410 ASN A N 1
ATOM 2769 C CA . ASN A 1 410 ? 34.845 15.156 16.992 1.00 26.83 410 ASN A CA 1
ATOM 2770 C C . ASN A 1 410 ? 33.627 15.517 16.179 1.00 25.97 410 ASN A C 1
ATOM 2771 O O . ASN A 1 410 ? 32.882 16.470 16.514 1.00 24.35 410 ASN A O 1
ATOM 2776 N N . ILE A 1 411 ? 33.458 14.766 15.086 1.00 25.12 411 ILE A N 1
ATOM 2777 C CA . ILE A 1 411 ? 32.294 14.942 14.223 1.00 25.75 411 ILE A CA 1
ATOM 2778 C C . ILE A 1 411 ? 31.298 13.770 14.208 1.00 26.25 411 ILE A C 1
ATOM 2779 O O . ILE A 1 411 ? 30.403 13.709 13.367 1.00 26.64 411 ILE A O 1
ATOM 2784 N N . GLN A 1 412 ? 31.417 12.827 15.143 1.00 26.74 412 GLN A N 1
ATOM 2785 C CA . GLN A 1 412 ? 30.523 11.662 15.105 1.00 29.64 412 GLN A CA 1
ATOM 2786 C C . GLN A 1 412 ? 29.047 11.970 15.137 1.00 27.29 412 GLN A C 1
ATOM 2787 O O . GLN A 1 412 ? 28.295 11.327 14.424 1.00 25.18 412 GLN A O 1
ATOM 2793 N N . SER A 1 413 ? 28.618 12.950 15.909 1.00 26.53 413 SER A N 1
ATOM 2794 C CA . SER A 1 413 ? 27.217 13.206 15.961 1.00 27.97 413 SER A CA 1
ATOM 2795 C C . SER A 1 413 ? 26.726 13.782 14.629 1.00 27.02 413 SER A C 1
ATOM 2796 O O . SER A 1 413 ? 25.596 13.561 14.271 1.00 24.59 413 SER A O 1
ATOM 2799 N N . ARG A 1 414 ? 27.552 14.593 13.950 1.00 24.55 414 ARG A N 1
ATOM 2800 C CA . ARG A 1 414 ? 27.123 15.147 12.649 1.00 22.70 414 ARG A CA 1
ATOM 2801 C C . ARG A 1 414 ? 27.129 14.064 11.588 1.00 21.86 414 ARG A C 1
ATOM 2802 O O . ARG A 1 414 ? 26.264 14.039 10.688 1.00 21.18 414 ARG A O 1
ATOM 2810 N N . LEU A 1 415 ? 28.071 13.131 11.665 1.00 21.72 415 LEU A N 1
ATOM 2811 C CA . LEU A 1 415 ? 28.049 11.960 10.776 1.00 24.38 415 LEU A CA 1
ATOM 2812 C C . LEU A 1 415 ? 26.733 11.127 10.956 1.00 23.93 415 LEU A C 1
ATOM 2813 O O . LEU A 1 415 ? 26.121 10.675 9.983 1.00 23.49 415 LEU A O 1
ATOM 2818 N N . GLU A 1 416 ? 26.374 10.923 12.224 1.00 25.33 416 GLU A N 1
ATOM 2819 C CA . GLU A 1 416 ? 25.147 10.279 12.664 1.00 28.68 416 GLU A CA 1
ATOM 2820 C C . GLU A 1 416 ? 23.890 10.981 12.136 1.00 26.77 416 GLU A C 1
ATOM 2821 O O . GLU A 1 416 ? 22.967 10.314 11.674 1.00 26.82 416 GLU A O 1
ATOM 2827 N N . LEU A 1 417 ? 23.871 12.308 12.206 1.00 24.36 417 LEU A N 1
ATOM 2828 C CA . LEU A 1 417 ? 22.803 13.105 11.600 1.00 22.78 417 LEU A CA 1
ATOM 2829 C C . LEU A 1 417 ? 22.687 12.834 10.080 1.00 21.57 417 LEU A C 1
ATOM 2830 O O . LEU A 1 417 ? 21.615 12.624 9.555 1.00 22.09 417 LEU A O 1
ATOM 2835 N N . ARG A 1 418 ? 23.793 12.905 9.375 1.00 22.35 418 ARG A N 1
ATOM 2836 C CA . ARG A 1 418 ? 23.803 12.664 7.955 1.00 23.27 418 ARG A CA 1
ATOM 2837 C C . ARG A 1 418 ? 23.215 11.279 7.681 1.00 26.39 418 ARG A C 1
ATOM 2838 O O . ARG A 1 418 ? 22.399 11.134 6.777 1.00 26.97 418 ARG A O 1
ATOM 2846 N N . LYS A 1 419 ? 23.642 10.280 8.439 1.00 26.08 419 LYS A N 1
ATOM 2847 C CA . LYS A 1 419 ? 23.136 8.918 8.255 1.00 28.25 419 LYS A CA 1
ATOM 2848 C C . LYS A 1 419 ? 21.610 8.906 8.557 1.00 27.32 419 LYS A C 1
ATOM 2849 O O . LYS A 1 419 ? 20.803 8.354 7.773 1.00 28.42 419 LYS A O 1
ATOM 2855 N N . LYS A 1 420 ? 21.194 9.555 9.647 1.00 25.80 420 LYS A N 1
ATOM 2856 C CA . LYS A 1 420 ? 19.780 9.587 10.062 1.00 27.75 420 LYS A CA 1
ATOM 2857 C C . LYS A 1 420 ? 18.879 10.257 9.020 1.00 27.28 420 LYS A C 1
ATOM 2858 O O . LYS A 1 420 ? 17.712 9.832 8.782 1.00 28.96 420 LYS A O 1
ATOM 2864 N N . LEU A 1 421 ? 19.408 11.275 8.333 1.00 26.63 421 LEU A N 1
ATOM 2865 C CA . LEU A 1 421 ? 18.606 12.032 7.389 1.00 26.55 421 LEU A CA 1
ATOM 2866 C C . LEU A 1 421 ? 18.627 11.428 6.008 1.00 27.03 421 LEU A C 1
ATOM 2867 O O . LEU A 1 421 ? 17.919 11.928 5.140 1.00 27.02 421 LEU A O 1
ATOM 2872 N N . SER A 1 422 ? 19.378 10.352 5.749 1.00 30.14 422 SER A N 1
ATOM 2873 C CA . SER A 1 422 ? 19.414 9.774 4.375 1.00 32.01 422 SER A CA 1
ATOM 2874 C C . SER A 1 422 ? 19.842 10.797 3.251 1.00 33.35 422 SER A C 1
ATOM 2875 O O . SER A 1 422 ? 19.193 10.932 2.212 1.00 35.62 422 SER A O 1
ATOM 2878 N N . CYS A 1 423 ? 20.928 11.511 3.458 1.00 28.11 423 CYS A N 1
ATOM 2879 C CA . CYS A 1 423 ? 21.382 12.523 2.502 1.00 26.94 423 CYS A CA 1
ATOM 2880 C C . CYS A 1 423 ? 22.127 11.922 1.335 1.00 27.34 423 CYS A C 1
ATOM 2881 O O . CYS A 1 423 ? 22.657 10.792 1.420 1.00 29.45 423 CYS A O 1
ATOM 2884 N N . LYS A 1 424 ? 22.137 12.650 0.215 1.00 24.93 424 LYS A N 1
ATOM 2885 C CA . LYS A 1 424 ? 22.833 12.254 -0.991 1.00 24.59 424 LYS A CA 1
ATOM 2886 C C . LYS A 1 424 ? 24.364 12.508 -0.853 1.00 25.03 424 LYS A C 1
ATOM 2887 O O . LYS A 1 424 ? 24.798 13.304 -0.035 1.00 22.79 424 LYS A O 1
ATOM 2893 N N . PRO A 1 425 ? 25.161 11.815 -1.658 1.00 24.55 425 PRO A N 1
ATOM 2894 C CA . PRO A 1 425 ? 26.603 12.021 -1.661 1.00 23.69 425 PRO A CA 1
ATOM 2895 C C . PRO A 1 425 ? 27.009 13.366 -2.218 1.00 20.69 425 PRO A C 1
ATOM 2896 O O . PRO A 1 425 ? 26.247 13.964 -2.920 1.00 20.08 425 PRO A O 1
ATOM 2900 N N . PHE A 1 426 ? 28.251 13.771 -1.979 1.00 20.39 426 PHE A N 1
ATOM 2901 C CA . PHE A 1 426 ? 28.684 15.050 -2.492 1.00 19.26 426 PHE A CA 1
ATOM 2902 C C . PHE A 1 426 ? 28.755 15.053 -4.000 1.00 18.58 426 PHE A C 1
ATOM 2903 O O . PHE A 1 426 ? 28.601 16.085 -4.631 1.00 20.33 426 PHE A O 1
ATOM 2911 N N . LYS A 1 427 ? 29.038 13.901 -4.593 1.00 17.98 427 LYS A N 1
ATOM 2912 C CA . LYS A 1 427 ? 29.087 13.849 -6.043 1.00 20.06 427 LYS A CA 1
ATOM 2913 C C . LYS A 1 427 ? 27.740 14.233 -6.619 1.00 18.89 427 LYS A C 1
ATOM 2914 O O . LYS A 1 427 ? 27.673 14.883 -7.637 1.00 18.98 427 LYS A O 1
ATOM 2920 N N . TRP A 1 428 ? 26.672 13.860 -5.955 1.00 20.04 428 TRP A N 1
ATOM 2921 C CA . TRP A 1 428 ? 25.370 14.205 -6.400 1.00 20.88 428 TRP A CA 1
ATOM 2922 C C . TRP A 1 428 ? 25.166 15.719 -6.313 1.00 19.19 428 TRP A C 1
ATOM 2923 O O . TRP A 1 428 ? 24.558 16.302 -7.176 1.00 19.76 428 TRP A O 1
ATOM 2934 N N . TYR A 1 429 ? 25.688 16.330 -5.266 1.00 18.88 429 TYR A N 1
ATOM 2935 C CA . TYR A 1 429 ? 25.634 17.806 -5.156 1.00 18.29 429 TYR A CA 1
ATOM 2936 C C . TYR A 1 429 ? 26.357 18.499 -6.272 1.00 19.92 429 TYR A C 1
ATOM 2937 O O . TYR A 1 429 ? 25.853 19.499 -6.849 1.00 18.37 429 TYR A O 1
ATOM 2946 N N . LEU A 1 430 ? 27.540 17.983 -6.586 1.00 19.48 430 LEU A N 1
ATOM 2947 C CA . LEU A 1 430 ? 28.307 18.577 -7.626 1.00 21.23 430 LEU A CA 1
ATOM 2948 C C . LEU A 1 430 ? 27.590 18.447 -8.947 1.00 21.23 430 LEU A C 1
ATOM 2949 O O . LEU A 1 430 ? 27.527 19.394 -9.663 1.00 19.55 430 LEU A O 1
ATOM 2954 N N . GLU A 1 431 ? 27.038 17.277 -9.248 1.00 24.89 431 GLU A N 1
ATOM 2955 C CA . GLU A 1 431 ? 26.416 17.109 -10.545 1.00 24.85 431 GLU A CA 1
ATOM 2956 C C . GLU A 1 431 ? 25.102 17.815 -10.688 1.00 23.84 431 GLU A C 1
ATOM 2957 O O . GLU A 1 431 ? 24.802 18.301 -11.756 1.00 26.22 431 GLU A O 1
ATOM 2963 N N . ASN A 1 432 ? 24.311 17.867 -9.635 1.00 21.82 432 ASN A N 1
ATOM 2964 C CA . ASN A 1 432 ? 22.967 18.401 -9.713 1.00 23.53 432 ASN A CA 1
ATOM 2965 C C . ASN A 1 432 ? 22.746 19.838 -9.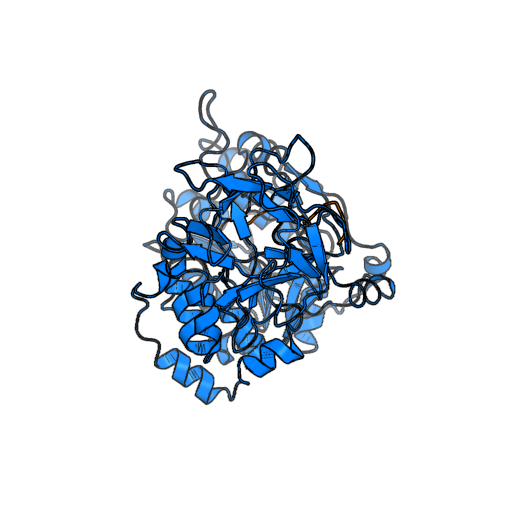209 1.00 23.02 432 ASN A C 1
ATOM 2966 O O . ASN A 1 432 ? 21.775 20.480 -9.578 1.00 26.74 432 ASN A O 1
ATOM 2971 N N . VAL A 1 433 ? 23.629 20.295 -8.325 1.00 20.20 433 VAL A N 1
ATOM 2972 C CA . VAL A 1 433 ? 23.471 21.610 -7.705 1.00 18.67 433 VAL A CA 1
ATOM 2973 C C . VAL A 1 433 ? 24.552 22.602 -8.162 1.00 18.17 433 VAL A C 1
ATOM 2974 O O . VAL A 1 433 ? 24.272 23.766 -8.402 1.00 18.76 433 VAL A O 1
ATOM 2978 N N . TYR A 1 434 ? 25.790 22.163 -8.201 1.00 17.01 434 TYR A N 1
ATOM 2979 C CA . TYR A 1 434 ? 26.918 23.020 -8.572 1.00 16.25 434 TYR A CA 1
ATOM 2980 C C . TYR A 1 434 ? 27.822 22.394 -9.636 1.00 16.84 434 TYR A C 1
ATOM 2981 O O . TYR A 1 434 ? 29.034 22.206 -9.440 1.00 17.55 434 TYR A O 1
ATOM 2990 N N . PRO A 1 435 ? 27.280 22.176 -10.806 1.00 19.37 435 PRO A N 1
ATOM 2991 C CA . PRO A 1 435 ? 28.102 21.590 -11.907 1.00 20.88 435 PRO A CA 1
ATOM 2992 C C . PRO A 1 435 ? 29.118 22.568 -12.471 1.00 20.53 435 PRO A C 1
ATOM 2993 O O . PRO A 1 435 ? 30.046 22.146 -13.176 1.00 21.67 435 PRO A O 1
ATOM 2997 N N . GLU A 1 436 ? 28.983 23.870 -12.164 1.00 20.75 436 GLU A N 1
ATOM 2998 C CA . GLU A 1 436 ? 29.915 24.912 -12.595 1.00 21.17 436 GLU A CA 1
ATOM 2999 C C . GLU A 1 436 ? 31.233 24.897 -11.834 1.00 20.78 436 GLU A C 1
ATOM 3000 O O . GLU A 1 436 ? 32.262 25.501 -12.256 1.00 23.94 436 GLU A O 1
ATOM 3006 N N . LEU A 1 437 ? 31.277 24.237 -10.704 1.00 20.10 437 LEU A N 1
ATOM 3007 C CA . LEU A 1 437 ? 32.536 24.080 -9.995 1.00 19.26 437 LEU A CA 1
ATOM 3008 C C . LEU A 1 437 ? 33.400 23.027 -10.691 1.00 19.90 437 LEU A C 1
ATOM 3009 O O . LEU A 1 437 ? 33.083 21.840 -10.769 1.00 20.50 437 LEU A O 1
ATOM 3014 N N . ARG A 1 438 ? 34.541 23.436 -11.198 1.00 21.47 438 ARG A N 1
ATOM 3015 C CA . ARG A 1 438 ? 35.181 22.476 -12.058 1.00 22.91 438 ARG A CA 1
ATOM 3016 C C . ARG A 1 438 ? 36.094 21.580 -11.243 1.00 21.66 438 ARG A C 1
ATOM 3017 O O . ARG A 1 438 ? 36.737 22.027 -10.297 1.00 21.28 438 ARG A O 1
ATOM 3025 N N . VAL A 1 439 ? 36.031 20.274 -11.551 1.00 21.80 439 VAL A N 1
ATOM 3026 C CA . VAL A 1 439 ? 36.649 19.232 -10.762 1.00 20.48 439 VAL A CA 1
ATOM 3027 C C . VAL A 1 439 ? 37.925 18.833 -11.500 1.00 19.14 439 VAL A C 1
ATOM 3028 O O . VAL A 1 439 ? 37.885 18.658 -12.738 1.00 20.89 439 VAL A O 1
ATOM 3032 N N . PRO A 1 440 ? 39.046 18.728 -10.787 1.00 19.81 440 PRO A N 1
ATOM 3033 C CA . PRO A 1 440 ? 40.255 18.315 -11.500 1.00 21.01 440 PRO A CA 1
ATOM 3034 C C . PRO A 1 440 ? 40.087 16.928 -12.174 1.00 24.32 440 PRO A C 1
ATOM 3035 O O . PRO A 1 440 ? 39.315 16.088 -11.687 1.00 23.36 440 PRO A O 1
ATOM 3039 N N . ASP A 1 441 ? 40.773 16.729 -13.287 1.00 25.37 441 ASP A N 1
ATOM 3040 C CA . ASP A 1 441 ? 40.959 15.354 -13.832 1.00 29.82 441 ASP A CA 1
ATOM 3041 C C . ASP A 1 441 ? 41.634 14.441 -12.840 1.00 28.92 441 ASP A C 1
ATOM 3042 O O . ASP A 1 441 ? 42.532 14.812 -12.080 1.00 24.73 441 ASP A O 1
ATOM 3047 N N . HIS A 1 442 ? 41.280 13.161 -12.949 1.00 31.81 442 HIS A N 1
ATOM 3048 C CA . HIS A 1 442 ? 41.715 12.140 -12.044 1.00 35.37 442 HIS A CA 1
ATOM 3049 C C . HIS A 1 442 ? 43.254 12.113 -12.017 1.00 31.80 442 HIS A C 1
ATOM 3050 O O . HIS A 1 442 ? 43.848 11.909 -10.950 1.00 33.73 442 HIS A O 1
ATOM 3057 N N . GLN A 1 443 ? 43.916 12.381 -13.138 1.00 28.99 443 GLN A N 1
ATOM 3058 C CA . GLN A 1 443 ? 45.375 12.281 -13.144 1.00 32.99 443 GLN A CA 1
ATOM 3059 C C . GLN A 1 443 ? 46.084 13.627 -13.336 1.00 29.87 443 GLN A C 1
ATOM 3060 O O . GLN A 1 443 ? 47.245 13.639 -13.643 1.00 30.10 443 GLN A O 1
ATOM 3066 N N . ASP A 1 444 ? 45.378 14.750 -13.141 1.00 26.72 444 ASP A N 1
ATOM 3067 C CA . ASP A 1 444 ? 46.052 16.051 -13.067 1.00 24.64 444 ASP A CA 1
ATOM 3068 C C . ASP A 1 444 ? 47.065 16.082 -11.919 1.00 23.33 444 ASP A C 1
ATOM 3069 O O . ASP A 1 444 ? 46.835 15.559 -10.835 1.00 23.10 444 ASP A O 1
ATOM 3074 N N . ILE A 1 445 ? 48.201 16.709 -12.157 1.00 22.38 445 ILE A N 1
ATOM 3075 C CA . ILE A 1 445 ? 49.240 16.942 -11.152 1.00 21.93 445 ILE A CA 1
ATOM 3076 C C . ILE A 1 445 ? 48.957 18.222 -10.291 1.00 20.51 445 ILE A C 1
ATOM 3077 O O . ILE A 1 445 ? 49.219 18.289 -9.063 1.00 20.33 445 ILE A O 1
ATOM 3082 N N . ALA A 1 446 ? 48.459 19.234 -10.966 1.00 18.91 446 ALA A N 1
ATOM 3083 C CA . ALA A 1 446 ? 48.119 20.509 -10.306 1.00 18.65 446 ALA A CA 1
ATOM 3084 C C . ALA A 1 446 ? 46.989 21.136 -11.115 1.00 18.52 446 ALA A C 1
ATOM 3085 O O . ALA A 1 446 ? 46.747 20.761 -12.259 1.00 18.79 446 ALA A O 1
ATOM 3087 N N . PHE A 1 447 ? 46.296 22.124 -10.557 1.00 17.37 447 PHE A N 1
ATOM 3088 C CA . PHE A 1 447 ? 45.060 22.556 -11.126 1.00 17.51 447 PHE A CA 1
ATOM 3089 C C . PHE A 1 447 ? 44.688 23.931 -10.591 1.00 16.81 447 PHE A C 1
ATOM 3090 O O . PHE A 1 447 ? 45.093 24.316 -9.510 1.00 16.42 447 PHE A O 1
ATOM 3098 N N . GLY A 1 448 ? 43.921 24.646 -11.391 1.00 18.15 448 GLY A N 1
ATOM 3099 C CA . GLY A 1 448 ? 43.296 25.847 -10.945 1.00 17.75 448 GLY A CA 1
ATOM 3100 C C . GLY A 1 448 ? 43.726 27.072 -11.662 1.00 17.90 448 GLY A C 1
ATOM 3101 O O . GLY A 1 448 ? 43.433 27.226 -12.829 1.00 21.21 448 GLY A O 1
ATOM 3102 N N . ALA A 1 449 ? 44.280 28.009 -10.920 1.00 16.87 449 ALA A N 1
ATOM 3103 C CA . ALA A 1 449 ? 44.967 29.141 -11.493 1.00 15.78 449 ALA A CA 1
ATOM 3104 C C . ALA A 1 449 ? 46.453 29.012 -11.189 1.00 16.33 449 ALA A C 1
ATOM 3105 O O . ALA A 1 449 ? 46.831 28.487 -10.135 1.00 16.97 449 ALA A O 1
ATOM 3107 N N . LEU A 1 450 ? 47.284 29.635 -12.043 1.00 15.62 450 LEU A N 1
ATOM 3108 C CA . LEU A 1 450 ? 48.748 29.728 -11.780 1.00 15.20 450 LEU A CA 1
ATOM 3109 C C . LEU A 1 450 ? 49.069 31.128 -11.334 1.00 14.63 450 LEU A C 1
ATOM 3110 O O . LEU A 1 450 ? 49.044 32.056 -12.145 1.00 14.93 450 LEU A O 1
ATOM 3115 N N . GLN A 1 451 ? 49.323 31.272 -10.042 1.00 15.24 451 GLN A N 1
ATOM 3116 C CA . GLN A 1 451 ? 49.412 32.596 -9.427 1.00 16.13 451 GLN A CA 1
ATOM 3117 C C . GLN A 1 451 ? 50.817 33.062 -9.300 1.00 15.03 451 GLN A C 1
ATOM 3118 O O . GLN A 1 451 ? 51.700 32.321 -8.955 1.00 14.70 451 GLN A O 1
ATOM 3124 N N . GLN A 1 452 ? 50.987 34.380 -9.436 1.00 14.92 452 GLN A N 1
ATOM 3125 C CA . GLN A 1 452 ? 52.180 35.081 -9.145 1.00 14.95 452 GLN A CA 1
ATOM 3126 C C . GLN A 1 452 ? 51.800 36.419 -8.409 1.00 15.37 452 GLN A C 1
ATOM 3127 O O . GLN A 1 452 ? 51.223 37.352 -9.040 1.00 15.73 452 GLN A O 1
ATOM 3133 N N . GLY A 1 453 ? 51.986 36.469 -7.110 1.00 16.32 453 GLY A N 1
ATOM 3134 C CA . GLY A 1 453 ? 51.438 37.577 -6.337 1.00 16.34 453 GLY A CA 1
ATOM 3135 C C . GLY A 1 453 ? 49.913 37.538 -6.517 1.00 16.01 453 GLY A C 1
ATOM 3136 O O . GLY A 1 453 ? 49.328 36.512 -6.272 1.00 17.39 453 GLY A O 1
ATOM 3137 N N . THR A 1 454 ? 49.362 38.689 -6.887 1.00 15.88 454 THR A N 1
ATOM 3138 C CA . THR A 1 454 ? 47.905 38.853 -7.121 1.00 17.39 454 THR A CA 1
ATOM 3139 C C . THR A 1 454 ? 47.579 38.677 -8.619 1.00 15.87 454 THR A C 1
ATOM 3140 O O . THR A 1 454 ? 46.439 38.908 -9.012 1.00 16.75 454 THR A O 1
ATOM 3144 N N . ASN A 1 455 ? 48.578 38.382 -9.426 1.00 17.04 455 ASN A N 1
ATOM 3145 C CA . ASN A 1 455 ? 48.305 38.075 -10.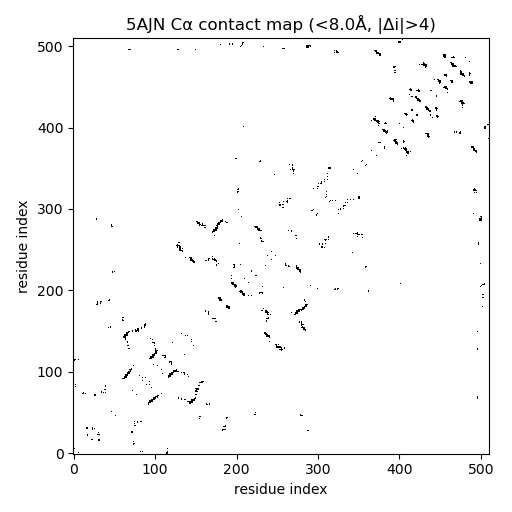823 1.00 17.99 455 ASN A CA 1
ATOM 3146 C C . ASN A 1 455 ? 48.267 36.563 -11.108 1.00 17.43 455 ASN A C 1
ATOM 3147 O O . ASN A 1 455 ? 48.711 35.764 -10.297 1.00 17.17 455 ASN A O 1
ATOM 3152 N N . CYS A 1 456 ? 47.718 36.224 -12.277 1.00 17.96 456 CYS A N 1
ATOM 3153 C CA . CYS A 1 456 ? 47.412 34.887 -12.726 1.00 18.17 456 CYS A CA 1
ATOM 3154 C C . CYS A 1 456 ? 47.851 34.752 -14.161 1.00 17.35 456 CYS A C 1
ATOM 3155 O O . CYS A 1 456 ? 47.677 35.635 -14.946 1.00 15.82 456 CYS A O 1
ATOM 3158 N N . LEU A 1 457 ? 48.345 33.574 -14.513 1.00 15.36 457 LEU A N 1
ATOM 3159 C CA . LEU A 1 457 ? 48.516 33.193 -15.893 1.00 14.95 457 LEU A CA 1
ATOM 3160 C C . LEU A 1 457 ? 47.216 33.324 -16.655 1.00 15.55 457 LEU A C 1
ATOM 3161 O O . LEU A 1 457 ? 46.183 32.935 -16.163 1.00 14.90 457 LEU A O 1
ATOM 3166 N N . ASP A 1 458 ? 47.285 33.913 -17.850 1.00 15.78 458 ASP A N 1
ATOM 3167 C CA . ASP A 1 458 ? 46.069 34.314 -18.548 1.00 16.56 458 ASP A CA 1
ATOM 3168 C C . ASP A 1 458 ? 46.311 34.204 -20.031 1.00 17.97 458 ASP A C 1
ATOM 3169 O O . ASP A 1 458 ? 47.332 34.672 -20.527 1.00 18.08 458 ASP A O 1
ATOM 3174 N N . THR A 1 459 ? 45.317 33.660 -20.752 1.00 18.08 459 THR A N 1
ATOM 3175 C CA . THR A 1 459 ? 45.437 33.563 -22.211 1.00 19.01 459 THR A CA 1
ATOM 3176 C C . THR A 1 459 ? 45.251 34.894 -22.901 1.00 20.27 459 THR A C 1
ATOM 3177 O O . THR A 1 459 ? 45.542 34.989 -24.116 1.00 22.13 459 THR A O 1
ATOM 3181 N N . LEU A 1 460 ? 44.780 35.918 -22.191 1.00 19.76 460 LEU A N 1
ATOM 3182 C CA . LEU A 1 460 ? 44.456 37.244 -22.733 1.00 22.60 460 LEU A CA 1
ATOM 3183 C C . LEU A 1 460 ? 43.461 37.122 -23.887 1.00 22.85 460 LEU A C 1
ATOM 3184 O O . LEU A 1 460 ? 43.334 38.050 -24.657 1.00 25.82 460 LEU A O 1
ATOM 3189 N N . GLY A 1 461 ? 42.796 36.003 -23.979 1.00 22.28 461 GLY A N 1
ATOM 3190 C CA . GLY A 1 461 ? 41.741 35.774 -24.988 1.00 23.79 461 GLY A CA 1
ATOM 3191 C C . GLY A 1 461 ? 42.357 35.291 -26.280 1.00 25.10 461 GLY A C 1
ATOM 3192 O O . GLY A 1 461 ? 41.667 35.194 -27.295 1.00 26.38 461 GLY A O 1
ATOM 3193 N N . HIS A 1 462 ? 43.648 35.003 -26.269 1.00 23.69 462 HIS A N 1
ATOM 3194 C CA . HIS A 1 462 ? 44.298 34.454 -27.462 1.00 24.48 462 HIS A CA 1
ATOM 3195 C C . HIS A 1 462 ? 44.042 32.991 -27.749 1.00 24.50 462 HIS A C 1
ATOM 3196 O O . HIS A 1 462 ? 43.629 32.233 -26.892 1.00 27.04 462 HIS A O 1
ATOM 3203 N N . PHE A 1 463 ? 44.357 32.598 -28.992 1.00 26.50 463 PHE A N 1
ATOM 3204 C CA . PHE A 1 463 ? 44.229 31.255 -29.440 1.00 27.27 463 PHE A CA 1
ATOM 3205 C C . PHE A 1 463 ? 45.585 30.758 -29.977 1.00 28.12 463 PHE A C 1
ATOM 3206 O O . PHE A 1 463 ? 46.629 31.356 -29.723 1.00 25.78 463 PHE A O 1
ATOM 3214 N N . ALA A 1 464 ? 45.589 29.633 -30.693 1.00 29.27 464 ALA A N 1
ATOM 3215 C CA . ALA A 1 464 ? 46.824 29.038 -31.142 1.00 30.06 464 ALA A CA 1
ATOM 3216 C C . ALA A 1 464 ? 47.662 30.070 -31.843 1.00 27.85 464 ALA A C 1
ATOM 3217 O O . ALA A 1 464 ? 47.107 30.927 -32.551 1.00 28.62 464 ALA A O 1
ATOM 3219 N N . ASP A 1 465 ? 48.987 29.949 -31.648 1.00 28.83 465 ASP A N 1
ATOM 3220 C CA . ASP A 1 465 ? 50.015 30.912 -32.063 1.00 29.15 465 ASP A CA 1
ATOM 3221 C C . ASP A 1 465 ? 50.067 32.253 -31.291 1.00 27.26 465 ASP A C 1
ATOM 3222 O O . ASP A 1 465 ? 50.914 33.075 -31.607 1.00 27.76 465 ASP A O 1
ATOM 3227 N N . GLY A 1 466 ? 49.133 32.496 -30.360 1.00 25.97 466 GLY A N 1
ATOM 3228 C CA . GLY A 1 466 ? 49.192 33.696 -29.548 1.00 25.23 466 GLY A CA 1
ATOM 3229 C C . GLY A 1 466 ? 50.071 33.550 -28.326 1.00 23.84 466 GLY A C 1
ATOM 3230 O O . GLY A 1 466 ? 50.367 32.469 -27.869 1.00 23.14 466 GLY A O 1
ATOM 3231 N N . VAL A 1 467 ? 50.450 34.699 -27.811 1.00 24.81 467 VAL A N 1
ATOM 3232 C CA . VAL A 1 467 ? 51.292 34.795 -26.625 1.00 26.35 467 VAL A CA 1
ATOM 3233 C C . VAL A 1 467 ? 50.434 34.602 -25.420 1.00 24.51 467 VAL A C 1
ATOM 3234 O O . VAL A 1 467 ? 49.220 34.715 -25.481 1.00 24.60 467 VAL A O 1
ATOM 3238 N N . VAL A 1 468 ? 51.063 34.217 -24.323 1.00 24.89 468 VAL A N 1
ATOM 3239 C CA . VAL A 1 468 ? 50.353 34.230 -23.033 1.00 23.87 468 VAL A CA 1
ATOM 3240 C C . VAL A 1 468 ? 50.840 35.311 -22.144 1.00 23.23 468 VAL A C 1
ATOM 3241 O O . VAL A 1 468 ? 51.950 35.846 -22.319 1.00 22.33 468 VAL A O 1
ATOM 3245 N N . GLY A 1 469 ? 50.007 35.640 -21.172 1.00 22.33 469 GLY A N 1
ATOM 3246 C CA . GLY A 1 469 ? 50.187 36.807 -20.393 1.00 21.22 469 GLY A CA 1
ATOM 3247 C C . GLY A 1 469 ? 49.978 36.603 -18.931 1.00 21.24 469 GLY A C 1
ATOM 3248 O O . GLY A 1 469 ? 49.790 35.486 -18.420 1.00 20.44 469 GLY A O 1
ATOM 3249 N N . VAL A 1 470 ? 49.978 37.692 -18.252 1.00 23.66 470 VAL A N 1
ATOM 3250 C CA . VAL A 1 470 ? 49.651 37.674 -16.888 1.00 22.66 470 VAL A CA 1
ATOM 3251 C C . VAL A 1 470 ? 48.663 38.796 -16.643 1.00 24.30 470 VAL A C 1
ATOM 3252 O O . VAL A 1 470 ? 48.700 39.817 -17.334 1.00 27.50 470 VAL A O 1
ATOM 3256 N N . TYR A 1 471 ? 47.777 38.650 -15.669 1.00 20.43 471 TYR A N 1
ATOM 3257 C CA . TYR A 1 471 ? 46.664 39.556 -15.493 1.00 19.97 471 TYR A CA 1
ATOM 3258 C C . TYR A 1 471 ? 46.168 39.447 -14.058 1.00 21.79 471 TYR A C 1
ATOM 3259 O O . TYR A 1 471 ? 46.268 38.374 -13.464 1.00 21.18 471 TYR A O 1
ATOM 3268 N N . GLU A 1 472 ? 45.595 40.518 -13.498 1.00 23.06 472 GLU A N 1
ATOM 3269 C CA . GLU A 1 472 ? 45.024 40.432 -12.111 1.00 24.60 472 GLU A CA 1
ATOM 3270 C C . GLU A 1 472 ? 44.118 39.216 -11.978 1.00 22.84 472 GLU A C 1
ATOM 3271 O O . GLU A 1 472 ? 43.196 38.982 -12.808 1.00 21.18 472 GLU A O 1
ATOM 3277 N N . CYS A 1 473 ? 44.340 38.438 -10.922 1.00 22.01 473 CYS A N 1
ATOM 3278 C CA . CYS A 1 473 ? 43.468 37.332 -10.628 1.00 22.63 473 CYS A CA 1
ATOM 3279 C C . CYS A 1 473 ? 42.088 37.856 -10.318 1.00 25.00 473 CYS A C 1
ATOM 3280 O O . CYS A 1 473 ? 41.892 38.651 -9.387 1.00 26.16 473 CYS A O 1
ATOM 3283 N N . HIS A 1 474 ? 41.144 37.403 -11.097 1.00 22.47 474 HIS A N 1
ATOM 3284 C CA . HIS A 1 474 ? 39.745 37.712 -10.873 1.00 24.23 474 HIS A CA 1
ATOM 3285 C C . HIS A 1 474 ? 38.893 36.601 -10.239 1.00 26.63 474 HIS A C 1
ATOM 3286 O O . HIS A 1 474 ? 37.729 36.886 -9.883 1.00 27.70 474 HIS A O 1
ATOM 3293 N N . ASN A 1 475 ? 39.442 35.408 -9.960 1.00 27.95 475 ASN A N 1
ATOM 3294 C CA . ASN A 1 475 ? 38.713 34.245 -9.459 1.00 32.18 475 ASN A CA 1
ATOM 3295 C C . ASN A 1 475 ? 37.452 33.864 -10.225 1.00 31.63 475 ASN A C 1
ATOM 3296 O O . ASN A 1 475 ? 36.563 33.203 -9.684 1.00 35.06 475 ASN A O 1
ATOM 3301 N N . ALA A 1 476 ? 37.420 34.152 -11.508 1.00 26.11 476 ALA A N 1
ATOM 3302 C CA . ALA A 1 476 ? 36.244 33.856 -12.318 1.00 24.18 476 ALA A CA 1
ATOM 3303 C C . ALA A 1 476 ? 36.445 32.807 -13.370 1.00 24.25 476 ALA A C 1
ATOM 3304 O O . ALA A 1 476 ? 35.590 32.640 -14.275 1.00 24.45 476 ALA A O 1
ATOM 3306 N N . GLY A 1 477 ? 37.563 32.065 -13.251 1.00 22.23 477 GLY A N 1
ATOM 3307 C CA . GLY A 1 477 ? 37.843 31.019 -14.195 1.00 21.51 477 GLY A CA 1
ATOM 3308 C C . GLY A 1 477 ? 38.266 31.595 -15.536 1.00 21.53 477 GLY A C 1
ATOM 3309 O O . GLY A 1 477 ? 39.178 32.421 -15.603 1.00 19.41 477 GLY A O 1
ATOM 3310 N N . GLY A 1 478 ? 37.584 31.158 -16.594 1.00 19.73 478 GLY A N 1
ATOM 3311 C CA . GLY A 1 478 ? 37.734 31.710 -17.904 1.00 19.41 478 GLY A CA 1
ATOM 3312 C C . GLY A 1 478 ? 39.160 31.573 -18.414 1.00 17.93 478 GLY A C 1
ATOM 3313 O O . GLY A 1 478 ? 39.762 30.532 -18.391 1.00 20.25 478 GLY A O 1
ATOM 3314 N N . ASN A 1 479 ? 39.703 32.691 -18.809 1.00 18.24 479 ASN A N 1
ATOM 3315 C CA . ASN A 1 479 ? 41.019 32.752 -19.394 1.00 17.70 479 ASN A CA 1
ATOM 3316 C C . ASN A 1 479 ? 42.134 32.468 -18.395 1.00 17.90 479 ASN A C 1
ATOM 3317 O O . ASN A 1 479 ? 43.314 32.467 -18.782 1.00 18.32 479 ASN A O 1
ATOM 3322 N N . GLN A 1 480 ? 41.775 32.319 -17.137 1.00 16.47 480 GLN A N 1
ATOM 3323 C CA . GLN A 1 480 ? 42.706 32.021 -16.001 1.00 16.27 480 GLN A CA 1
ATOM 3324 C C . GLN A 1 480 ? 42.644 30.610 -15.489 1.00 16.82 480 GLN A C 1
ATOM 3325 O O . GLN A 1 480 ? 43.290 30.266 -14.462 1.00 18.29 480 GLN A O 1
ATOM 3331 N N . GLU A 1 481 ? 41.916 29.751 -16.229 1.00 18.07 481 GLU A N 1
ATOM 3332 C CA . GLU A 1 481 ? 41.744 28.351 -15.872 1.00 19.60 481 GLU A CA 1
ATOM 3333 C C . GLU A 1 481 ? 42.776 27.467 -16.505 1.00 18.91 481 GLU A C 1
ATOM 3334 O O . GLU A 1 481 ? 42.923 27.453 -17.746 1.00 21.14 481 GLU A O 1
ATOM 3340 N N . TRP A 1 482 ? 43.529 26.758 -15.664 1.00 18.62 482 TRP A N 1
ATOM 3341 C CA . TRP A 1 482 ? 44.679 25.968 -16.141 1.00 20.60 482 TRP A CA 1
ATOM 3342 C C . TRP A 1 482 ? 44.754 24.629 -15.426 1.00 21.71 482 TRP A C 1
ATOM 3343 O O . TRP A 1 482 ? 44.170 24.431 -14.357 1.00 23.16 482 TRP A O 1
ATOM 3354 N N . ALA A 1 483 ? 45.480 23.713 -16.020 1.00 21.77 483 ALA A N 1
ATOM 3355 C CA . ALA A 1 483 ? 45.818 22.452 -15.322 1.00 21.08 483 ALA A CA 1
ATOM 3356 C C . ALA A 1 483 ? 47.191 22.076 -15.696 1.00 20.44 483 ALA A C 1
ATOM 3357 O O . ALA A 1 483 ? 47.642 22.434 -16.779 1.00 22.04 483 ALA A O 1
ATOM 3359 N N . LEU A 1 484 ? 47.842 21.342 -14.793 1.00 19.08 484 LEU A N 1
ATOM 3360 C CA . LEU A 1 484 ? 49.138 20.709 -15.093 1.00 20.60 484 LEU A CA 1
ATOM 3361 C C . LEU A 1 484 ? 48.765 19.257 -15.193 1.00 21.96 484 LEU A C 1
ATOM 3362 O O . LEU A 1 484 ? 48.435 18.634 -14.192 1.00 19.84 484 LEU A O 1
ATOM 3367 N N . THR A 1 485 ? 48.808 18.749 -16.421 1.00 23.24 485 THR A N 1
ATOM 3368 C CA . THR A 1 485 ? 48.264 17.421 -16.757 1.00 25.58 485 THR A CA 1
ATOM 3369 C C . THR A 1 485 ? 49.250 16.280 -16.465 1.00 24.88 485 THR A C 1
ATOM 3370 O O . THR A 1 485 ? 50.443 16.486 -16.161 1.00 22.45 485 THR A O 1
ATOM 3374 N N . LYS A 1 486 ? 48.735 15.064 -16.579 1.00 29.10 486 LYS A N 1
ATOM 3375 C CA . LYS A 1 486 ? 49.518 13.872 -16.371 1.00 30.12 486 LYS A CA 1
ATOM 3376 C C . LYS A 1 486 ? 50.672 13.882 -17.361 1.00 29.44 486 LYS A C 1
ATOM 3377 O O . LYS A 1 486 ? 51.760 13.459 -17.025 1.00 31.64 486 LYS A O 1
ATOM 3383 N N . GLU A 1 487 ? 50.448 14.415 -18.556 1.00 29.31 487 GLU A N 1
ATOM 3384 C CA . GLU A 1 487 ? 51.548 14.474 -19.543 1.00 30.50 487 GLU A CA 1
ATOM 3385 C C . GLU A 1 487 ? 52.486 15.671 -19.379 1.00 28.34 487 GLU A C 1
ATOM 3386 O O . GLU A 1 487 ? 53.312 15.938 -20.262 1.00 27.32 487 GLU A O 1
ATOM 3392 N N . LYS A 1 488 ? 52.344 16.347 -18.237 1.00 27.18 488 LYS A N 1
ATOM 3393 C CA . LYS A 1 488 ? 53.164 17.508 -17.849 1.00 26.92 488 LYS A CA 1
ATOM 3394 C C . LYS A 1 488 ? 52.903 18.734 -18.723 1.00 24.41 488 LYS A C 1
ATOM 3395 O O . LYS A 1 488 ? 53.756 19.617 -18.821 1.00 22.66 488 LYS A O 1
ATOM 3401 N N . SER A 1 489 ? 51.727 18.850 -19.308 1.00 22.33 489 SER A N 1
ATOM 3402 C CA . SER A 1 489 ? 51.444 20.062 -20.068 1.00 23.41 489 SER A CA 1
ATOM 3403 C C . SER A 1 489 ? 50.703 21.066 -19.236 1.00 21.99 489 SER A C 1
ATOM 3404 O O . SER A 1 489 ? 50.030 20.665 -18.295 1.00 21.82 489 SER A O 1
ATOM 3407 N N . VAL A 1 490 ? 50.804 22.349 -19.600 1.00 20.24 490 VAL A N 1
ATOM 3408 C CA . VAL A 1 490 ? 50.048 23.391 -18.874 1.00 19.75 490 VAL A CA 1
ATOM 3409 C C . VAL A 1 490 ? 48.966 23.804 -19.835 1.00 18.97 490 VAL A C 1
ATOM 3410 O O . VAL A 1 490 ? 49.180 24.505 -20.817 1.00 18.66 490 VAL A O 1
ATOM 3414 N N . LYS A 1 491 ? 47.761 23.357 -19.530 1.00 20.98 491 LYS A N 1
ATOM 3415 C CA . LYS A 1 491 ? 46.674 23.298 -20.475 1.00 21.21 491 LYS A CA 1
ATOM 3416 C C . LYS A 1 491 ? 45.461 24.166 -20.131 1.00 19.69 491 LYS A C 1
ATOM 3417 O O . LYS A 1 491 ? 44.965 24.165 -18.962 1.00 20.29 491 LYS A O 1
ATOM 3423 N N . HIS A 1 492 ? 44.931 24.824 -21.170 1.00 19.19 492 HIS A N 1
ATOM 3424 C CA . HIS A 1 492 ? 43.681 25.568 -21.127 1.00 21.18 492 HIS A CA 1
ATOM 3425 C C . HIS A 1 492 ? 42.890 25.174 -22.381 1.00 23.02 492 HIS A C 1
ATOM 3426 O O . HIS A 1 492 ? 43.380 25.359 -23.514 1.00 22.75 492 HIS A O 1
ATOM 3433 N N . MET A 1 493 ? 41.708 24.646 -22.141 1.00 24.79 493 MET A N 1
ATOM 3434 C CA . MET A 1 493 ? 40.882 23.961 -23.159 1.00 27.45 493 MET A CA 1
ATOM 3435 C C . MET A 1 493 ? 41.809 22.993 -23.946 1.00 25.57 493 MET A C 1
ATOM 3436 O O . MET A 1 493 ? 42.334 22.050 -23.349 1.00 26.16 493 MET A O 1
ATOM 3441 N N . ASP A 1 494 ? 42.085 23.229 -25.208 1.00 27.04 494 ASP A N 1
ATOM 3442 C CA . ASP A 1 494 ? 42.940 22.293 -25.949 1.00 29.53 494 ASP A CA 1
ATOM 3443 C C . ASP A 1 494 ? 44.179 23.000 -26.384 1.00 28.32 494 ASP A C 1
ATOM 3444 O O . ASP A 1 494 ? 44.814 22.589 -27.361 1.00 26.71 494 ASP A O 1
ATOM 3449 N N . LEU A 1 495 ? 44.541 24.065 -25.659 1.00 24.51 495 LEU A N 1
ATOM 3450 C CA . LEU A 1 495 ? 45.783 24.793 -25.880 1.00 24.04 495 LEU A CA 1
ATOM 3451 C C . LEU A 1 495 ? 46.779 24.596 -24.749 1.00 23.19 495 LEU A C 1
ATOM 3452 O O . LEU A 1 495 ? 46.401 24.488 -23.571 1.00 23.33 495 LEU A O 1
ATOM 3457 N N . CYS A 1 496 ? 48.063 24.583 -25.091 1.00 22.05 496 CYS A N 1
ATOM 3458 C CA . CYS A 1 496 ? 49.116 24.232 -24.135 1.00 23.44 496 CYS A CA 1
ATOM 3459 C C . CYS A 1 496 ? 50.260 25.249 -24.240 1.00 21.64 496 CYS A C 1
ATOM 3460 O O . CYS A 1 496 ? 50.600 25.765 -25.346 1.00 20.71 496 CYS A O 1
ATOM 3463 N N . LEU A 1 497 ? 50.860 25.576 -23.090 1.00 19.49 497 LEU A N 1
ATOM 3464 C CA . LEU A 1 497 ? 52.045 26.450 -23.119 1.00 19.12 497 LEU A CA 1
ATOM 3465 C C . LEU A 1 497 ? 53.194 25.744 -23.876 1.00 19.46 497 LEU A C 1
ATOM 3466 O O . LEU A 1 497 ? 53.592 24.650 -23.475 1.00 21.16 497 LEU A O 1
ATOM 3471 N N . THR A 1 498 ? 53.764 26.425 -24.874 1.00 19.17 498 THR A N 1
ATOM 3472 C CA . THR A 1 498 ? 54.715 25.841 -25.811 1.00 21.08 498 THR A CA 1
ATOM 3473 C C . THR A 1 498 ? 55.950 26.700 -25.949 1.00 21.45 498 THR A C 1
ATOM 3474 O O . THR A 1 498 ? 55.877 27.878 -26.284 1.00 22.23 498 THR A O 1
ATOM 3478 N N . VAL A 1 499 ? 57.055 26.062 -25.646 1.00 20.52 499 VAL A N 1
ATOM 3479 C CA . VAL A 1 499 ? 58.372 26.651 -25.859 1.00 21.19 499 VAL A CA 1
ATOM 3480 C C . VAL A 1 499 ? 58.752 26.520 -27.351 1.00 21.51 499 VAL A C 1
ATOM 3481 O O . VAL A 1 499 ? 59.373 25.544 -27.773 1.00 24.27 499 VAL A O 1
ATOM 3485 N N . VAL A 1 500 ? 58.383 27.531 -28.099 1.00 23.89 500 VAL A N 1
ATOM 3486 C CA . VAL A 1 500 ? 58.593 27.510 -29.543 1.00 24.86 500 VAL A CA 1
ATOM 3487 C C . VAL A 1 500 ? 60.025 27.907 -29.888 1.00 25.97 500 VAL A C 1
ATOM 3488 O O . VAL A 1 500 ? 60.480 27.616 -30.987 1.00 28.66 500 VAL A O 1
ATOM 3492 N N . ASP A 1 501 ? 60.718 28.534 -28.949 1.00 22.92 501 ASP A N 1
ATOM 3493 C CA . ASP A 1 501 ? 62.091 29.028 -29.141 1.00 23.29 501 ASP A CA 1
ATOM 3494 C C . ASP A 1 501 ? 62.750 28.950 -27.800 1.00 24.17 501 ASP A C 1
ATOM 3495 O O . ASP A 1 501 ? 62.287 29.552 -26.822 1.00 23.70 501 ASP A O 1
ATOM 3500 N N . ARG A 1 502 ? 63.837 28.203 -27.745 1.00 24.61 502 ARG A N 1
ATOM 3501 C CA . ARG A 1 502 ? 64.584 28.019 -26.508 1.00 26.06 502 ARG A CA 1
ATOM 3502 C C . ARG A 1 502 ? 65.564 29.115 -26.136 1.00 22.16 502 ARG A C 1
ATOM 3503 O O . ARG A 1 502 ? 66.136 29.032 -25.081 1.00 21.20 502 ARG A O 1
ATOM 3511 N N . ALA A 1 503 ? 65.782 30.130 -26.979 1.00 20.83 503 ALA A N 1
ATOM 3512 C CA . ALA A 1 503 ? 66.711 31.175 -26.605 1.00 20.48 503 ALA A CA 1
ATOM 3513 C C . ALA A 1 503 ? 66.119 31.874 -25.396 1.00 20.86 503 ALA A C 1
ATOM 3514 O O . ALA A 1 503 ? 64.884 32.174 -25.404 1.00 19.79 503 ALA A O 1
ATOM 3516 N N . PRO A 1 504 ? 66.962 32.087 -24.366 1.00 21.67 504 PRO A N 1
ATOM 3517 C CA . PRO A 1 504 ? 66.517 32.809 -23.197 1.00 20.82 504 PRO A CA 1
ATOM 3518 C C . PRO A 1 504 ? 65.980 34.170 -23.579 1.00 19.51 504 PRO A C 1
ATOM 3519 O O . PRO A 1 504 ? 66.561 34.867 -24.387 1.00 20.89 504 PRO A O 1
ATOM 3523 N N . GLY A 1 505 ? 64.854 34.543 -22.975 1.00 18.20 505 GLY A N 1
ATOM 3524 C CA . GLY A 1 505 ? 64.159 35.769 -23.356 1.00 17.70 505 GLY A CA 1
ATOM 3525 C C . GLY A 1 505 ? 62.974 35.595 -24.300 1.00 18.45 505 GLY A C 1
ATOM 3526 O O . GLY A 1 505 ? 62.199 36.544 -24.516 1.00 18.94 505 GLY A O 1
ATOM 3527 N N . SER A 1 506 ? 62.868 34.455 -24.967 1.00 18.48 506 SER A N 1
ATOM 3528 C CA . SER A 1 506 ? 61.896 34.285 -26.045 1.00 19.41 506 SER A CA 1
ATOM 3529 C C . SER A 1 506 ? 60.523 34.129 -25.431 1.00 19.57 506 SER A C 1
ATOM 3530 O O . SER A 1 506 ? 60.371 33.441 -24.419 1.00 19.57 506 SER A O 1
ATOM 3533 N N . LEU A 1 507 ? 59.531 34.745 -26.047 1.00 20.84 507 LEU A N 1
ATOM 3534 C CA . LEU A 1 507 ? 58.134 34.544 -25.653 1.00 20.84 507 LEU A CA 1
ATOM 3535 C C . LEU A 1 507 ? 57.648 33.117 -25.936 1.00 20.67 507 LEU A C 1
ATOM 3536 O O . LEU A 1 507 ? 57.990 32.517 -26.936 1.00 22.07 507 LEU A O 1
ATOM 3541 N N . ILE A 1 508 ? 56.846 32.559 -25.041 1.00 20.17 508 ILE A N 1
ATOM 3542 C CA . ILE A 1 508 ? 56.185 31.313 -25.249 1.00 20.47 508 ILE A CA 1
ATOM 3543 C C . ILE A 1 508 ? 54.879 31.554 -25.982 1.00 22.72 508 ILE A C 1
ATOM 3544 O O . ILE A 1 508 ? 54.400 32.669 -26.061 1.00 24.39 508 ILE A O 1
ATOM 3549 N N . LYS A 1 509 ? 54.301 30.477 -26.490 1.00 21.24 509 LYS A N 1
ATOM 3550 C CA . LYS A 1 509 ? 53.035 30.583 -27.241 1.00 22.20 509 LYS A CA 1
ATOM 3551 C C . LYS A 1 509 ? 52.068 29.512 -26.863 1.00 21.76 509 LYS A C 1
ATOM 3552 O O . LYS A 1 509 ? 52.459 28.431 -26.426 1.00 23.02 509 LYS A O 1
ATOM 3558 N N . LEU A 1 510 ? 50.776 29.802 -27.091 1.00 23.58 510 LEU A N 1
ATOM 3559 C CA . LEU A 1 510 ? 49.723 28.796 -27.027 1.00 24.04 510 LEU A CA 1
ATOM 3560 C C . LEU A 1 510 ? 49.764 28.021 -28.348 1.00 24.68 510 LEU A C 1
ATOM 3561 O O . LEU A 1 510 ? 49.824 28.632 -29.422 1.00 26.01 510 LEU A O 1
ATOM 3566 N N . GLN A 1 511 ? 49.749 26.698 -28.258 1.00 25.13 511 GLN A N 1
ATOM 3567 C CA . GLN A 1 511 ? 49.571 25.850 -29.478 1.00 26.88 511 GLN A CA 1
ATOM 3568 C C . GLN A 1 511 ? 48.737 24.644 -29.064 1.00 26.64 511 GLN A C 1
ATOM 3569 O O . GLN A 1 511 ? 48.632 24.298 -27.894 1.00 24.82 511 GLN A O 1
ATOM 3575 N N . GLY A 1 512 ? 48.184 23.948 -30.041 1.00 27.49 512 GLY A N 1
ATOM 3576 C CA . GLY A 1 512 ? 47.407 22.764 -29.754 1.00 25.63 512 GLY A CA 1
ATOM 3577 C C . GLY A 1 512 ? 48.172 21.787 -28.937 1.00 26.37 512 GLY A C 1
ATOM 3578 O O . GLY A 1 512 ? 49.330 21.544 -29.226 1.00 25.36 512 GLY A O 1
ATOM 3579 N N . CYS A 1 513 ? 47.546 21.233 -27.901 1.00 28.62 513 CYS A N 1
ATOM 3580 C CA . CYS A 1 513 ? 48.210 20.228 -27.088 1.00 29.71 513 CYS A CA 1
ATOM 3581 C C . CYS A 1 513 ? 48.500 18.999 -27.905 1.00 33.37 513 CYS A C 1
ATOM 3582 O O . CYS A 1 513 ? 47.589 18.487 -28.565 1.00 30.47 513 CYS A O 1
ATOM 3585 N N . ARG A 1 514 ? 49.736 18.516 -27.859 1.00 31.44 514 ARG A N 1
ATOM 3586 C CA . ARG A 1 514 ? 50.066 17.214 -28.484 1.00 39.93 514 ARG A CA 1
ATOM 3587 C C . ARG A 1 514 ? 50.811 16.409 -27.474 1.00 41.32 514 ARG A C 1
ATOM 3588 O O . ARG A 1 514 ? 51.820 16.897 -26.926 1.00 40.19 514 ARG A O 1
ATOM 3596 N N . GLU A 1 515 ? 50.374 15.176 -27.277 1.00 47.19 515 GLU A N 1
ATOM 3597 C CA . GLU A 1 515 ? 50.862 14.309 -26.205 1.00 52.39 515 GLU A CA 1
ATOM 3598 C C . GLU A 1 515 ? 52.348 14.096 -26.133 1.00 52.46 515 GLU A C 1
ATOM 3599 O O . GLU A 1 515 ? 52.831 13.845 -25.071 1.00 58.89 515 GLU A O 1
ATOM 3605 N N . ASP A 1 516 ? 53.062 14.116 -27.249 1.00 48.74 516 ASP A N 1
ATOM 3606 C CA . ASP A 1 516 ? 54.488 13.805 -27.200 1.00 46.80 516 ASP A CA 1
ATOM 3607 C C . ASP A 1 516 ? 55.354 14.941 -27.701 1.00 42.45 516 ASP A C 1
ATOM 3608 O O . ASP A 1 516 ? 56.351 14.727 -28.329 1.00 44.43 516 ASP A O 1
ATOM 3613 N N . ASP A 1 517 ? 54.972 16.167 -27.390 1.00 38.65 517 ASP A N 1
ATOM 3614 C CA . ASP A 1 517 ? 55.737 17.295 -27.850 1.00 34.02 517 ASP A CA 1
ATOM 3615 C C . ASP A 1 517 ? 56.535 17.787 -26.646 1.00 30.70 517 ASP A C 1
ATOM 3616 O O . ASP A 1 517 ? 55.979 18.225 -25.623 1.00 29.74 517 ASP A O 1
ATOM 3621 N N . SER A 1 518 ? 57.850 17.691 -26.766 1.00 26.97 518 SER A N 1
ATOM 3622 C CA . SER A 1 518 ? 58.736 17.969 -25.663 1.00 25.73 518 SER A CA 1
ATOM 3623 C C . SER A 1 518 ? 58.687 19.451 -25.350 1.00 25.00 518 SER A C 1
ATOM 3624 O O . SER A 1 518 ? 58.980 19.835 -24.225 1.00 26.25 518 SER A O 1
ATOM 3627 N N . ARG A 1 519 ? 58.350 20.265 -26.335 1.00 24.33 519 ARG A N 1
ATOM 3628 C CA . ARG A 1 519 ? 58.236 21.707 -26.138 1.00 24.69 519 ARG A CA 1
ATOM 3629 C C . ARG A 1 519 ? 57.150 22.124 -25.161 1.00 23.10 519 ARG A C 1
ATOM 3630 O O . ARG A 1 519 ? 57.122 23.301 -24.753 1.00 22.86 519 ARG A O 1
ATOM 3638 N N . GLN A 1 520 ? 56.228 21.205 -24.857 1.00 25.93 520 GLN A N 1
ATOM 3639 C CA . GLN A 1 520 ? 55.018 21.484 -24.038 1.00 24.11 520 GLN A CA 1
ATOM 3640 C C . GLN A 1 520 ? 55.128 20.867 -22.617 1.00 24.90 520 GLN A C 1
ATOM 3641 O O . GLN A 1 520 ? 54.168 20.857 -21.874 1.00 23.68 520 GLN A O 1
ATOM 3647 N N . LYS A 1 521 ? 56.325 20.453 -22.205 1.00 24.67 521 LYS A N 1
ATOM 3648 C CA . LYS A 1 521 ? 56.503 19.813 -20.930 1.00 26.22 521 LYS A CA 1
ATOM 3649 C C . LYS A 1 521 ? 57.081 20.777 -19.890 1.00 23.44 521 LYS A C 1
ATOM 3650 O O . LYS A 1 521 ? 58.148 21.389 -20.083 1.00 23.68 521 LYS A O 1
ATOM 3656 N N . TRP A 1 522 ? 56.398 20.818 -18.760 1.00 22.45 522 TRP A N 1
ATOM 3657 C CA . TRP A 1 522 ? 56.754 21.658 -17.602 1.00 20.92 522 TRP A CA 1
ATOM 3658 C C . TRP A 1 522 ? 56.663 20.891 -16.289 1.00 21.77 522 TRP A C 1
ATOM 3659 O O . TRP A 1 522 ? 55.965 19.846 -16.176 1.00 24.25 522 TRP A O 1
ATOM 3670 N N . GLU A 1 523 ? 57.308 21.453 -15.267 1.00 22.81 523 GLU A N 1
ATOM 3671 C CA . GLU A 1 523 ? 57.383 20.840 -13.979 1.00 23.17 523 GLU A CA 1
ATOM 3672 C C . GLU A 1 523 ? 57.476 21.890 -12.871 1.00 22.39 523 GLU A C 1
ATOM 3673 O O . GLU A 1 523 ? 58.157 22.894 -13.001 1.00 22.88 523 GLU A O 1
ATOM 3679 N N . GLN A 1 524 ? 56.810 21.593 -11.762 1.00 21.42 524 GLN A N 1
ATOM 3680 C CA . GLN A 1 524 ? 56.937 22.371 -10.572 1.00 22.00 524 GLN A CA 1
ATOM 3681 C C . GLN A 1 524 ? 58.270 22.085 -9.914 1.00 22.56 524 GLN A C 1
ATOM 3682 O O . GLN A 1 524 ? 58.726 20.944 -9.912 1.00 24.66 524 GLN A O 1
ATOM 3688 N N . ILE A 1 525 ? 58.940 23.103 -9.465 1.00 21.45 525 ILE A N 1
ATOM 3689 C CA . ILE A 1 525 ? 60.178 22.971 -8.710 1.00 22.70 525 ILE A CA 1
ATOM 3690 C C . ILE A 1 525 ? 60.203 23.905 -7.511 1.00 24.23 525 ILE A C 1
ATOM 3691 O O . ILE A 1 525 ? 59.444 24.859 -7.450 1.00 22.64 525 ILE A O 1
ATOM 3696 N N . GLU A 1 526 ? 61.115 23.635 -6.573 1.00 24.68 526 GLU A N 1
ATOM 3697 C CA . GLU A 1 526 ? 61.332 24.454 -5.371 1.00 26.53 526 GLU A CA 1
ATOM 3698 C C . GLU A 1 526 ? 60.089 24.632 -4.517 1.00 26.77 526 GLU A C 1
ATOM 3699 O O . GLU A 1 526 ? 59.606 25.762 -4.304 1.00 28.07 526 GLU A O 1
ATOM 3705 N N . GLY A 1 527 ? 59.591 23.508 -4.024 1.00 27.38 527 GLY A N 1
ATOM 3706 C CA . GLY A 1 527 ? 58.389 23.466 -3.159 1.00 26.66 527 GLY A CA 1
ATOM 3707 C C . GLY A 1 527 ? 57.172 24.012 -3.883 1.00 25.61 527 GLY A C 1
ATOM 3708 O O . GLY A 1 527 ? 56.412 24.795 -3.314 1.00 29.48 527 GLY A O 1
ATOM 3709 N N . ASN A 1 528 ? 57.071 23.684 -5.158 1.00 24.37 528 ASN A N 1
ATOM 3710 C CA . ASN A 1 528 ? 55.946 24.100 -5.971 1.00 25.09 528 ASN A CA 1
ATOM 3711 C C . ASN A 1 528 ? 55.854 25.608 -6.021 1.00 23.85 528 ASN A C 1
ATOM 3712 O O . ASN A 1 528 ? 54.730 26.151 -5.950 1.00 22.62 528 ASN A O 1
ATOM 3717 N N . SER A 1 529 ? 57.011 26.270 -6.238 1.00 19.53 529 SER A N 1
ATOM 3718 C CA . SER A 1 529 ? 57.028 27.739 -6.312 1.00 19.48 529 SER A CA 1
ATOM 3719 C C . SER A 1 529 ? 57.517 28.336 -7.593 1.00 16.25 529 SER A C 1
ATOM 3720 O O . SER A 1 529 ? 57.469 29.581 -7.747 1.00 17.64 529 SER A O 1
ATOM 3723 N N . LYS A 1 530 ? 57.870 27.489 -8.560 1.00 16.88 530 LYS A N 1
ATOM 3724 C CA . LYS A 1 530 ? 58.341 27.909 -9.900 1.00 17.15 530 LYS A CA 1
ATOM 3725 C C . LYS A 1 530 ? 57.919 26.896 -10.903 1.00 17.29 530 LYS A C 1
ATOM 3726 O O . LYS A 1 530 ? 57.408 25.788 -10.531 1.00 18.14 530 LYS A O 1
ATOM 3732 N N . LEU A 1 531 ? 58.012 27.264 -12.178 1.00 17.04 531 LEU A N 1
ATOM 3733 C CA . LEU A 1 531 ? 57.648 26.322 -13.243 1.00 17.76 531 LEU A CA 1
ATOM 3734 C C . LEU A 1 531 ? 58.796 26.295 -14.306 1.00 19.15 531 LEU A C 1
ATOM 3735 O O . LEU A 1 531 ? 59.066 27.285 -14.972 1.00 18.59 531 LEU A O 1
ATOM 3740 N N . ARG A 1 532 ? 59.470 25.135 -14.401 1.00 18.69 532 ARG A N 1
ATOM 3741 C CA . ARG A 1 532 ? 60.622 24.928 -15.255 1.00 20.39 532 ARG A CA 1
ATOM 3742 C C . ARG A 1 532 ? 60.206 24.043 -16.434 1.00 20.27 532 ARG A C 1
ATOM 3743 O O . ARG A 1 532 ? 59.326 23.202 -16.317 1.00 20.42 532 ARG A O 1
ATOM 3751 N N . HIS A 1 533 ? 60.837 24.288 -17.553 1.00 17.83 533 HIS A N 1
ATOM 3752 C CA . HIS A 1 533 ? 60.612 23.554 -18.760 1.00 19.92 533 HIS A CA 1
ATOM 3753 C C . HIS A 1 533 ? 61.399 22.275 -18.651 1.00 21.90 533 HIS A C 1
ATOM 3754 O O . HIS A 1 533 ? 62.607 22.304 -18.454 1.00 23.48 533 HIS A O 1
ATOM 3761 N N . VAL A 1 534 ? 60.694 21.159 -18.745 1.00 22.72 534 VAL A N 1
ATOM 3762 C CA . VAL A 1 534 ? 61.332 19.866 -18.500 1.00 26.39 534 VAL A CA 1
ATOM 3763 C C . VAL A 1 534 ? 62.518 19.671 -19.425 1.00 25.48 534 VAL A C 1
ATOM 3764 O O . VAL A 1 534 ? 62.424 19.916 -20.616 1.00 26.30 534 VAL A O 1
ATOM 3768 N N . GLY A 1 535 ? 63.639 19.288 -18.827 1.00 28.15 535 GLY A N 1
ATOM 3769 C CA . GLY A 1 535 ? 64.835 18.976 -19.549 1.00 28.29 535 GLY A CA 1
ATOM 3770 C C . GLY A 1 535 ? 65.682 20.165 -19.882 1.00 29.96 535 GLY A C 1
ATOM 3771 O O . GLY A 1 535 ? 66.483 20.123 -20.813 1.00 34.33 535 GLY A O 1
ATOM 3772 N N . SER A 1 536 ? 65.527 21.253 -19.139 1.00 26.16 536 SER A N 1
ATOM 3773 C CA . SER A 1 536 ? 66.179 22.497 -19.454 1.00 25.44 536 SER A CA 1
ATOM 3774 C C . SER A 1 536 ? 66.474 23.205 -18.154 1.00 23.20 536 SER A C 1
ATOM 3775 O O . SER A 1 536 ? 65.984 22.804 -17.117 1.00 24.51 536 SER A O 1
ATOM 3778 N N . ASN A 1 537 ? 67.274 24.254 -18.254 1.00 22.14 537 ASN A N 1
ATOM 3779 C CA . ASN A 1 537 ? 67.420 25.264 -17.193 1.00 21.42 537 ASN A CA 1
ATOM 3780 C C . ASN A 1 537 ? 66.652 26.571 -17.537 1.00 19.90 537 ASN A C 1
ATOM 3781 O O . ASN A 1 537 ? 67.139 27.656 -17.204 1.00 21.71 537 ASN A O 1
ATOM 3786 N N . LEU A 1 538 ? 65.478 26.421 -18.153 1.00 20.97 538 LEU A N 1
ATOM 3787 C CA . LEU A 1 538 ? 64.610 27.567 -18.433 1.00 20.53 538 LEU A CA 1
ATOM 3788 C C . LEU A 1 538 ? 63.355 27.528 -17.574 1.00 20.33 538 LEU A C 1
ATOM 3789 O O . LEU A 1 538 ? 62.717 26.483 -17.463 1.00 19.12 538 LEU A O 1
ATOM 3794 N N . CYS A 1 539 ? 63.018 28.689 -17.048 1.00 17.84 539 CYS A N 1
ATOM 3795 C CA . CYS A 1 539 ? 61.844 28.898 -16.186 1.00 17.93 539 CYS A CA 1
ATOM 3796 C C . CYS A 1 539 ? 60.921 29.946 -16.781 1.00 16.81 539 CYS A C 1
ATOM 3797 O O . CYS A 1 539 ? 61.310 30.835 -17.525 1.00 16.75 539 CYS A O 1
ATOM 3800 N N . LEU A 1 540 ? 59.626 29.796 -16.464 1.00 16.65 540 LEU A N 1
ATOM 3801 C CA . LEU A 1 540 ? 58.581 30.691 -16.938 1.00 16.60 540 LEU A CA 1
ATOM 3802 C C . LEU A 1 540 ? 58.765 31.995 -16.200 1.00 15.46 540 LEU A C 1
ATOM 3803 O O . LEU A 1 540 ? 58.960 32.017 -15.017 1.00 15.30 540 LEU A O 1
ATOM 3808 N N . ASP A 1 541 ? 58.725 33.096 -16.931 1.00 14.91 541 ASP A N 1
ATOM 3809 C CA . ASP A 1 541 ? 59.160 34.364 -16.434 1.00 15.80 541 ASP A CA 1
ATOM 3810 C C . ASP A 1 541 ? 58.239 35.455 -16.974 1.00 15.49 541 ASP A C 1
ATOM 3811 O O . ASP A 1 541 ? 58.029 35.562 -18.193 1.00 16.30 541 ASP A O 1
ATOM 3816 N N . SER A 1 542 ? 57.745 36.298 -16.060 1.00 15.38 542 SER A N 1
ATOM 3817 C CA . SER A 1 542 ? 56.884 37.449 -16.420 1.00 16.56 542 SER A CA 1
ATOM 3818 C C . SER A 1 542 ? 57.622 38.746 -16.647 1.00 17.25 542 SER A C 1
ATOM 3819 O O . SER A 1 542 ? 56.971 39.765 -16.869 1.00 17.49 542 SER A O 1
ATOM 3822 N N . ARG A 1 543 ? 58.962 38.753 -16.590 1.00 18.14 543 ARG A N 1
ATOM 3823 C CA . ARG A 1 543 ? 59.708 40.018 -16.782 1.00 18.26 543 ARG A CA 1
ATOM 3824 C C . ARG A 1 543 ? 59.461 40.650 -18.159 1.00 18.59 543 ARG A C 1
ATOM 3825 O O . ARG A 1 543 ? 59.673 41.852 -18.292 1.00 19.56 543 ARG A O 1
ATOM 3833 N N . THR A 1 544 ? 59.027 39.862 -19.155 1.00 17.50 544 THR A N 1
ATOM 3834 C CA . THR A 1 544 ? 58.686 40.338 -20.478 1.00 17.92 544 THR A CA 1
ATOM 3835 C C . THR A 1 544 ? 57.251 40.709 -20.658 1.00 18.01 544 THR A C 1
ATOM 3836 O O . THR A 1 544 ? 56.818 41.037 -21.758 1.00 20.00 544 THR A O 1
ATOM 3840 N N . ALA A 1 545 ? 56.449 40.648 -19.596 1.00 18.97 545 ALA A N 1
ATOM 3841 C CA . ALA A 1 545 ? 55.010 40.917 -19.755 1.00 17.78 545 ALA A CA 1
ATOM 3842 C C . ALA A 1 545 ? 54.633 42.289 -20.391 1.00 19.89 545 ALA A C 1
ATOM 3843 O O . ALA A 1 545 ? 53.705 42.320 -21.184 1.00 20.13 545 ALA A O 1
ATOM 3845 N N . LYS A 1 546 ? 55.348 43.353 -20.074 1.00 20.28 546 LYS A N 1
ATOM 3846 C CA . LYS A 1 546 ? 55.141 44.649 -20.705 1.00 23.09 546 LYS A CA 1
ATOM 3847 C C . LYS A 1 546 ? 55.518 44.641 -22.166 1.00 27.20 546 LYS A C 1
ATOM 3848 O O . LYS A 1 546 ? 54.911 45.376 -22.943 1.00 26.97 546 LYS A O 1
ATOM 3854 N N . SER A 1 547 ? 56.430 43.735 -22.533 1.00 30.28 547 SER A N 1
ATOM 3855 C CA . SER A 1 547 ? 57.096 43.708 -23.822 1.00 38.35 547 SER A CA 1
ATOM 3856 C C . SER A 1 547 ? 56.435 42.715 -24.710 1.00 38.93 547 SER A C 1
ATOM 3857 O O . SER A 1 547 ? 56.990 42.401 -25.748 1.00 49.22 547 SER A O 1
ATOM 3860 N N . GLY A 1 548 ? 55.257 42.211 -24.369 1.00 34.75 548 GLY A N 1
ATOM 3861 C CA . GLY A 1 548 ? 54.617 41.274 -25.268 1.00 33.68 548 GLY A CA 1
ATOM 3862 C C . GLY A 1 548 ? 54.077 39.933 -24.748 1.00 31.30 548 GLY A C 1
ATOM 3863 O O . GLY A 1 548 ? 53.328 39.303 -25.477 1.00 32.80 548 GLY A O 1
ATOM 3864 N N . GLY A 1 549 ? 54.491 39.451 -23.559 1.00 24.98 549 GLY A N 1
ATOM 3865 C CA . GLY A 1 549 ? 53.955 38.214 -22.934 1.00 22.03 549 GLY A CA 1
ATOM 3866 C C . GLY A 1 549 ? 54.940 37.472 -22.067 1.00 19.26 549 GLY A C 1
ATOM 3867 O O . GLY A 1 549 ? 56.052 38.019 -21.825 1.00 19.24 549 GLY A O 1
ATOM 3868 N N . LEU A 1 550 ? 54.593 36.247 -21.624 1.00 16.91 550 LEU A N 1
ATOM 3869 C CA . LEU A 1 550 ? 55.523 35.492 -20.773 1.00 16.90 550 LEU A CA 1
ATOM 3870 C C . LEU A 1 550 ? 56.620 34.824 -21.610 1.00 17.09 550 LEU A C 1
ATOM 3871 O O . LEU A 1 550 ? 56.388 34.503 -22.783 1.00 17.35 550 LEU A O 1
ATOM 3876 N N . SER A 1 551 ? 57.794 34.636 -20.983 1.00 17.02 551 SER A N 1
ATOM 3877 C CA . SER A 1 551 ? 58.949 34.109 -21.644 1.00 17.76 551 SER A CA 1
ATOM 3878 C C . SER A 1 551 ? 59.530 32.938 -20.924 1.00 19.00 551 SER A C 1
ATOM 3879 O O . SER A 1 551 ? 59.171 32.664 -19.792 1.00 18.53 551 SER A O 1
ATOM 3882 N N . VAL A 1 552 ? 60.434 32.247 -21.617 1.00 17.45 552 VAL A N 1
ATOM 3883 C CA . VAL A 1 552 ? 61.367 31.377 -20.942 1.00 17.66 552 VAL A CA 1
ATOM 3884 C C . VAL A 1 552 ? 62.650 32.137 -20.641 1.00 16.73 552 VAL A C 1
ATOM 3885 O O . VAL A 1 552 ? 63.130 32.903 -21.490 1.00 18.98 552 VAL A O 1
ATOM 3889 N N . GLU A 1 553 ? 63.192 31.955 -19.433 1.00 16.81 553 GLU A N 1
ATOM 3890 C CA . GLU A 1 553 ? 64.361 32.660 -19.013 1.00 17.27 553 GLU A CA 1
ATOM 3891 C C . GLU A 1 553 ? 65.243 31.670 -18.202 1.00 16.60 553 GLU A C 1
ATOM 3892 O O . GLU A 1 553 ? 64.775 30.657 -17.691 1.00 16.76 553 GLU A O 1
ATOM 3898 N N . VAL A 1 554 ? 66.558 31.885 -18.243 1.00 17.53 554 VAL A N 1
ATOM 3899 C CA . VAL A 1 554 ? 67.476 31.085 -17.433 1.00 18.05 554 VAL A CA 1
ATOM 3900 C C . VAL A 1 554 ? 66.896 31.101 -16.005 1.00 19.10 554 VAL A C 1
ATOM 3901 O O . VAL A 1 554 ? 66.670 32.189 -15.483 1.00 18.47 554 VAL A O 1
ATOM 3905 N N . CYS A 1 555 ? 66.729 29.951 -15.379 1.00 19.43 555 CYS A N 1
ATOM 3906 C CA . CYS A 1 555 ? 66.229 29.893 -14.005 1.00 20.47 555 CYS A CA 1
ATOM 3907 C C . CYS A 1 555 ? 67.147 30.619 -13.041 1.00 20.15 555 CYS A C 1
ATOM 3908 O O . CYS A 1 555 ? 68.396 30.406 -13.049 1.00 22.22 555 CYS A O 1
ATOM 3911 N N . GLY A 1 556 ? 66.577 31.469 -12.201 1.00 18.35 556 GLY A N 1
ATOM 3912 C CA . GLY A 1 556 ? 67.342 32.201 -11.182 1.00 18.09 556 GLY A CA 1
ATOM 3913 C C . GLY A 1 556 ? 66.422 32.779 -10.138 1.00 18.15 556 GLY A C 1
ATOM 3914 O O . GLY A 1 556 ? 65.181 32.653 -10.246 1.00 16.94 556 GLY A O 1
ATOM 3915 N N . PRO A 1 557 ? 66.990 33.474 -9.169 1.00 17.75 557 PRO A N 1
ATOM 3916 C CA . PRO A 1 557 ? 66.215 33.830 -7.985 1.00 17.55 557 PRO A CA 1
ATOM 3917 C C . PRO A 1 557 ? 65.541 35.173 -8.233 1.00 16.41 557 PRO A C 1
ATOM 3918 O O . PRO A 1 557 ? 65.984 36.281 -7.818 1.00 16.90 557 PRO A O 1
ATOM 3922 N N . ALA A 1 558 ? 64.433 35.084 -8.972 1.00 16.79 558 ALA A N 1
ATOM 3923 C CA . ALA A 1 558 ? 63.722 36.252 -9.448 1.00 16.02 558 ALA A CA 1
ATOM 3924 C C . ALA A 1 558 ? 62.222 36.151 -9.090 1.00 15.58 558 ALA A C 1
ATOM 3925 O O . ALA A 1 558 ? 61.569 35.116 -9.210 1.00 15.23 558 ALA A O 1
ATOM 3927 N N . LEU A 1 559 ? 61.726 37.281 -8.594 1.00 15.55 559 LEU A N 1
ATOM 3928 C CA . LEU A 1 559 ? 60.335 37.437 -8.282 1.00 14.45 559 LEU A CA 1
ATOM 3929 C C . LEU A 1 559 ? 59.458 37.055 -9.467 1.00 15.29 559 LEU A C 1
ATOM 3930 O O . LEU A 1 559 ? 58.405 36.399 -9.314 1.00 14.66 559 LEU A O 1
ATOM 3935 N N . SER A 1 560 ? 59.870 37.518 -10.647 1.00 14.40 560 SER A N 1
ATOM 3936 C CA . SER A 1 560 ? 59.151 37.251 -11.868 1.00 14.47 560 SER A CA 1
ATOM 3937 C C . SER A 1 560 ? 59.114 35.783 -12.348 1.00 14.42 560 SER A C 1
ATOM 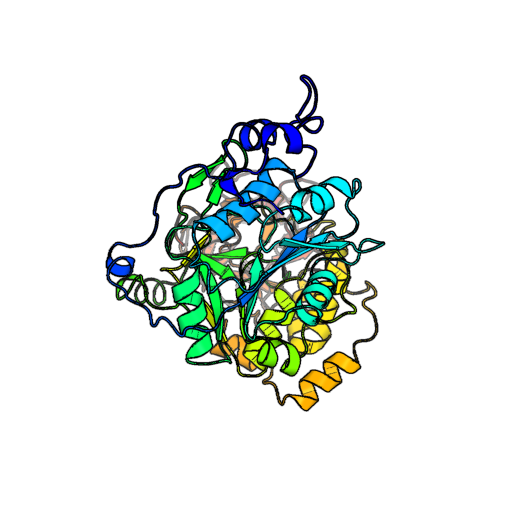3938 O O . SER A 1 560 ? 58.458 35.501 -13.342 1.00 13.57 560 SER A O 1
ATOM 3941 N N . GLN A 1 561 ? 59.857 34.903 -11.674 1.00 14.67 561 GLN A N 1
ATOM 3942 C CA . GLN A 1 561 ? 59.829 33.475 -11.872 1.00 13.89 561 GLN A CA 1
ATOM 3943 C C . GLN A 1 561 ? 59.069 32.705 -10.805 1.00 15.01 561 GLN A C 1
ATOM 3944 O O . GLN A 1 561 ? 59.062 31.465 -10.852 1.00 15.21 561 GLN A O 1
ATOM 3950 N N . GLN A 1 562 ? 58.359 33.399 -9.892 1.00 15.55 562 GLN A N 1
ATOM 3951 C CA . GLN A 1 562 ? 57.531 32.678 -8.903 1.00 15.70 562 GLN A CA 1
ATOM 3952 C C . GLN A 1 562 ? 56.158 32.432 -9.448 1.00 14.93 562 GLN A C 1
ATOM 3953 O O . GLN A 1 562 ? 55.511 33.354 -9.893 1.00 14.87 562 GLN A O 1
ATOM 3959 N N . TRP A 1 563 ? 55.764 31.160 -9.495 1.00 14.76 563 TRP A N 1
ATOM 3960 C CA . TRP A 1 563 ? 54.461 30.718 -9.931 1.00 14.11 563 TRP A CA 1
ATOM 3961 C C . TRP A 1 563 ? 53.975 29.548 -9.071 1.00 15.19 563 TRP A C 1
ATOM 3962 O O . TRP A 1 563 ? 54.759 28.602 -8.780 1.00 15.79 563 TRP A O 1
ATOM 3973 N N . LYS A 1 564 ? 52.673 29.524 -8.726 1.00 16.28 564 LYS A N 1
ATOM 3974 C CA . LYS A 1 564 ? 52.145 28.442 -7.929 1.00 17.51 564 LYS A CA 1
ATOM 3975 C C . LYS A 1 564 ? 50.662 28.193 -8.291 1.00 15.71 564 LYS A C 1
ATOM 3976 O O . LYS A 1 564 ? 49.858 29.076 -8.256 1.00 16.57 564 LYS A O 1
ATOM 3982 N N . PHE A 1 565 ? 50.347 26.966 -8.610 1.00 16.88 565 PHE A N 1
ATOM 3983 C CA . PHE A 1 565 ? 48.969 26.524 -8.859 1.00 16.50 565 PHE A CA 1
ATOM 3984 C C . PHE A 1 565 ? 48.158 26.614 -7.576 1.00 16.09 565 PHE A C 1
ATOM 3985 O O . PHE A 1 565 ? 48.682 26.322 -6.483 1.00 16.04 565 PHE A O 1
ATOM 3993 N N . THR A 1 566 ? 46.866 26.964 -7.686 1.00 16.07 566 THR A N 1
ATOM 3994 C CA . THR A 1 566 ? 46.072 27.019 -6.498 1.00 18.05 566 THR A CA 1
ATOM 3995 C C . THR A 1 566 ? 45.775 25.660 -5.899 1.00 17.88 566 THR A C 1
ATOM 3996 O O . THR A 1 566 ? 45.604 25.578 -4.691 1.00 18.06 566 THR A O 1
ATOM 4000 N N . LEU A 1 567 ? 45.730 24.596 -6.708 1.00 17.36 567 LEU A N 1
ATOM 4001 C CA . LEU A 1 567 ? 45.642 23.240 -6.214 1.00 18.59 567 LEU A CA 1
ATOM 4002 C C . LEU A 1 567 ? 46.879 22.430 -6.587 1.00 20.96 567 LEU A C 1
ATOM 4003 O O . LEU A 1 567 ? 47.214 22.300 -7.744 1.00 20.63 567 LEU A O 1
ATOM 4008 N N . ASN A 1 568 ? 47.494 21.827 -5.607 1.00 20.72 568 ASN A N 1
ATOM 4009 C CA . ASN A 1 568 ? 48.634 20.918 -5.864 1.00 24.03 568 ASN A CA 1
ATOM 4010 C C . ASN A 1 568 ? 48.180 19.487 -5.452 1.00 23.29 568 ASN A C 1
ATOM 4011 O O . ASN A 1 568 ? 47.921 19.230 -4.303 1.00 24.13 568 ASN A O 1
ATOM 4016 N N . LEU A 1 569 ? 47.963 18.637 -6.429 1.00 23.33 569 LEU A N 1
ATOM 4017 C CA . LEU A 1 569 ? 47.376 17.344 -6.253 1.00 26.91 569 LEU A CA 1
ATOM 4018 C C . LEU A 1 569 ? 48.518 16.327 -6.068 1.00 30.47 569 LEU A C 1
ATOM 4019 O O . LEU A 1 569 ? 48.193 15.215 -5.701 1.00 40.71 569 LEU A O 1
ATOM 4024 N N . GLY B 2 1 ? 29.145 38.162 14.584 1.00 34.79 1 GLY P N 1
ATOM 4025 C CA . GLY B 2 1 ? 29.293 38.715 13.246 1.00 34.10 1 GLY P CA 1
ATOM 4026 C C . GLY B 2 1 ? 29.506 37.694 12.130 1.00 33.90 1 GLY P C 1
ATOM 4027 O O . GLY B 2 1 ? 30.007 36.589 12.371 1.00 33.77 1 GLY P O 1
ATOM 4028 N N . THR B 2 2 ? 29.151 38.100 10.916 1.00 34.06 2 THR P N 1
ATOM 4029 C CA . THR B 2 2 ? 29.490 37.372 9.695 1.00 34.27 2 THR P CA 1
ATOM 4030 C C . THR B 2 2 ? 30.997 37.473 9.399 1.00 35.33 2 THR P C 1
ATOM 4031 O O . THR B 2 2 ? 31.689 38.395 9.872 1.00 36.49 2 THR P O 1
ATOM 4035 N N . THR B 2 3 ? 31.454 36.528 8.593 1.00 36.18 3 THR P N 1
ATOM 4036 C CA . THR B 2 3 ? 32.766 36.477 7.993 1.00 37.85 3 THR P CA 1
ATOM 4037 C C . THR B 2 3 ? 32.870 37.565 6.933 1.00 35.90 3 THR P C 1
ATOM 4038 O O . THR B 2 3 ? 32.116 37.560 6.007 1.00 35.25 3 THR P O 1
ATOM 4042 N N . PRO B 2 4 ? 33.861 38.544 7.144 1.00 36.64 4 PRO P N 1
ATOM 4043 C CA . PRO B 2 4 ? 33.851 39.625 6.153 1.00 37.43 4 PRO P CA 1
ATOM 4044 C C . PRO B 2 4 ? 33.929 39.109 4.747 1.00 37.55 4 PRO P C 1
ATOM 4045 O O . PRO B 2 4 ? 34.598 38.152 4.492 1.00 39.24 4 PRO P O 1
ATOM 4049 N N . SER B 2 5 ? 33.218 39.779 3.872 1.00 37.37 5 SER P N 1
ATOM 4050 C CA . SER B 2 5 ? 32.980 39.331 2.533 1.00 37.81 5 SER P CA 1
ATOM 4051 C C . SER B 2 5 ? 33.250 40.481 1.557 1.00 35.99 5 SER P C 1
ATOM 4052 O O . SER B 2 5 ? 33.014 41.641 1.875 1.00 33.92 5 SER P O 1
ATOM 4055 N N . PRO B 2 6 ? 33.766 40.149 0.345 1.00 36.05 6 PRO P N 1
ATOM 4056 C CA . PRO B 2 6 ? 33.871 41.083 -0.748 1.00 35.96 6 PRO P CA 1
ATOM 4057 C C . PRO B 2 6 ? 32.509 41.650 -1.282 1.00 34.62 6 PRO P C 1
ATOM 4058 O O . PRO B 2 6 ? 31.535 40.935 -1.332 1.00 32.87 6 PRO P O 1
ATOM 4062 N N . VAL B 2 7 ? 32.483 42.899 -1.719 1.00 35.12 7 VAL P N 1
ATOM 4063 C CA . VAL B 2 7 ? 31.355 43.470 -2.494 1.00 35.38 7 VAL P CA 1
ATOM 4064 C C . VAL B 2 7 ? 31.043 42.657 -3.770 1.00 35.42 7 VAL P C 1
ATOM 4065 O O . VAL B 2 7 ? 31.946 42.164 -4.414 1.00 34.88 7 VAL P O 1
ATOM 4069 N N . PRO B 2 8 ? 29.789 42.482 -4.161 1.00 36.71 8 PRO P N 1
ATOM 4070 C CA . PRO B 2 8 ? 29.472 41.638 -5.330 1.00 36.86 8 PRO P CA 1
ATOM 4071 C C . PRO B 2 8 ? 29.955 42.211 -6.655 1.00 36.87 8 PRO P C 1
ATOM 4072 O O . PRO B 2 8 ? 29.401 43.070 -7.247 1.00 37.60 8 PRO P O 1
ATOM 4076 N N . THR B 2 9 ? 31.077 41.697 -7.054 1.00 35.79 9 THR P N 1
ATOM 4077 C CA A THR B 2 9 ? 31.595 41.910 -8.555 0.50 36.06 9 THR P CA 1
ATOM 4078 C CA B THR B 2 9 ? 31.625 41.863 -8.360 0.50 36.06 9 THR P CA 1
ATOM 4079 C C . THR B 2 9 ? 32.274 40.590 -9.197 1.00 35.17 9 THR P C 1
ATOM 4080 O O . THR B 2 9 ? 32.418 39.651 -8.483 1.00 35.14 9 THR P O 1
ATOM 4087 N N . THR B 2 10 ? 32.811 40.753 -10.372 1.00 35.49 10 THR P N 1
ATOM 4088 C CA . THR B 2 10 ? 33.461 39.689 -11.023 1.00 34.66 10 THR P CA 1
ATOM 4089 C C . THR B 2 10 ? 34.380 40.290 -12.029 1.00 34.03 10 THR P C 1
ATOM 4090 O O . THR B 2 10 ? 34.546 41.479 -12.018 1.00 34.20 10 THR P O 1
ATOM 4094 N N . SER B 2 11 ? 35.020 39.486 -12.847 1.00 32.70 11 SER P N 1
ATOM 4095 C CA . SER B 2 11 ? 35.814 40.081 -13.934 1.00 31.86 11 SER P CA 1
ATOM 4096 C C . SER B 2 11 ? 35.032 41.065 -14.836 1.00 33.24 11 SER P C 1
ATOM 4097 O O . SER B 2 11 ? 33.897 40.782 -15.219 1.00 33.96 11 SER P O 1
ATOM 4100 N N . THR B 2 12 ? 35.650 42.186 -15.241 1.00 33.43 12 THR P N 1
ATOM 4101 C CA . THR B 2 12 ? 35.046 43.117 -16.140 1.00 34.72 12 THR P CA 1
ATOM 4102 C C . THR B 2 12 ? 35.388 42.918 -17.656 1.00 34.14 12 THR P C 1
ATOM 4103 O O . THR B 2 12 ? 35.231 43.809 -18.470 1.00 36.93 12 THR P O 1
ATOM 4107 N N . CYS B 2 13 ? 35.862 41.739 -17.995 1.00 33.00 13 CYS P N 1
ATOM 4108 C CA . CYS B 2 13 ? 35.996 41.352 -19.354 1.00 33.46 13 CYS P CA 1
ATOM 4109 C C . CYS B 2 13 ? 35.454 39.939 -19.414 1.00 33.16 13 CYS P C 1
ATOM 4110 O O . CYS B 2 13 ? 35.168 39.353 -18.417 1.00 34.25 13 CYS P O 1
ATOM 4113 N N . SER B 2 14 ? 35.230 39.447 -20.614 1.00 34.98 14 SER P N 1
ATOM 4114 C CA . SER B 2 14 ? 34.633 38.134 -20.724 1.00 36.33 14 SER P CA 1
ATOM 4115 C C . SER B 2 14 ? 35.678 37.149 -21.276 1.00 35.79 14 SER P C 1
ATOM 4116 O O . SER B 2 14 ? 36.605 37.539 -22.024 1.00 35.53 14 SER P O 1
ATOM 4119 N N . ALA B 2 15 ? 35.476 35.914 -20.888 1.00 37.32 15 ALA P N 1
ATOM 4120 C CA . ALA B 2 15 ? 36.278 34.839 -21.365 1.00 37.45 15 ALA P CA 1
ATOM 4121 C C . ALA B 2 15 ? 36.067 34.739 -22.876 1.00 38.23 15 ALA P C 1
ATOM 4122 O O . ALA B 2 15 ? 34.965 34.908 -23.335 1.00 40.18 15 ALA P O 1
ATOM 4124 N N . ALA B 2 16 ? 37.115 34.476 -23.645 1.00 30.00 16 ALA P N 1
#

Solvent-accessible surface area: 22200 Å² total

InterPro domains:
  IPR000772 Ricin B, lectin domain [PF00652] (451-563)
  IPR000772 Ricin B, lectin domain [SM00458] (441-566)
  IPR001173 Glycosyltransferase 2-like [PF00535] (139-318)
  IPR029044 Nucleotide-diphospho-sugar transferases [G3DSA:3.90.550.10] (75-437)
  IPR029044 Nucleotide-diphospho-sugar transferases [SSF53448] (115-436)
  IPR035992 Ricin B-like lectins [SSF50370] (431-566)
  IPR045885 N-acetylgalactosaminyltransferase [cd02510] (139-434)

Sequence (510 aa):
KVRWPDFNQEAYVGGTMVRSGQDPYARNKFNQVESDKKLRMDRAIPDTRHDQCQRKQWRVDLPATSVVITFHNEARSALLRTVVSVLKKSPPHHLIKEIILVDDYSNDPEDGALLGKIIEKVRVLRNDRREGLMRSRVRGADAAQAKVLTFLDSHCCECNEHWLEPLLERVAEDRTRVVSPIIIDVINMDNFQYVGASADLKGGFDWNLVVFKWDYMTPEQRRRSSRQGNPVAPIKTPMIAGGLFVMDKFYFEELGKYDMMMDVWGGENLEISFRVWQCGGSLEIIPCSRVGHVFRKQHPYTFPGGSGTVFARNTRRAAEVWMDEYKNFYYAAVPSARNVPYGNIQSRLELRKKLSCKPFKWYLENVYPELRVPDHQDIAFGALQQGTNCLDTLGHFADGVVGVYECHNAGGNQEWALTKEKSVKHMDLCLTVVDRAPGSLIKLQGCREDDSRQKWEQIEGNSKLRHVGSNLCLDSRTAKSGGLSVEVCGPALSQQWKFTLNLGTTPSPVPTTTSTCSA

GO terms:
  GO:0004653 polypeptide N-acetylgalactosaminyltransferase activity (F, IDA)
  GO:0030145 manganese ion binding (F, IDA)
  GO:0006493 protein O-linked glycosylation (P, IDA)
  GO:0004653 polypeptide N-acetylgalactosaminyltransferase activity (F, TAS)
  GO:0000139 Golgi membrane (C, TAS)
  GO:0005789 endoplasmic reticulum membrane (C, TAS)
  GO:0016266 protein O-linked glycosylation via N-acetyl-galactosamine (P, TAS)
  GO:0005515 protein binding (F, IPI)
  GO:0002639 positive regulation of immunoglobulin production (P, IDA)
  GO:0048471 perinuclear region of cytoplasm (C, IDA)
  GO:0005794 Golgi apparatus (C, IDA)
  GO:0005795 Golgi stack (C, IDA)
  GO:0016266 protein O-linked glycosylation via N-acetyl-galactosamine (P, IDA)
  GO:0051604 protein maturation (P, IDA)
  GO:0005576 extracellular region (C, EXP)
  GO:0016020 membrane (C, HDA)

Secondary structure (P-SEA, 3-state):
cccccccccccccccccccccccccccccccaaaaaacccccccccccccccccbbbbcccbbbbbbbbbccccaaaaaaaaaaaaaccccccccbbbbbccccccccccccccccccbbbbbbcccccaaaaaaaaaaaccccbbbbbcccccccccccaaaaaaaaaccccccccccccccccccccccccccccccccccccbbbbcccaaaaaaaaaccccbbbbcccccccccccaaaaaaacccccccccccccaaaaaaaaaaaccbbbbbccbbbbbbbcccccccccccccccccaaaaaaaaccccccaaaaaaaccccccccccccaaaaaaaaaaccccaaaaaaccccccccccccccccccccccccccccccccccccccccccccccccccccccccccccccccccccccccccbbbbbccccccccccbbbbcccccccccccccccccccccccccccccccccccccbbbbcccc/ccccccccccccccc

CATH classification: 3.90.550.10